Protein AF-0000000084930918 (afdb_homodimer)

Nearest PDB structures (foldseek):
  7x8k-assembly1_A  TM=8.304E-01  e=2.455E-27  Arabidopsis thaliana
  7d72-assembly1_F  TM=8.404E-01  e=8.498E-27  Homo sapiens
  7d73-assembly1_F  TM=8.184E-01  e=7.076E-24  Homo sapiens
  8x7s-assembly1_C-2  TM=7.529E-01  e=7.452E-24  Thermosynechococcus vestitus BP-1
  4y7t-assembly1_A  TM=9.217E-01  e=9.128E-18  Pseudomonas putida BIRD-1

Solvent-accessible surface area (backbone atoms only — not comparable to full-atom values): 34593 Å² total; per-residue (Å²): 129,47,35,34,37,36,46,52,29,57,60,40,50,62,38,34,49,58,25,72,86,32,35,50,40,59,44,66,40,39,77,36,34,40,43,50,38,55,51,41,46,40,36,75,56,58,36,40,38,36,39,35,30,25,34,40,68,46,79,59,50,50,82,70,50,53,53,19,59,93,70,65,30,40,43,44,81,40,73,44,92,59,87,22,48,62,30,13,39,56,31,69,46,47,85,79,53,83,69,51,59,80,34,65,31,36,38,34,48,52,50,56,50,54,44,69,60,60,55,57,52,53,48,52,28,64,74,68,65,35,46,31,23,37,36,24,30,74,46,94,75,45,58,86,33,32,32,43,46,52,52,98,87,24,38,49,76,49,64,44,62,45,46,86,49,76,83,59,60,81,48,41,33,24,63,57,52,37,37,37,31,23,36,47,58,50,70,67,44,66,72,96,39,68,29,40,36,65,79,41,49,52,45,51,38,52,74,69,65,50,44,37,32,47,44,78,46,88,53,50,72,44,67,43,65,36,57,67,39,37,29,47,50,19,11,30,41,22,50,56,69,36,70,53,86,52,53,82,66,69,65,32,49,38,40,72,35,87,65,30,45,68,35,89,68,33,45,62,29,60,12,15,28,37,14,48,52,13,37,37,25,50,53,17,38,36,32,23,20,38,34,30,44,41,13,33,37,30,40,44,16,37,40,32,46,22,40,38,20,39,47,13,36,41,22,37,50,16,37,35,36,39,22,39,37,4,37,44,13,35,39,28,32,50,22,39,40,47,87,50,32,30,34,26,56,60,27,57,40,48,63,44,20,38,28,69,65,46,78,130,128,45,35,32,38,37,45,52,29,57,58,38,51,61,37,34,48,57,23,73,85,32,35,49,41,59,43,64,40,39,79,36,33,40,45,50,38,55,52,41,47,41,35,74,58,57,37,40,39,38,38,36,30,25,34,40,69,46,78,59,50,49,82,72,49,53,54,20,59,94,70,66,31,39,44,45,81,41,72,44,93,58,88,22,48,65,31,13,39,54,31,68,46,49,84,77,55,82,68,50,59,80,34,65,30,36,38,34,50,52,50,57,50,54,45,68,60,60,55,56,53,52,48,50,28,62,75,67,65,34,45,30,25,37,36,24,29,74,47,94,76,44,59,86,33,31,30,44,45,53,52,100,87,23,39,47,74,49,62,43,60,45,46,88,47,76,83,60,61,80,50,41,33,23,63,55,52,35,36,37,32,22,36,46,58,49,70,68,43,64,74,96,41,68,29,41,36,64,77,43,50,52,43,50,39,51,74,70,64,50,46,37,31,47,43,78,47,88,54,49,72,44,67,44,65,36,56,66,39,38,28,48,50,18,13,30,40,22,50,54,67,37,70,54,87,51,53,82,66,69,62,32,48,38,41,72,35,86,63,31,44,67,34,89,66,34,44,64,28,62,11,15,28,37,14,47,53,13,36,38,26,50,54,16,35,35,30,23,20,37,33,29,43,41,14,33,35,31,39,44,17,36,38,31,45,22,41,37,20,39,46,14,35,40,22,37,52,15,37,35,36,40,22,39,36,5,37,45,14,36,39,28,32,50,23,39,39,48,88,50,33,28,35,26,57,60,27,58,38,48,64,44,21,40,27,68,67,45,75,130

InterPro domains:
  IPR005835 Nucleotidyl transferase domain [PF00483] (4-236)
  IPR029044 Nucleotide-diphospho-sugar transferases [G3DSA:3.90.550.10] (1-236)
  IPR029044 Nucleotide-diphospho-sugar transferases [SSF53448] (3-328)
  IPR050486 Mannose-1-phosphate guanyltransferase [PTHR22572] (3-346)
  IPR056729 Mannose-1-phosphate guanyltransferase, C-terminal domain [PF25087] (252-333)

Structure (mmCIF, N/CA/C/O backbone):
data_AF-0000000084930918-model_v1
#
loop_
_entity.id
_entity.type
_entity.pdbx_description
1 polymer 'N-acetylglucosamine-1-phosphate uridyltransferase or Glucosamine-1-phosphate N-acetyltransferase'
#
loop_
_atom_site.group_PDB
_atom_site.id
_atom_site.type_symbol
_atom_site.label_atom_id
_atom_site.label_alt_id
_atom_site.label_comp_id
_atom_site.label_asym_id
_atom_site.label_entity_id
_atom_site.label_seq_id
_atom_site.pdbx_PDB_ins_code
_atom_site.Cartn_x
_atom_site.Cartn_y
_atom_site.Cartn_z
_atom_site.occupancy
_atom_site.B_iso_or_equiv
_atom_site.auth_seq_id
_atom_site.auth_comp_id
_atom_site.auth_asym_id
_atom_site.auth_atom_id
_atom_site.pdbx_PDB_model_num
ATOM 1 N N . MET A 1 1 ? 0.017 44.156 26.422 1 68.06 1 MET A N 1
ATOM 2 C CA . MET A 1 1 ? -0.769 43.375 25.469 1 68.06 1 MET A CA 1
ATOM 3 C C . MET A 1 1 ? 0.042 42.188 24.922 1 68.06 1 MET A C 1
ATOM 5 O O . MET A 1 1 ? 1.202 42.375 24.547 1 68.06 1 MET A O 1
ATOM 9 N N . THR A 1 2 ? -0.525 40.906 25.125 1 86.88 2 THR A N 1
ATOM 10 C CA . THR A 1 2 ? 0.214 39.781 24.609 1 86.88 2 THR A CA 1
ATOM 11 C C . THR A 1 2 ? -0.094 39.562 23.125 1 86.88 2 THR A C 1
ATOM 13 O O . THR A 1 2 ? -1.261 39.5 22.734 1 86.88 2 THR A O 1
ATOM 16 N N . GLU A 1 3 ? 0.904 39.656 22.266 1 97 3 GLU A N 1
ATOM 17 C CA . GLU A 1 3 ? 0.75 39.531 20.812 1 97 3 GLU A CA 1
ATOM 18 C C . GLU A 1 3 ? 1.387 38.25 20.297 1 97 3 GLU A C 1
ATOM 20 O O . GLU A 1 3 ? 2.277 37.688 20.953 1 97 3 GLU A O 1
ATOM 25 N N . ALA A 1 4 ? 0.833 37.844 19.203 1 98.56 4 ALA A N 1
ATOM 26 C CA . ALA A 1 4 ? 1.351 36.594 18.656 1 98.56 4 ALA A CA 1
ATOM 27 C C . ALA A 1 4 ? 1.435 36.656 17.125 1 98.56 4 ALA A C 1
ATOM 29 O O . ALA A 1 4 ? 0.748 37.469 16.5 1 98.56 4 ALA A O 1
ATOM 30 N N . ILE A 1 5 ? 2.352 35.938 16.547 1 98.69 5 ILE A N 1
ATOM 31 C CA . ILE A 1 5 ? 2.459 35.656 15.125 1 98.69 5 ILE A CA 1
ATOM 32 C C . ILE A 1 5 ? 2.119 34.188 14.859 1 98.69 5 ILE A C 1
ATOM 34 O O . ILE A 1 5 ? 2.609 33.312 15.547 1 98.69 5 ILE A O 1
ATOM 38 N N . LEU A 1 6 ? 1.254 33.969 13.961 1 98.44 6 LEU A N 1
ATOM 39 C CA . LEU A 1 6 ? 0.939 32.594 13.523 1 98.44 6 LEU A CA 1
ATOM 40 C C . LEU A 1 6 ? 1.393 32.375 12.086 1 98.44 6 LEU A C 1
ATOM 42 O O . LEU A 1 6 ? 0.985 33.094 11.18 1 98.44 6 LEU A O 1
ATOM 46 N N . LEU A 1 7 ? 2.26 31.391 11.891 1 98 7 LEU A N 1
ATOM 47 C CA . LEU A 1 7 ? 2.811 31.078 10.578 1 98 7 LEU A CA 1
ATOM 48 C C . LEU A 1 7 ? 1.885 30.141 9.805 1 98 7 LEU A C 1
ATOM 50 O O . LEU A 1 7 ? 1.897 28.922 10.031 1 98 7 LEU A O 1
ATOM 54 N N . VAL A 1 8 ? 1.124 30.625 8.789 1 96.94 8 VAL A N 1
ATOM 55 C CA . VAL A 1 8 ? 0.092 29.828 8.141 1 96.94 8 VAL A CA 1
ATOM 56 C C . VAL A 1 8 ? 0.271 29.891 6.621 1 96.94 8 VAL A C 1
ATOM 58 O O . VAL A 1 8 ? -0.686 29.703 5.867 1 96.94 8 VAL A O 1
ATOM 61 N N . GLY A 1 9 ? 1.521 30.203 6.156 1 94.56 9 GLY A N 1
ATOM 62 C CA . GLY A 1 9 ? 1.732 30.453 4.742 1 94.56 9 GLY A CA 1
ATOM 63 C C . GLY A 1 9 ? 2.17 29.234 3.967 1 94.56 9 GLY A C 1
ATOM 64 O O . GLY A 1 9 ? 2.275 29.266 2.74 1 94.56 9 GLY A O 1
ATOM 65 N N . GLY A 1 10 ? 2.369 28.125 4.625 1 92.19 10 GLY A N 1
ATOM 66 C CA . GLY A 1 10 ? 2.885 26.938 3.951 1 92.19 10 GLY A CA 1
ATOM 67 C C . GLY A 1 10 ? 1.908 26.344 2.953 1 92.19 10 GLY A C 1
ATOM 68 O O . GLY A 1 10 ? 0.695 26.375 3.168 1 92.19 10 GLY A O 1
ATOM 69 N N . LYS A 1 11 ? 2.43 25.703 1.873 1 92.25 11 LYS A N 1
ATOM 70 C CA . LYS A 1 11 ? 1.612 25.141 0.801 1 92.25 11 LYS A CA 1
ATOM 71 C C . LYS A 1 11 ? 0.9 23.875 1.259 1 92.25 11 LYS A C 1
ATOM 73 O O . LYS A 1 11 ? -0.079 23.438 0.643 1 92.25 11 LYS A O 1
ATOM 78 N N . GLY A 1 12 ? 1.428 23.219 2.26 1 94.06 12 GLY A N 1
ATOM 79 C CA . GLY A 1 12 ? 0.821 22 2.752 1 94.06 12 GLY A CA 1
ATOM 80 C C . GLY A 1 12 ? 0.833 20.875 1.732 1 94.06 12 GLY A C 1
ATOM 81 O O . GLY A 1 12 ? -0.155 20.141 1.587 1 94.06 12 GLY A O 1
ATOM 82 N N . THR A 1 13 ? 1.946 20.672 0.969 1 94.62 13 THR A N 1
ATOM 83 C CA . THR A 1 13 ? 2.014 19.75 -0.166 1 94.62 13 THR A CA 1
ATOM 84 C C . THR A 1 13 ? 1.855 18.312 0.294 1 94.62 13 THR A C 1
ATOM 86 O O . THR A 1 13 ? 1.27 17.484 -0.413 1 94.62 13 THR A O 1
ATOM 89 N N . ARG A 1 14 ? 2.307 17.984 1.451 1 94.38 14 ARG A N 1
ATOM 90 C CA . ARG A 1 14 ? 2.238 16.609 1.939 1 94.38 14 ARG A CA 1
ATOM 91 C C . ARG A 1 14 ? 0.792 16.172 2.162 1 94.38 14 ARG A C 1
ATOM 93 O O . ARG A 1 14 ? 0.496 14.984 2.211 1 94.38 14 ARG A O 1
ATOM 100 N N . LEU A 1 15 ? -0.135 17.125 2.273 1 95.75 15 LEU A N 1
ATOM 101 C CA . LEU A 1 15 ? -1.534 16.828 2.566 1 95.75 15 LEU A CA 1
ATOM 102 C C . LEU A 1 15 ? -2.357 16.781 1.285 1 95.75 15 LEU A C 1
ATOM 104 O O . LEU A 1 15 ? -3.555 16.484 1.323 1 95.75 15 LEU A O 1
ATOM 108 N N . ARG A 1 16 ? -1.671 17.078 0.251 1 95.69 16 ARG A N 1
ATOM 109 C CA . ARG A 1 16 ? -2.416 16.953 -0.997 1 95.69 16 ARG A CA 1
ATOM 110 C C . ARG A 1 16 ? -2.984 15.539 -1.147 1 95.69 16 ARG A C 1
ATOM 112 O O . ARG A 1 16 ? -2.375 14.57 -0.701 1 95.69 16 ARG A O 1
ATOM 119 N N . PRO A 1 17 ? -4.227 15.383 -1.732 1 96.12 17 PRO A N 1
ATOM 120 C CA . PRO A 1 17 ? -4.871 16.391 -2.576 1 96.12 17 PRO A CA 1
ATOM 121 C C . PRO A 1 17 ? -5.766 17.344 -1.781 1 96.12 17 PRO A C 1
ATOM 123 O O . PRO A 1 17 ? -6.375 18.25 -2.355 1 96.12 17 PRO A O 1
ATOM 126 N N . LEU A 1 18 ? -5.824 17.266 -0.519 1 94.69 18 LEU A N 1
ATOM 127 C CA . LEU A 1 18 ? -6.766 18.047 0.275 1 94.69 18 LEU A CA 1
ATOM 128 C C . LEU A 1 18 ? -6.383 19.531 0.276 1 94.69 18 LEU A C 1
ATOM 130 O O . LEU A 1 18 ? -7.23 20.391 0.515 1 94.69 18 LEU A O 1
ATOM 134 N N . THR A 1 19 ? -5.133 19.812 0.067 1 96.19 19 THR A N 1
ATOM 135 C CA . THR A 1 19 ? -4.664 21.188 0.141 1 96.19 19 THR A CA 1
ATOM 136 C C . THR A 1 19 ? -4.492 21.781 -1.257 1 96.19 19 THR A C 1
ATOM 138 O O . THR A 1 19 ? -3.869 22.828 -1.421 1 96.19 19 THR A O 1
ATOM 141 N N . VAL A 1 20 ? -5.027 21.047 -2.23 1 93.94 20 VAL A N 1
ATOM 142 C CA . VAL A 1 20 ? -4.98 21.578 -3.586 1 93.94 20 VAL A CA 1
ATOM 143 C C . VAL A 1 20 ? -5.785 22.875 -3.652 1 93.94 20 VAL A C 1
ATOM 145 O O . VAL A 1 20 ? -5.332 23.859 -4.242 1 93.94 20 VAL A O 1
ATOM 148 N N . ASN A 1 21 ? -6.895 22.875 -2.963 1 92.31 21 ASN A N 1
ATOM 149 C CA . ASN A 1 21 ? -7.773 24.047 -3.064 1 92.31 21 ASN A CA 1
ATOM 150 C C . ASN A 1 21 ? -7.996 24.703 -1.705 1 92.31 21 ASN A C 1
ATOM 152 O O . ASN A 1 21 ? -8.805 25.625 -1.581 1 92.31 21 ASN A O 1
ATOM 156 N N . THR A 1 22 ? -7.391 24.234 -0.737 1 95.38 22 THR A N 1
ATOM 157 C CA . THR A 1 22 ? -7.562 24.688 0.637 1 95.38 22 THR A CA 1
ATOM 158 C C . THR A 1 22 ? -6.223 24.719 1.368 1 95.38 22 THR A C 1
ATOM 160 O O . THR A 1 22 ? -5.504 23.719 1.404 1 95.38 22 THR A O 1
ATOM 163 N N . PRO A 1 23 ? -5.863 25.922 1.877 1 96.44 23 PRO A N 1
ATOM 164 C CA . PRO A 1 23 ? -4.625 25.891 2.66 1 96.44 23 PRO A CA 1
ATOM 165 C C . PRO A 1 23 ? -4.742 25.031 3.912 1 96.44 23 PRO A C 1
ATOM 167 O O . PRO A 1 23 ? -5.82 24.938 4.504 1 96.44 23 PRO A O 1
ATOM 170 N N . LYS A 1 24 ? -3.682 24.438 4.348 1 96.12 24 LYS A N 1
ATOM 171 C CA . LYS A 1 24 ? -3.633 23.438 5.418 1 96.12 24 LYS A CA 1
ATOM 172 C C . LYS A 1 24 ? -4.332 23.969 6.676 1 96.12 24 LYS A C 1
ATOM 174 O O . LYS A 1 24 ? -5.18 23.281 7.25 1 96.12 24 LYS A O 1
ATOM 179 N N . PRO A 1 25 ? -4.035 25.219 7.102 1 97.44 25 PRO A N 1
ATOM 180 C CA . PRO A 1 25 ? -4.672 25.703 8.328 1 97.44 25 PRO A CA 1
ATOM 181 C C . PRO A 1 25 ? -6.191 25.781 8.211 1 97.44 25 PRO A C 1
ATOM 183 O O . PRO A 1 25 ? -6.887 25.891 9.227 1 97.44 25 PRO A O 1
ATOM 186 N N . MET A 1 26 ? -6.66 25.75 6.988 1 97.56 26 MET A N 1
ATOM 187 C CA . MET A 1 26 ? -8.094 25.922 6.773 1 97.56 26 MET A CA 1
ATOM 188 C C . MET A 1 26 ? -8.773 24.562 6.57 1 97.56 26 MET A C 1
ATOM 190 O O . MET A 1 26 ? -10 24.484 6.477 1 97.56 26 MET A O 1
ATOM 194 N N . VAL A 1 27 ? -8.062 23.469 6.465 1 97.38 27 VAL A N 1
ATOM 195 C CA . VAL A 1 27 ? -8.664 22.141 6.402 1 97.38 27 VAL A CA 1
ATOM 196 C C . VAL A 1 27 ? -9.359 21.828 7.727 1 97.38 27 VAL A C 1
ATOM 198 O O . VAL A 1 27 ? -8.758 21.969 8.797 1 97.38 27 VAL A O 1
ATOM 201 N N . PRO A 1 28 ? -10.586 21.438 7.719 1 97.81 28 PRO A N 1
ATOM 202 C CA . PRO A 1 28 ? -11.32 21.203 8.961 1 97.81 28 PRO A CA 1
ATOM 203 C C . PRO A 1 28 ? -10.766 20.016 9.758 1 97.81 28 PRO A C 1
ATOM 205 O O . PRO A 1 28 ? -10.555 18.938 9.211 1 97.81 28 PRO A O 1
ATOM 208 N N . ALA A 1 29 ? -10.43 20.234 10.938 1 97.94 29 ALA A N 1
ATOM 209 C CA . ALA A 1 29 ? -10.117 19.25 11.977 1 97.94 29 ALA A CA 1
ATOM 210 C C . ALA A 1 29 ? -11.141 19.312 13.102 1 97.94 29 ALA A C 1
ATOM 212 O O . ALA A 1 29 ? -11.367 20.359 13.695 1 97.94 29 ALA A O 1
ATOM 213 N N . ALA A 1 30 ? -11.797 18.172 13.352 1 98.19 30 ALA A N 1
ATOM 214 C CA . ALA A 1 30 ? -12.883 18.109 14.32 1 98.19 30 ALA A CA 1
ATOM 215 C C . ALA A 1 30 ? -13.961 19.141 14.008 1 98.19 30 ALA A C 1
ATOM 217 O O . ALA A 1 30 ? -14.422 19.859 14.898 1 98.19 30 ALA A O 1
ATOM 218 N N . GLY A 1 31 ? -14.266 19.359 12.781 1 97.44 31 GLY A N 1
ATOM 219 C CA . GLY A 1 31 ? -15.477 20.062 12.375 1 97.44 31 GLY A CA 1
ATOM 220 C C . GLY A 1 31 ? -15.234 21.516 12.055 1 97.44 31 GLY A C 1
ATOM 221 O O . GLY A 1 31 ? -16.094 22.172 11.461 1 97.44 31 GLY A O 1
ATOM 222 N N . VAL A 1 32 ? -14.109 22.094 12.445 1 97.56 32 VAL A N 1
ATOM 223 C CA . VAL A 1 32 ? -13.781 23.484 12.148 1 97.56 32 VAL A CA 1
ATOM 224 C C . VAL A 1 32 ? -12.352 23.562 11.609 1 97.56 32 VAL A C 1
ATOM 226 O O . VAL A 1 32 ? -11.562 22.641 11.781 1 97.56 32 VAL A O 1
ATOM 229 N N . PRO A 1 33 ? -12.055 24.672 10.859 1 97.88 33 PRO A N 1
ATOM 230 C CA . PRO A 1 33 ? -10.672 24.797 10.383 1 97.88 33 PRO A CA 1
ATOM 231 C C . PRO A 1 33 ? -9.641 24.594 11.484 1 97.88 33 PRO A C 1
ATOM 233 O O . PRO A 1 33 ? -9.844 25.031 12.617 1 97.88 33 PRO A O 1
ATOM 236 N N . PHE A 1 34 ? -8.602 23.938 11.125 1 97.69 34 PHE A N 1
ATOM 237 C CA . PHE A 1 34 ? -7.539 23.672 12.094 1 97.69 34 PHE A CA 1
ATOM 238 C C . PHE A 1 34 ? -7.102 24.969 12.773 1 97.69 34 PHE A C 1
ATOM 240 O O . PHE A 1 34 ? -6.875 24.984 13.984 1 97.69 34 PHE A O 1
ATOM 247 N N . LEU A 1 35 ? -6.996 25.984 12.07 1 98.12 35 LEU A N 1
ATOM 248 C CA . LEU A 1 35 ? -6.57 27.297 12.562 1 98.12 35 LEU A CA 1
ATOM 249 C C . LEU A 1 35 ? -7.488 27.781 13.68 1 98.12 35 LEU A C 1
ATOM 251 O O . LEU A 1 35 ? -7.039 28.453 14.602 1 98.12 35 LEU A O 1
ATOM 255 N N . THR A 1 36 ? -8.719 27.438 13.625 1 98.12 36 THR A N 1
ATOM 256 C CA . THR A 1 36 ? -9.664 27.844 14.664 1 98.12 36 THR A CA 1
ATOM 257 C C . THR A 1 36 ? -9.219 27.312 16.031 1 98.12 36 THR A C 1
ATOM 259 O O . THR A 1 36 ? -9.32 28.031 17.031 1 98.12 36 THR A O 1
ATOM 262 N N . HIS A 1 37 ? -8.742 26.109 16.016 1 97.94 37 HIS A N 1
ATOM 263 C CA . HIS A 1 37 ? -8.266 25.516 17.266 1 97.94 37 HIS A CA 1
ATOM 264 C C . HIS A 1 37 ? -7.07 26.281 17.812 1 97.94 37 HIS A C 1
ATOM 266 O O . HIS A 1 37 ? -6.988 26.531 19.031 1 97.94 37 HIS A O 1
ATOM 272 N N . GLN A 1 38 ? -6.18 26.672 16.984 1 97.44 38 GLN A N 1
ATOM 273 C CA . GLN A 1 38 ? -4.988 27.406 17.391 1 97.44 38 GLN A CA 1
ATOM 274 C C . GLN A 1 38 ? -5.352 28.781 17.922 1 97.44 38 GLN A C 1
ATOM 276 O O . GLN A 1 38 ? -4.855 29.203 18.969 1 97.44 38 GLN A O 1
ATOM 281 N N . LEU A 1 39 ? -6.242 29.453 17.219 1 98.12 39 LEU A N 1
ATOM 282 C CA . LEU A 1 39 ? -6.668 30.781 17.609 1 98.12 39 LEU A CA 1
ATOM 283 C C . LEU A 1 39 ? -7.418 30.734 18.938 1 98.12 39 LEU A C 1
ATOM 285 O O . LEU A 1 39 ? -7.191 31.578 19.812 1 98.12 39 LEU A O 1
ATOM 289 N N . ALA A 1 40 ? -8.242 29.75 19.062 1 97.31 40 ALA A N 1
ATOM 290 C CA . ALA A 1 40 ? -9.016 29.609 20.297 1 97.31 40 ALA A CA 1
ATOM 291 C C . ALA A 1 40 ? -8.109 29.359 21.5 1 97.31 40 ALA A C 1
ATOM 293 O O . ALA A 1 40 ? -8.328 29.922 22.578 1 97.31 40 ALA A O 1
ATOM 294 N N . ARG A 1 41 ? -7.148 28.578 21.312 1 95.88 41 ARG A N 1
ATOM 295 C CA . ARG A 1 41 ? -6.223 28.281 22.406 1 95.88 41 ARG A CA 1
ATOM 296 C C . ARG A 1 41 ? -5.398 29.516 22.766 1 95.88 41 ARG A C 1
ATOM 298 O O . ARG A 1 41 ? -5.133 29.766 23.938 1 95.88 41 ARG A O 1
ATOM 305 N N . ALA A 1 42 ? -4.961 30.234 21.75 1 96.81 42 ALA A N 1
ATOM 306 C CA . ALA A 1 42 ? -4.227 31.469 21.984 1 96.81 42 ALA A CA 1
ATOM 307 C C . ALA A 1 42 ? -5.074 32.469 22.781 1 96.81 42 ALA A C 1
ATOM 309 O O . ALA A 1 42 ? -4.598 33.062 23.75 1 96.81 42 ALA A O 1
ATOM 310 N N . ARG A 1 43 ? -6.332 32.594 22.375 1 97.31 43 ARG A N 1
ATOM 311 C CA . ARG A 1 43 ? -7.242 33.469 23.078 1 97.31 43 ARG A CA 1
ATOM 312 C C . ARG A 1 43 ? -7.406 33.062 24.547 1 97.31 43 ARG A C 1
ATOM 314 O O . ARG A 1 43 ? -7.352 33.906 25.438 1 97.31 43 ARG A O 1
ATOM 321 N N . ALA A 1 44 ? -7.574 31.812 24.719 1 95.25 44 ALA A N 1
ATOM 322 C CA . ALA A 1 44 ? -7.762 31.281 26.062 1 95.25 44 ALA A CA 1
ATOM 323 C C . ALA A 1 44 ? -6.539 31.562 26.938 1 95.25 44 ALA A C 1
ATOM 325 O O . ALA A 1 44 ? -6.656 31.688 28.156 1 95.25 44 ALA A O 1
ATOM 326 N N . ALA A 1 45 ? -5.43 31.719 26.312 1 94.56 45 ALA A N 1
ATOM 327 C CA . ALA A 1 45 ? -4.184 31.953 27.047 1 94.56 45 ALA A CA 1
ATOM 328 C C . ALA A 1 45 ? -3.949 33.438 27.266 1 94.56 45 ALA A C 1
ATOM 330 O O . ALA A 1 45 ? -2.936 33.844 27.844 1 94.56 45 ALA A O 1
ATOM 331 N N . GLY A 1 46 ? -4.84 34.25 26.719 1 95.06 46 GLY A N 1
ATOM 332 C CA . GLY A 1 46 ? -4.766 35.656 27 1 95.06 46 GLY A CA 1
ATOM 333 C C . GLY A 1 46 ? -4.191 36.5 25.859 1 95.06 46 GLY A C 1
ATOM 334 O O . GLY A 1 46 ? -3.951 37.688 26 1 95.06 46 GLY A O 1
ATOM 335 N N . VAL A 1 47 ? -3.963 35.844 24.781 1 97.06 47 VAL A N 1
ATOM 336 C CA . VAL A 1 47 ? -3.512 36.594 23.609 1 97.06 47 VAL A CA 1
ATOM 337 C C . VAL A 1 47 ? -4.641 37.5 23.094 1 97.06 47 VAL A C 1
ATOM 339 O O . VAL A 1 47 ? -5.801 37.062 23.047 1 97.06 47 VAL A O 1
ATOM 342 N N . GLU A 1 48 ? -4.27 38.656 22.656 1 97 48 GLU A N 1
ATOM 343 C CA . GLU A 1 48 ? -5.293 39.594 22.203 1 97 48 GLU A CA 1
ATOM 344 C C . GLU A 1 48 ? -5.129 39.938 20.734 1 97 48 GLU A C 1
ATOM 346 O O . GLU A 1 48 ? -6.117 40.094 20.016 1 97 48 GLU A O 1
ATOM 351 N N . HIS A 1 49 ? -3.941 40.094 20.344 1 98.19 49 HIS A N 1
ATOM 352 C CA . HIS A 1 49 ? -3.623 40.5 18.984 1 98.19 49 HIS A CA 1
ATOM 353 C C . HIS A 1 49 ? -2.762 39.438 18.281 1 98.19 49 HIS A C 1
ATOM 355 O O . HIS A 1 49 ? -1.736 39.031 18.828 1 98.19 49 HIS A O 1
ATOM 361 N N . ILE A 1 50 ? -3.23 38.969 17.141 1 98.62 50 ILE A N 1
ATOM 362 C CA . ILE A 1 50 ? -2.486 37.938 16.406 1 98.62 50 ILE A CA 1
ATOM 363 C C . ILE A 1 50 ? -2.297 38.406 14.953 1 98.62 50 ILE A C 1
ATOM 365 O O . ILE A 1 50 ? -3.25 38.844 14.305 1 98.62 50 ILE A O 1
ATOM 369 N N . VAL A 1 51 ? -1.086 38.375 14.461 1 98.69 51 VAL A N 1
ATOM 370 C CA . VAL A 1 51 ? -0.789 38.625 13.055 1 98.69 51 VAL A CA 1
ATOM 371 C C . VAL A 1 51 ? -0.583 37.281 12.344 1 98.69 51 VAL A C 1
ATOM 373 O O . VAL A 1 51 ? 0.297 36.5 12.719 1 98.69 51 VAL A O 1
ATOM 376 N N . LEU A 1 52 ? -1.416 37 11.336 1 98.5 52 LEU A N 1
ATOM 377 C CA . LEU A 1 52 ? -1.273 35.781 10.516 1 98.5 52 LEU A CA 1
ATOM 378 C C . LEU A 1 52 ? -0.313 36.031 9.359 1 98.5 52 LEU A C 1
ATOM 380 O O . LEU A 1 52 ? -0.544 36.906 8.531 1 98.5 52 LEU A O 1
ATOM 384 N N . ALA A 1 53 ? 0.771 35.281 9.375 1 98.25 53 ALA A N 1
ATOM 385 C CA . ALA A 1 53 ? 1.688 35.312 8.234 1 98.25 53 ALA A CA 1
ATOM 386 C C . ALA A 1 53 ? 1.237 34.375 7.141 1 98.25 53 ALA A C 1
ATOM 388 O O . ALA A 1 53 ? 1.481 33.156 7.227 1 98.25 53 ALA A O 1
ATOM 389 N N . THR A 1 54 ? 0.622 34.875 6.066 1 97.31 54 THR A N 1
ATOM 390 C CA . THR A 1 54 ? -0.01 34.062 5.035 1 97.31 54 THR A CA 1
ATOM 391 C C . THR A 1 54 ? 0.798 34.094 3.742 1 97.31 54 THR A C 1
ATOM 393 O O . THR A 1 54 ? 1.671 34.938 3.576 1 97.31 54 THR A O 1
ATOM 396 N N . SER A 1 55 ? 0.595 33.125 2.924 1 96 55 SER A N 1
ATOM 397 C CA . SER A 1 55 ? 1.202 33.062 1.598 1 96 55 SER A CA 1
ATOM 398 C C . SER A 1 55 ? 0.342 32.25 0.629 1 96 55 SER A C 1
ATOM 400 O O . SER A 1 55 ? -0.438 32.844 -0.137 1 96 55 SER A O 1
ATOM 402 N N . TYR A 1 56 ? 0.281 30.969 0.724 1 93.38 56 TYR A N 1
ATOM 403 C CA . TYR A 1 56 ? -0.482 30.078 -0.135 1 93.38 56 TYR A CA 1
ATOM 404 C C . TYR A 1 56 ? -1.979 30.234 0.108 1 93.38 56 TYR A C 1
ATOM 406 O O . TYR A 1 56 ? -2.455 30.031 1.229 1 93.38 56 TYR A O 1
ATOM 414 N N . LEU A 1 57 ? -2.734 30.609 -0.904 1 94.81 57 LEU A N 1
ATOM 415 C CA . LEU A 1 57 ? -4.184 30.797 -0.869 1 94.81 57 LEU A CA 1
ATOM 416 C C . LEU A 1 57 ? -4.594 31.703 0.282 1 94.81 57 LEU A C 1
ATOM 418 O O . LEU A 1 57 ? -5.492 31.375 1.056 1 94.81 57 LEU A O 1
ATOM 422 N N . ALA A 1 58 ? -3.947 32.781 0.391 1 95.88 58 ALA A N 1
ATOM 423 C CA . ALA A 1 58 ? -4.094 33.75 1.497 1 95.88 58 ALA A CA 1
ATOM 424 C C . ALA A 1 58 ? -5.496 34.344 1.522 1 95.88 58 ALA A C 1
ATOM 426 O O . ALA A 1 58 ? -5.98 34.75 2.576 1 95.88 58 ALA A O 1
ATOM 427 N N . GLU A 1 59 ? -6.133 34.312 0.409 1 96.31 59 GLU A N 1
ATOM 428 C CA . GLU A 1 59 ? -7.395 35 0.24 1 96.31 59 GLU A CA 1
ATOM 429 C C . GLU A 1 59 ? -8.516 34.344 1.029 1 96.31 59 GLU A C 1
ATOM 431 O O . GLU A 1 59 ? -9.586 34.938 1.205 1 96.31 59 GLU A O 1
ATOM 436 N N . VAL A 1 60 ? -8.289 33.156 1.547 1 96.38 60 VAL A N 1
ATOM 437 C CA . VAL A 1 60 ? -9.383 32.438 2.186 1 96.38 60 VAL A CA 1
ATOM 438 C C . VAL A 1 60 ? -9.43 32.781 3.672 1 96.38 60 VAL A C 1
ATOM 440 O O . VAL A 1 60 ? -10.438 32.531 4.34 1 96.38 60 VAL A O 1
ATOM 443 N N . PHE A 1 61 ? -8.438 33.344 4.266 1 97.38 61 PHE A N 1
ATOM 444 C CA . PHE A 1 61 ? -8.336 33.5 5.711 1 97.38 61 PHE A CA 1
ATOM 445 C C . PHE A 1 61 ? -9.25 34.625 6.191 1 97.38 61 PHE A C 1
ATOM 447 O O . PHE A 1 61 ? -10.094 34.406 7.062 1 97.38 61 PHE A O 1
ATOM 454 N N . GLU A 1 62 ? -9.086 35.781 5.617 1 97.44 62 GLU A N 1
ATOM 455 C CA . GLU A 1 62 ? -9.773 36.969 6.125 1 97.44 62 GLU A CA 1
ATOM 456 C C . GLU A 1 62 ? -11.281 36.844 5.973 1 97.44 62 GLU A C 1
ATOM 458 O O . GLU A 1 62 ? -12.039 37.188 6.883 1 97.44 62 GLU A O 1
ATOM 463 N N . PRO A 1 63 ? -11.773 36.344 4.797 1 97.19 63 PRO A N 1
ATOM 464 C CA . PRO A 1 63 ? -13.219 36.156 4.699 1 97.19 63 PRO A CA 1
ATOM 465 C C . PRO A 1 63 ? -13.766 35.219 5.777 1 97.19 63 PRO A C 1
ATOM 467 O O . PRO A 1 63 ? -14.922 35.375 6.195 1 97.19 63 PRO A O 1
ATOM 470 N N . HIS A 1 64 ? -12.992 34.344 6.277 1 96.31 64 HIS A N 1
ATOM 471 C CA . HIS A 1 64 ? -13.469 33.375 7.25 1 96.31 64 HIS A CA 1
ATOM 472 C C . HIS A 1 64 ? -13.375 33.906 8.672 1 96.31 64 HIS A C 1
ATOM 474 O O . HIS A 1 64 ? -14.305 33.75 9.469 1 96.31 64 HIS A O 1
ATOM 480 N N . PHE A 1 65 ? -12.242 34.562 8.969 1 98.06 65 PHE A N 1
ATOM 481 C CA . PHE A 1 65 ? -11.992 34.938 10.359 1 98.06 65 PHE A CA 1
ATOM 482 C C . PHE A 1 65 ? -12.219 36.406 10.586 1 98.06 65 PHE A C 1
ATOM 484 O O . PHE A 1 65 ? -12.258 36.875 11.727 1 98.06 65 PHE A O 1
ATOM 491 N N . GLY A 1 66 ? -12.391 37.188 9.555 1 97.81 66 GLY A N 1
ATOM 492 C CA . GLY A 1 66 ? -12.586 38.625 9.695 1 97.81 66 GLY A CA 1
ATOM 493 C C . GLY A 1 66 ? -11.492 39.281 10.492 1 97.81 66 GLY A C 1
ATOM 494 O O . GLY A 1 66 ? -10.312 38.969 10.336 1 97.81 66 GLY A O 1
ATOM 495 N N . ASP A 1 67 ? -11.938 40.219 11.352 1 97.94 67 ASP A N 1
ATOM 496 C CA . ASP A 1 67 ? -10.961 40.938 12.148 1 97.94 67 ASP A CA 1
ATOM 497 C C . ASP A 1 67 ? -10.68 40.219 13.469 1 97.94 67 ASP A C 1
ATOM 499 O O . ASP A 1 67 ? -9.961 40.75 14.32 1 97.94 67 ASP A O 1
ATOM 503 N N . GLY A 1 68 ? -11.234 39.094 13.57 1 97.75 68 GLY A N 1
ATOM 504 C CA . GLY A 1 68 ? -10.984 38.25 14.734 1 97.75 68 GLY A CA 1
ATOM 505 C C . GLY A 1 68 ? -11.938 38.531 15.883 1 97.75 68 GLY A C 1
ATOM 506 O O . GLY A 1 68 ? -11.906 37.844 16.906 1 97.75 68 GLY A O 1
ATOM 507 N N . SER A 1 69 ? -12.828 39.469 15.75 1 97.25 69 SER A N 1
ATOM 508 C CA . SER A 1 69 ? -13.711 39.875 16.828 1 97.25 69 SER A CA 1
ATOM 509 C C . SER A 1 69 ? -14.617 38.719 17.266 1 97.25 69 SER A C 1
ATOM 511 O O . SER A 1 69 ? -14.914 38.594 18.453 1 97.25 69 SER A O 1
ATOM 513 N N . SER A 1 70 ? -15.047 37.938 16.359 1 95.25 70 SER A N 1
ATOM 514 C CA . SER A 1 70 ? -15.93 36.812 16.656 1 95.25 70 SER A CA 1
ATOM 515 C C . SER A 1 70 ? -15.242 35.781 17.562 1 95.25 70 SER A C 1
ATOM 517 O O . SER A 1 70 ? -15.906 35 18.219 1 95.25 70 SER A O 1
ATOM 519 N N . LEU A 1 71 ? -13.938 35.844 17.641 1 95.75 71 LEU A N 1
ATOM 520 C CA . LEU A 1 71 ? -13.164 34.938 18.469 1 95.75 71 LEU A CA 1
ATOM 521 C C . LEU A 1 71 ? -12.586 35.656 19.672 1 95.75 71 LEU A C 1
ATOM 523 O O . LEU A 1 71 ? -11.781 35.094 20.422 1 95.75 71 LEU A O 1
ATOM 527 N N . GLY A 1 72 ? -12.969 36.938 19.797 1 96.06 72 GLY A N 1
ATOM 528 C CA . GLY A 1 72 ? -12.414 37.719 20.891 1 96.06 72 GLY A CA 1
ATOM 529 C C . GLY A 1 72 ? -10.969 38.125 20.656 1 96.06 72 GLY A C 1
ATOM 530 O O . GLY A 1 72 ? -10.219 38.312 21.609 1 96.06 72 GLY A O 1
ATOM 531 N N . LEU A 1 73 ? -10.578 38.125 19.438 1 97.75 73 LEU A N 1
ATOM 532 C CA . LEU A 1 73 ? -9.211 38.469 19.062 1 97.75 73 LEU A CA 1
ATOM 533 C C . LEU A 1 73 ? -9.188 39.688 18.125 1 97.75 73 LEU A C 1
ATOM 535 O O . LEU A 1 73 ? -10.242 40.125 17.672 1 97.75 73 LEU A O 1
ATOM 539 N N . SER A 1 74 ? -8.07 40.25 18 1 98.12 74 SER A N 1
ATOM 540 C CA . SER A 1 74 ? -7.734 41.156 16.891 1 98.12 74 SER A CA 1
ATOM 541 C C . SER A 1 74 ? -6.781 40.469 15.914 1 98.12 74 SER A C 1
ATOM 543 O O . SER A 1 74 ? -5.648 40.156 16.266 1 98.12 74 SER A O 1
ATOM 545 N N . LEU A 1 75 ? -7.277 40.25 14.695 1 98.38 75 LEU A N 1
ATOM 546 C CA . LEU A 1 75 ? -6.477 39.562 13.703 1 98.38 75 LEU A CA 1
ATOM 547 C C . LEU A 1 75 ? -6.012 40.5 12.602 1 98.38 75 LEU A C 1
ATOM 549 O O . LEU A 1 75 ? -6.77 41.344 12.156 1 98.38 75 LEU A O 1
ATOM 553 N N . GLU A 1 76 ? -4.848 40.375 12.234 1 98.38 76 GLU A N 1
ATOM 554 C CA . GLU A 1 76 ? -4.297 41 11.023 1 98.38 76 GLU A CA 1
ATOM 555 C C . GLU A 1 76 ? -3.688 39.938 10.102 1 98.38 76 GLU A C 1
ATOM 557 O O . GLU A 1 76 ? -3.246 38.906 10.555 1 98.38 76 GLU A O 1
ATOM 562 N N . TYR A 1 77 ? -3.719 40.281 8.828 1 98.06 77 TYR A N 1
ATOM 563 C CA . TYR A 1 77 ? -3.23 39.344 7.801 1 98.06 77 TYR A CA 1
ATOM 564 C C . TYR A 1 77 ? -2.113 40 6.984 1 98.06 77 TYR A C 1
ATOM 566 O O . TYR A 1 77 ? -2.285 41.094 6.43 1 98.06 77 TYR A O 1
ATOM 574 N N . VAL A 1 78 ? -1.014 39.406 6.977 1 97.81 78 VAL A N 1
ATOM 575 C CA . VAL A 1 78 ? 0.097 39.844 6.137 1 97.81 78 VAL A CA 1
ATOM 576 C C . VAL A 1 78 ? 0.488 38.75 5.168 1 97.81 78 VAL A C 1
ATOM 578 O O . VAL A 1 78 ? 0.83 37.625 5.59 1 97.81 78 VAL A O 1
ATOM 581 N N . THR A 1 79 ? 0.461 39.062 3.85 1 96.69 79 THR A N 1
ATOM 582 C CA . THR A 1 79 ? 0.713 38.062 2.826 1 96.69 79 THR A CA 1
ATOM 583 C C . THR A 1 79 ? 2.082 38.25 2.184 1 96.69 79 THR A C 1
ATOM 585 O O . THR A 1 79 ? 2.426 39.375 1.795 1 96.69 79 THR A O 1
ATOM 588 N N . GLU A 1 80 ? 2.834 37.219 2.238 1 94.38 80 GLU A N 1
ATOM 589 C CA . GLU A 1 80 ? 4.066 37.281 1.456 1 94.38 80 GLU A CA 1
ATOM 590 C C . GLU A 1 80 ? 3.846 36.75 0.04 1 94.38 80 GLU A C 1
ATOM 592 O O . GLU A 1 80 ? 3.25 35.688 -0.147 1 94.38 80 GLU A O 1
ATOM 597 N N . GLU A 1 81 ? 4.348 37.438 -0.917 1 89.69 81 GLU A N 1
ATOM 598 C CA . GLU A 1 81 ? 4.176 37.062 -2.318 1 89.69 81 GLU A CA 1
ATOM 599 C C . GLU A 1 81 ? 5.133 35.938 -2.709 1 89.69 81 GLU A C 1
ATOM 601 O O . GLU A 1 81 ? 4.773 35.062 -3.484 1 89.69 81 GLU A O 1
ATOM 606 N N . GLU A 1 82 ? 6.289 36.094 -2.217 1 91.75 82 GLU A N 1
ATOM 607 C CA . GLU A 1 82 ? 7.273 35 -2.357 1 91.75 82 GLU A CA 1
ATOM 608 C C . GLU A 1 82 ? 7.598 34.375 -1.007 1 91.75 82 GLU A C 1
ATOM 610 O O . GLU A 1 82 ? 7.652 35.062 0.012 1 91.75 82 GLU A O 1
ATOM 615 N N . PRO A 1 83 ? 7.777 33.062 -1.132 1 89.38 83 PRO A N 1
ATOM 616 C CA . PRO A 1 83 ? 8.07 32.406 0.146 1 89.38 83 PRO A CA 1
ATOM 617 C C . PRO A 1 83 ? 9.32 32.969 0.821 1 89.38 83 PRO A C 1
ATOM 619 O O . PRO A 1 83 ? 10.398 32.969 0.222 1 89.38 83 PRO A O 1
ATOM 622 N N . LEU A 1 84 ? 9.219 33.375 2.014 1 95.25 84 LEU A N 1
ATOM 623 C CA . LEU A 1 84 ? 10.312 34.031 2.723 1 95.25 84 LEU A CA 1
ATOM 624 C C . LEU A 1 84 ? 10.914 33.094 3.77 1 95.25 84 LEU A C 1
ATOM 626 O O . LEU A 1 84 ? 11.891 33.438 4.43 1 95.25 84 LEU A O 1
ATOM 630 N N . GLY A 1 85 ? 10.336 31.859 3.898 1 94.81 85 GLY A N 1
ATOM 631 C CA . GLY A 1 85 ? 10.75 30.984 4.973 1 94.81 85 GLY A CA 1
ATOM 632 C C . GLY A 1 85 ? 10.156 31.344 6.316 1 94.81 85 GLY A C 1
ATOM 633 O O . GLY A 1 85 ? 9.453 32.344 6.434 1 94.81 85 GLY A O 1
ATOM 634 N N . THR A 1 86 ? 10.422 30.578 7.32 1 95.75 86 THR A N 1
ATOM 635 C CA . THR A 1 86 ? 9.836 30.766 8.641 1 95.75 86 THR A CA 1
ATOM 636 C C . THR A 1 86 ? 10.328 32.062 9.273 1 95.75 86 THR A C 1
ATOM 638 O O . THR A 1 86 ? 9.523 32.875 9.727 1 95.75 86 THR A O 1
ATOM 641 N N . GLY A 1 87 ? 11.641 32.25 9.242 1 97.44 87 GLY A N 1
ATOM 642 C CA . GLY A 1 87 ? 12.188 33.469 9.789 1 97.44 87 GLY A CA 1
ATOM 643 C C . GLY A 1 87 ? 11.797 34.688 9 1 97.44 87 GLY A C 1
ATOM 644 O O . GLY A 1 87 ? 11.445 35.719 9.578 1 97.44 87 GLY A O 1
ATOM 645 N N . GLY A 1 88 ? 11.891 34.531 7.699 1 97.62 88 GLY A N 1
ATOM 646 C CA . GLY A 1 88 ? 11.484 35.656 6.852 1 97.62 88 GLY A CA 1
ATOM 647 C C . GLY A 1 88 ? 10.039 36.062 7.051 1 97.62 88 GLY A C 1
ATOM 648 O O . GLY A 1 88 ? 9.711 37.25 7.02 1 97.62 88 GLY A O 1
ATOM 649 N N . ALA A 1 89 ? 9.156 35.094 7.238 1 97.62 89 ALA A N 1
ATOM 650 C CA . ALA A 1 89 ? 7.742 35.375 7.48 1 97.62 89 ALA A CA 1
ATOM 651 C C . ALA A 1 89 ? 7.543 36.156 8.781 1 97.62 89 ALA A C 1
ATOM 653 O O . ALA A 1 89 ? 6.746 37.094 8.844 1 97.62 89 ALA A O 1
ATOM 654 N N . ILE A 1 90 ? 8.266 35.75 9.805 1 98.19 90 ILE A N 1
ATOM 655 C CA . ILE A 1 90 ? 8.195 36.406 11.094 1 98.19 90 ILE A CA 1
ATOM 656 C C . ILE A 1 90 ? 8.617 37.875 10.938 1 98.19 90 ILE A C 1
ATOM 658 O O . ILE A 1 90 ? 7.918 38.781 11.391 1 98.19 90 ILE A O 1
ATOM 662 N N . ARG A 1 91 ? 9.719 38.094 10.289 1 98.19 91 ARG A N 1
ATOM 663 C CA . ARG A 1 91 ? 10.219 39.438 10.07 1 98.19 91 ARG A CA 1
ATOM 664 C C . ARG A 1 91 ? 9.234 40.281 9.25 1 98.19 91 ARG A C 1
ATOM 666 O O . ARG A 1 91 ? 9.039 41.469 9.516 1 98.19 91 ARG A O 1
ATOM 673 N N . ASN A 1 92 ? 8.695 39.625 8.32 1 97.5 92 ASN A N 1
ATOM 674 C CA . ASN A 1 92 ? 7.82 40.312 7.371 1 97.5 92 ASN A CA 1
ATOM 675 C C . ASN A 1 92 ? 6.602 40.906 8.07 1 97.5 92 ASN A C 1
ATOM 677 O O . ASN A 1 92 ? 6.066 41.906 7.621 1 97.5 92 ASN A O 1
ATOM 681 N N . VAL A 1 93 ? 6.145 40.312 9.148 1 97.44 93 VAL A N 1
ATOM 682 C CA . VAL A 1 93 ? 4.91 40.781 9.773 1 97.44 93 VAL A CA 1
ATOM 683 C C . VAL A 1 93 ? 5.242 41.688 10.953 1 97.44 93 VAL A C 1
ATOM 685 O O . VAL A 1 93 ? 4.34 42.219 11.609 1 97.44 93 VAL A O 1
ATOM 688 N N . ALA A 1 94 ? 6.449 41.969 11.258 1 96.5 94 ALA A N 1
ATOM 689 C CA . ALA A 1 94 ? 6.91 42.688 12.453 1 96.5 94 ALA A CA 1
ATOM 690 C C . ALA A 1 94 ? 6.285 44.062 12.562 1 96.5 94 ALA A C 1
ATOM 692 O O . ALA A 1 94 ? 5.996 44.531 13.664 1 96.5 94 ALA A O 1
ATOM 693 N N . SER A 1 95 ? 6.086 44.719 11.445 1 96 95 SER A N 1
ATOM 694 C CA . SER A 1 95 ? 5.582 46.062 11.438 1 96 95 SER A CA 1
ATOM 695 C C . SER A 1 95 ? 4.148 46.125 11.953 1 96 95 SER A C 1
ATOM 697 O O . SER A 1 95 ? 3.643 47.219 12.273 1 96 95 SER A O 1
ATOM 699 N N . ARG A 1 96 ? 3.477 44.969 11.984 1 97.56 96 ARG A N 1
ATOM 700 C CA . ARG A 1 96 ? 2.084 44.938 12.414 1 97.56 96 ARG A CA 1
ATOM 701 C C . ARG A 1 96 ? 1.98 44.656 13.914 1 97.56 96 ARG A C 1
ATOM 703 O O . ARG A 1 96 ? 0.881 44.625 14.469 1 97.56 96 ARG A O 1
ATOM 710 N N . LEU A 1 97 ? 3.133 44.469 14.5 1 97.12 97 LEU A N 1
ATOM 711 C CA . LEU A 1 97 ? 3.156 44.281 15.945 1 97.12 97 LEU A CA 1
ATOM 712 C C . LEU A 1 97 ? 3.172 45.625 16.672 1 97.12 97 LEU A C 1
ATOM 714 O O . LEU A 1 97 ? 3.736 46.594 16.172 1 97.12 97 LEU A O 1
ATOM 718 N N . HIS A 1 98 ? 2.615 45.625 17.844 1 96.19 98 HIS A N 1
ATOM 719 C CA . HIS A 1 98 ? 2.535 46.844 18.641 1 96.19 98 HIS A CA 1
ATOM 720 C C . HIS A 1 98 ? 3.449 46.75 19.859 1 96.19 98 HIS A C 1
ATOM 722 O O . HIS A 1 98 ? 3.604 47.75 20.594 1 96.19 98 HIS A O 1
ATOM 728 N N . SER A 1 99 ? 3.99 45.656 20.016 1 95.06 99 SER A N 1
ATOM 729 C CA . SER A 1 99 ? 4.844 45.406 21.172 1 95.06 99 SER A CA 1
ATOM 730 C C . SER A 1 99 ? 6.098 46.281 21.125 1 95.06 99 SER A C 1
ATOM 732 O O . SER A 1 99 ? 6.602 46.594 20.047 1 95.06 99 SER A O 1
ATOM 734 N N . GLY A 1 100 ? 6.562 46.656 22.344 1 95.19 100 GLY A N 1
ATOM 735 C CA . GLY A 1 100 ? 7.84 47.344 22.453 1 95.19 100 GLY A CA 1
ATOM 736 C C . GLY A 1 100 ? 9.031 46.406 22.312 1 95.19 100 GLY A C 1
ATOM 737 O O . GLY A 1 100 ? 8.867 45.188 22.297 1 95.19 100 GLY A O 1
ATOM 738 N N . PRO A 1 101 ? 10.203 46.969 22.234 1 95.69 101 PRO A N 1
ATOM 739 C CA . PRO A 1 101 ? 11.406 46.188 21.953 1 95.69 101 PRO A CA 1
ATOM 740 C C . PRO A 1 101 ? 11.664 45.094 22.969 1 95.69 101 PRO A C 1
ATOM 742 O O . PRO A 1 101 ? 12.227 44.062 22.641 1 95.69 101 PRO A O 1
ATOM 745 N N . ASP A 1 102 ? 11.211 45.344 24.234 1 96 102 ASP A N 1
ATOM 746 C CA . ASP A 1 102 ? 11.539 44.375 25.281 1 96 102 ASP A CA 1
ATOM 747 C C . ASP A 1 102 ? 10.359 43.438 25.562 1 96 102 ASP A C 1
ATOM 749 O O . ASP A 1 102 ? 10.469 42.531 26.375 1 96 102 ASP A O 1
ATOM 753 N N . ASP A 1 103 ? 9.273 43.688 24.922 1 96.81 103 ASP A N 1
ATOM 754 C CA . ASP A 1 103 ? 8.062 42.906 25.172 1 96.81 103 ASP A CA 1
ATOM 755 C C . ASP A 1 103 ? 8.156 41.531 24.547 1 96.81 103 ASP A C 1
ATOM 757 O O . ASP A 1 103 ? 8.82 41.344 23.516 1 96.81 103 ASP A O 1
ATOM 761 N N . PRO A 1 104 ? 7.562 40.531 25.203 1 97.38 104 PRO A N 1
ATOM 762 C CA . PRO A 1 104 ? 7.504 39.219 24.594 1 97.38 104 PRO A CA 1
ATOM 763 C C . PRO A 1 104 ? 6.508 39.125 23.438 1 97.38 104 PRO A C 1
ATOM 765 O O . PRO A 1 104 ? 5.445 39.75 23.5 1 97.38 104 PRO A O 1
ATOM 768 N N . VAL A 1 105 ? 6.844 38.438 22.391 1 98.38 105 VAL A N 1
ATOM 769 C CA . VAL A 1 105 ? 5.973 38.125 21.266 1 98.38 105 VAL A CA 1
ATOM 770 C C . VAL A 1 105 ? 5.898 36.625 21.078 1 98.38 105 VAL A C 1
ATOM 772 O O . VAL A 1 105 ? 6.926 35.938 20.953 1 98.38 105 VAL A O 1
ATOM 775 N N . LEU A 1 106 ? 4.695 36.094 21.062 1 98.56 106 LEU A N 1
ATOM 776 C CA . LEU A 1 106 ? 4.48 34.688 20.828 1 98.56 106 LEU A CA 1
ATOM 777 C C . LEU A 1 106 ? 4.52 34.375 19.344 1 98.56 106 LEU A C 1
ATOM 779 O O . LEU A 1 106 ? 4 35.125 18.531 1 98.56 106 LEU A O 1
ATOM 783 N N . ILE A 1 107 ? 5.145 33.25 18.953 1 98.62 107 ILE A N 1
ATOM 784 C CA . ILE A 1 107 ? 5.16 32.75 17.578 1 98.62 107 ILE A CA 1
ATOM 785 C C . ILE A 1 107 ? 4.734 31.281 17.547 1 98.62 107 ILE A C 1
ATOM 787 O O . ILE A 1 107 ? 5.258 30.453 18.312 1 98.62 107 ILE A O 1
ATOM 791 N N . PHE A 1 108 ? 3.799 30.984 16.703 1 98.19 108 PHE A N 1
ATOM 792 C CA . PHE A 1 108 ? 3.291 29.625 16.594 1 98.19 108 PHE A CA 1
ATOM 793 C C . PHE A 1 108 ? 3.434 29.109 15.164 1 98.19 108 PHE A C 1
ATOM 795 O O . PHE A 1 108 ? 3.072 29.797 14.211 1 98.19 108 PHE A O 1
ATOM 802 N N . ASN A 1 109 ? 4.059 27.859 15.086 1 97.12 109 ASN A N 1
ATOM 803 C CA . ASN A 1 109 ? 3.916 27.141 13.82 1 97.12 109 ASN A CA 1
ATOM 804 C C . ASN A 1 109 ? 2.461 26.781 13.539 1 97.12 109 ASN A C 1
ATOM 806 O O . ASN A 1 109 ? 1.729 26.391 14.453 1 97.12 109 ASN A O 1
ATOM 810 N N . GLY A 1 110 ? 2.053 26.875 12.328 1 95.94 110 GLY A N 1
ATOM 811 C CA . GLY A 1 110 ? 0.654 26.719 11.961 1 95.94 110 GLY A CA 1
ATOM 812 C C . GLY A 1 110 ? 0.23 25.266 11.82 1 95.94 110 GLY A C 1
ATOM 813 O O . GLY A 1 110 ? -0.941 24.984 11.57 1 95.94 110 GLY A O 1
ATOM 814 N N . ASP A 1 111 ? 1.116 24.312 11.992 1 95.62 111 ASP A N 1
ATOM 815 C CA . ASP A 1 111 ? 0.776 22.922 11.734 1 95.62 111 ASP A CA 1
ATOM 816 C C . ASP A 1 111 ? 0.971 22.078 12.992 1 95.62 111 ASP A C 1
ATOM 818 O O . ASP A 1 111 ? 1.137 20.859 12.906 1 95.62 111 ASP A O 1
ATOM 822 N N . ILE A 1 112 ? 0.936 22.688 14.203 1 96.88 112 ILE A N 1
ATOM 823 C CA . ILE A 1 112 ? 1.155 21.969 15.453 1 96.88 112 ILE A CA 1
ATOM 824 C C . ILE A 1 112 ? -0.123 21.984 16.297 1 96.88 112 ILE A C 1
ATOM 826 O O . ILE A 1 112 ? -0.726 23.047 16.5 1 96.88 112 ILE A O 1
ATOM 830 N N . LEU A 1 113 ? -0.563 20.812 16.656 1 97.38 113 LEU A N 1
ATOM 831 C CA . LEU A 1 113 ? -1.6 20.641 17.656 1 97.38 113 LEU A CA 1
ATOM 832 C C . LEU A 1 113 ? -0.986 20.297 19.016 1 97.38 113 LEU A C 1
ATOM 834 O O . LEU A 1 113 ? -0.277 19.297 19.141 1 97.38 113 LEU A O 1
ATOM 838 N N . THR A 1 114 ? -1.188 21.156 20 1 96.5 114 THR A N 1
ATOM 839 C CA . THR A 1 114 ? -0.466 20.953 21.25 1 96.5 114 THR A CA 1
ATOM 840 C C . THR A 1 114 ? -1.317 21.375 22.438 1 96.5 114 THR A C 1
ATOM 842 O O . THR A 1 114 ? -2.23 22.203 22.297 1 96.5 114 THR A O 1
ATOM 845 N N . GLY A 1 115 ? -1.072 20.719 23.578 1 95.56 115 GLY A N 1
ATOM 846 C CA . GLY A 1 115 ? -1.634 21.125 24.859 1 95.56 115 GLY A CA 1
ATOM 847 C C . GLY A 1 115 ? -0.724 22.062 25.641 1 95.56 115 GLY A C 1
ATOM 848 O O . GLY A 1 115 ? -0.868 22.219 26.844 1 95.56 115 GLY A O 1
ATOM 849 N N . LEU A 1 116 ? 0.157 22.672 24.984 1 96 116 LEU A N 1
ATOM 850 C CA . LEU A 1 116 ? 1.148 23.547 25.578 1 96 116 LEU A CA 1
ATOM 851 C C . LEU A 1 116 ? 0.481 24.578 26.5 1 96 116 LEU A C 1
ATOM 853 O O . LEU A 1 116 ? -0.55 25.141 26.156 1 96 116 LEU A O 1
ATOM 857 N N . ASP A 1 117 ? 1.034 24.688 27.688 1 95.94 117 ASP A N 1
ATOM 858 C CA . ASP A 1 117 ? 0.675 25.812 28.547 1 95.94 117 ASP A CA 1
ATOM 859 C C . ASP A 1 117 ? 1.354 27.094 28.078 1 95.94 117 ASP A C 1
ATOM 861 O O . ASP A 1 117 ? 2.479 27.391 28.484 1 95.94 117 ASP A O 1
ATOM 865 N N . ILE A 1 118 ? 0.623 27.859 27.328 1 96.56 118 ILE A N 1
ATOM 866 C CA . ILE A 1 118 ? 1.163 29.062 26.688 1 96.56 118 ILE A CA 1
ATOM 867 C C . ILE A 1 118 ? 1.582 30.078 27.75 1 96.56 118 ILE A C 1
ATOM 869 O O . ILE A 1 118 ? 2.625 30.719 27.609 1 96.56 118 ILE A O 1
ATOM 873 N N . GLN A 1 119 ? 0.845 30.234 28.781 1 96.19 119 GLN A N 1
ATOM 874 C CA . GLN A 1 119 ? 1.187 31.172 29.844 1 96.19 119 GLN A CA 1
ATOM 875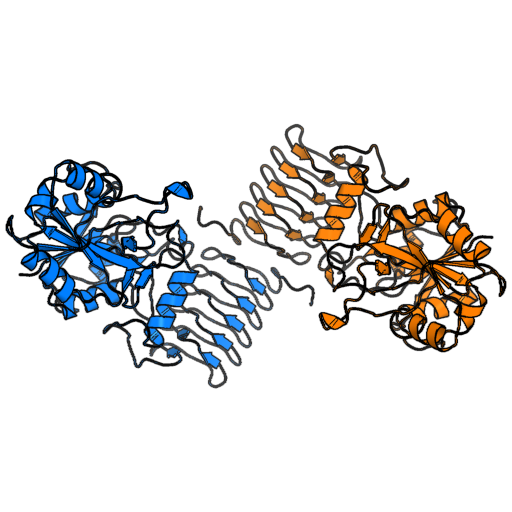 C C . GLN A 1 119 ? 2.49 30.766 30.531 1 96.19 119 GLN A C 1
ATOM 877 O O . GLN A 1 119 ? 3.307 31.625 30.875 1 96.19 119 GLN A O 1
ATOM 882 N N . ALA A 1 120 ? 2.605 29.484 30.734 1 96.81 120 ALA A N 1
ATOM 883 C CA . ALA A 1 120 ? 3.842 29 31.344 1 96.81 120 ALA A CA 1
ATOM 884 C C . ALA A 1 120 ? 5.043 29.297 30.453 1 96.81 120 ALA A C 1
ATOM 886 O O . ALA A 1 120 ? 6.129 29.609 30.953 1 96.81 120 ALA A O 1
ATOM 887 N N . LEU A 1 121 ? 4.863 29.172 29.203 1 97.5 121 LEU A N 1
ATOM 888 C CA . LEU A 1 121 ? 5.945 29.469 28.281 1 97.5 121 LEU A CA 1
ATOM 889 C C . LEU A 1 121 ? 6.336 30.953 28.359 1 97.5 121 LEU A C 1
ATOM 891 O O . LEU A 1 121 ? 7.523 31.281 28.406 1 97.5 121 LEU A O 1
ATOM 895 N N . VAL A 1 122 ? 5.336 31.844 28.406 1 97.25 122 VAL A N 1
ATOM 896 C CA . VAL A 1 122 ? 5.59 33.281 28.516 1 97.25 122 VAL A CA 1
ATOM 897 C C . VAL A 1 122 ? 6.273 33.562 29.844 1 97.25 122 VAL A C 1
ATOM 899 O O . VAL A 1 122 ? 7.219 34.375 29.906 1 97.25 122 VAL A O 1
ATOM 902 N N . ALA A 1 123 ? 5.812 32.906 30.906 1 96.94 123 ALA A N 1
ATOM 903 C CA . ALA A 1 123 ? 6.41 33.094 32.219 1 96.94 123 ALA A CA 1
ATOM 904 C C . ALA A 1 123 ? 7.871 32.656 32.219 1 96.94 123 ALA A C 1
ATOM 906 O O . ALA A 1 123 ? 8.727 33.344 32.812 1 96.94 123 ALA A O 1
ATOM 907 N N . THR A 1 124 ? 8.078 31.531 31.625 1 97.19 124 THR A N 1
ATOM 908 C CA . THR A 1 124 ? 9.445 31.031 31.516 1 97.19 124 THR A CA 1
ATOM 909 C C . THR A 1 124 ? 10.336 32.031 30.797 1 97.19 124 THR A C 1
ATOM 911 O O . THR A 1 124 ? 11.453 32.312 31.25 1 97.19 124 THR A O 1
ATOM 914 N N . HIS A 1 125 ? 9.859 32.562 29.781 1 97.88 125 HIS A N 1
ATOM 915 C CA . HIS A 1 125 ? 10.594 33.562 29.016 1 97.88 125 HIS A CA 1
ATOM 916 C C . HIS A 1 125 ? 10.914 34.781 29.875 1 97.88 125 HIS A C 1
ATOM 918 O O . HIS A 1 125 ? 12.07 35.219 29.938 1 97.88 125 HIS A O 1
ATOM 924 N N . SER A 1 126 ? 9.938 35.281 30.547 1 96.5 126 SER A N 1
ATOM 925 C CA . SER A 1 126 ? 10.086 36.5 31.359 1 96.5 126 SER A CA 1
ATOM 926 C C . SER A 1 126 ? 11.023 36.25 32.531 1 96.5 126 SER A C 1
ATOM 928 O O . SER A 1 126 ? 11.906 37.062 32.812 1 96.5 126 SER A O 1
ATOM 930 N N . SER A 1 127 ? 10.883 35.125 33.188 1 97.31 127 SER A N 1
ATOM 931 C CA . SER A 1 127 ? 11.648 34.844 34.406 1 97.31 127 SER A CA 1
ATOM 932 C C . SER A 1 127 ? 13.109 34.562 34.094 1 97.31 127 SER A C 1
ATOM 934 O O . SER A 1 127 ? 14 34.875 34.875 1 97.31 127 SER A O 1
ATOM 936 N N . SER A 1 128 ? 13.352 34 32.969 1 97.44 128 SER A N 1
ATOM 937 C CA . SER A 1 128 ? 14.719 33.656 32.594 1 97.44 128 SER A CA 1
ATOM 938 C C . SER A 1 128 ? 15.453 34.844 31.984 1 97.44 128 SER A C 1
ATOM 940 O O . SER A 1 128 ? 16.688 34.812 31.891 1 97.44 128 SER A O 1
ATOM 942 N N . GLY A 1 129 ? 14.68 35.812 31.469 1 97.12 129 GLY A N 1
ATOM 943 C CA . GLY A 1 129 ? 15.297 36.906 30.766 1 97.12 129 GLY A CA 1
ATOM 944 C C . GLY A 1 129 ? 15.836 36.531 29.391 1 97.12 129 GLY A C 1
ATOM 945 O O . GLY A 1 129 ? 16.766 37.156 28.891 1 97.12 129 GLY A O 1
ATOM 946 N N . ALA A 1 130 ? 15.289 35.469 28.891 1 98.44 130 ALA A N 1
ATOM 947 C CA . ALA A 1 130 ? 15.781 34.938 27.625 1 98.44 130 ALA A CA 1
ATOM 948 C C . ALA A 1 130 ? 15.484 35.906 26.469 1 98.44 130 ALA A C 1
ATOM 950 O O . ALA A 1 130 ? 14.539 36.688 26.531 1 98.44 130 ALA A O 1
ATOM 951 N N . ASP A 1 131 ? 16.328 35.75 25.438 1 98.56 131 ASP A N 1
ATOM 952 C CA . ASP A 1 131 ? 16.031 36.438 24.172 1 98.56 131 ASP A CA 1
ATOM 953 C C . ASP A 1 131 ? 14.953 35.688 23.391 1 98.56 131 ASP A C 1
ATOM 955 O O . ASP A 1 131 ? 14.109 36.312 22.75 1 98.56 131 ASP A O 1
ATOM 959 N N . VAL A 1 132 ? 15.023 34.438 23.422 1 98.75 132 VAL A N 1
ATOM 960 C CA . VAL A 1 132 ? 14.031 33.562 22.812 1 98.75 132 VAL A CA 1
ATOM 961 C C . VAL A 1 132 ? 13.789 32.344 23.719 1 98.75 132 VAL A C 1
ATOM 963 O O . VAL A 1 132 ? 14.727 31.812 24.312 1 98.75 132 VAL A O 1
ATOM 966 N N . SER A 1 133 ? 12.594 32 23.906 1 98.62 133 SER A N 1
ATOM 967 C CA . SER A 1 133 ? 12.227 30.75 24.562 1 98.62 133 SER A CA 1
ATOM 968 C C . SER A 1 133 ? 11.539 29.797 23.594 1 98.62 133 SER A C 1
ATOM 970 O O . SER A 1 133 ? 10.734 30.219 22.75 1 98.62 133 SER A O 1
ATOM 972 N N . LEU A 1 134 ? 11.906 28.531 23.688 1 98.56 134 LEU A N 1
ATOM 973 C CA . LEU A 1 134 ? 11.375 27.5 22.797 1 98.56 134 LEU A CA 1
ATOM 974 C C . LEU A 1 134 ? 10.562 26.484 23.594 1 98.56 134 LEU A C 1
ATOM 976 O O . LEU A 1 134 ? 11 26.016 24.656 1 98.56 134 LEU A O 1
ATOM 980 N N . HIS A 1 135 ? 9.344 26.188 23.062 1 98.44 135 HIS A N 1
ATOM 981 C CA . HIS A 1 135 ? 8.633 25 23.516 1 98.44 135 HIS A CA 1
ATOM 982 C C . HIS A 1 135 ? 9.289 23.719 23 1 98.44 135 HIS A C 1
ATOM 984 O O . HIS A 1 135 ? 9.453 23.562 21.797 1 98.44 135 HIS A O 1
ATOM 990 N N . LEU A 1 136 ? 9.695 22.859 23.922 1 98.38 136 LEU A N 1
ATOM 991 C CA . LEU A 1 136 ? 10.344 21.594 23.578 1 98.38 136 LEU A CA 1
ATOM 992 C C . LEU A 1 136 ? 9.508 20.406 24.047 1 98.38 136 LEU A C 1
ATOM 994 O O . LEU A 1 136 ? 8.758 20.531 25.016 1 98.38 136 LEU A O 1
ATOM 998 N N . THR A 1 137 ? 9.625 19.375 23.328 1 97.56 137 THR A N 1
ATOM 999 C CA . THR A 1 137 ? 8.992 18.125 23.734 1 97.56 137 THR A CA 1
ATOM 1000 C C . THR A 1 137 ? 9.883 16.938 23.422 1 97.56 137 THR A C 1
ATOM 1002 O O . THR A 1 137 ? 10.781 17.031 22.578 1 97.56 137 THR A O 1
ATOM 1005 N N . ARG A 1 138 ? 9.727 15.867 24.156 1 96.44 138 ARG A N 1
ATOM 1006 C CA . ARG A 1 138 ? 10.492 14.648 23.906 1 96.44 138 ARG A CA 1
ATOM 1007 C C . ARG A 1 138 ? 9.703 13.68 23.031 1 96.44 138 ARG A C 1
ATOM 1009 O O . ARG A 1 138 ? 8.484 13.539 23.188 1 96.44 138 ARG A O 1
ATOM 1016 N N . VAL A 1 139 ? 10.43 13.141 22.094 1 95.19 139 VAL A N 1
ATOM 1017 C CA . VAL A 1 139 ? 9.797 12.172 21.219 1 95.19 139 VAL A CA 1
ATOM 1018 C C . VAL A 1 139 ? 10.633 10.898 21.156 1 95.19 139 VAL A C 1
ATOM 1020 O O . VAL A 1 139 ? 11.82 10.914 21.5 1 95.19 139 VAL A O 1
ATOM 1023 N N . GLU A 1 140 ? 9.992 9.766 20.781 1 93.19 140 GLU A N 1
ATOM 1024 C CA . GLU A 1 140 ? 10.688 8.484 20.672 1 93.19 140 GLU A CA 1
ATOM 1025 C C . GLU A 1 140 ? 11.688 8.492 19.531 1 93.19 140 GLU A C 1
ATOM 1027 O O . GLU A 1 140 ? 12.836 8.078 19.703 1 93.19 140 GLU A O 1
ATOM 1032 N N . ASP A 1 141 ? 11.258 8.969 18.359 1 93.38 141 ASP A N 1
ATOM 1033 C CA . ASP A 1 141 ? 12.109 9.102 17.188 1 93.38 141 ASP A CA 1
ATOM 1034 C C . ASP A 1 141 ? 12.281 10.57 16.797 1 93.38 141 ASP A C 1
ATOM 1036 O O . ASP A 1 141 ? 11.391 11.164 16.203 1 93.38 141 ASP A O 1
ATOM 1040 N N . PRO A 1 142 ? 13.461 11.109 17.047 1 94.25 142 PRO A N 1
ATOM 1041 C CA . PRO A 1 142 ? 13.617 12.555 16.875 1 94.25 142 PRO A CA 1
ATOM 1042 C C . PRO A 1 142 ? 14.172 12.922 15.492 1 94.25 142 PRO A C 1
ATOM 1044 O O . PRO A 1 142 ? 14.352 14.102 15.195 1 94.25 142 PRO A O 1
ATOM 1047 N N . ARG A 1 143 ? 14.375 12 14.469 1 92 143 ARG A N 1
ATOM 1048 C CA . ARG A 1 143 ? 15.125 12.18 13.227 1 92 143 ARG A CA 1
ATOM 1049 C C . ARG A 1 143 ? 14.445 13.211 12.328 1 92 143 ARG A C 1
ATOM 1051 O O . ARG A 1 143 ? 15.109 13.875 11.531 1 92 143 ARG A O 1
ATOM 1058 N N . ALA A 1 144 ? 13.117 13.406 12.492 1 91.88 144 ALA A N 1
ATOM 1059 C CA . ALA A 1 144 ? 12.359 14.25 11.578 1 91.88 144 ALA A CA 1
ATOM 1060 C C . ALA A 1 144 ? 12.258 15.68 12.102 1 91.88 144 ALA A C 1
ATOM 1062 O O . ALA A 1 144 ? 11.625 16.531 11.484 1 91.88 144 ALA A O 1
ATOM 1063 N N . PHE A 1 145 ? 12.93 15.953 13.195 1 95.56 145 PHE A N 1
ATOM 1064 C CA . PHE A 1 145 ? 12.664 17.219 13.867 1 95.56 145 PHE A CA 1
ATOM 1065 C C . PHE A 1 145 ? 13.969 17.938 14.203 1 95.56 145 PHE A C 1
ATOM 1067 O O . PHE A 1 145 ? 15.055 17.406 13.953 1 95.56 145 PHE A O 1
ATOM 1074 N N . GLY A 1 146 ? 13.844 19.156 14.648 1 96.12 146 GLY A N 1
ATOM 1075 C CA . GLY A 1 146 ? 14.977 19.891 15.18 1 96.12 146 GLY A CA 1
ATOM 1076 C C . GLY A 1 146 ? 15.328 19.5 16.609 1 96.12 146 GLY A C 1
ATOM 1077 O O . GLY A 1 146 ? 14.484 19.578 17.5 1 96.12 146 GLY A O 1
ATOM 1078 N N . LEU A 1 147 ? 16.531 19.109 16.766 1 97.38 147 LEU A N 1
ATOM 1079 C CA . LEU A 1 147 ? 17 18.688 18.094 1 97.38 147 LEU A CA 1
ATOM 1080 C C . LEU A 1 147 ? 17.531 19.875 18.891 1 97.38 147 LEU A C 1
ATOM 1082 O O . LEU A 1 147 ? 18.297 20.688 18.375 1 97.38 147 LEU A O 1
ATOM 1086 N N . VAL A 1 148 ? 17.078 19.969 20.141 1 98.06 148 VAL A N 1
ATOM 1087 C CA . VAL A 1 148 ? 17.406 21.125 20.953 1 98.06 148 VAL A CA 1
ATOM 1088 C C . VAL A 1 148 ? 17.938 20.672 22.312 1 98.06 148 VAL A C 1
ATOM 1090 O O . VAL A 1 148 ? 17.172 20.609 23.281 1 98.06 148 VAL A O 1
ATOM 1093 N N . PRO A 1 149 ? 19.219 20.438 22.422 1 97.5 149 PRO A N 1
ATOM 1094 C CA . PRO A 1 149 ? 19.781 20.125 23.734 1 97.5 149 PRO A CA 1
ATOM 1095 C C . PRO A 1 149 ? 19.812 21.344 24.656 1 97.5 149 PRO A C 1
ATOM 1097 O O . PRO A 1 149 ? 20.047 22.469 24.203 1 97.5 149 PRO A O 1
ATOM 1100 N N . THR A 1 150 ? 19.578 21.156 25.906 1 97.94 150 THR A N 1
ATOM 1101 C CA . THR A 1 150 ? 19.609 22.203 26.922 1 97.94 150 THR A CA 1
ATOM 1102 C C . THR A 1 150 ? 20.516 21.781 28.094 1 97.94 150 THR A C 1
ATOM 1104 O O . THR A 1 150 ? 20.766 20.594 28.297 1 97.94 150 THR A O 1
ATOM 1107 N N . ASP A 1 151 ? 21.109 22.703 28.766 1 97.25 151 ASP A N 1
ATOM 1108 C CA . ASP A 1 151 ? 21.844 22.391 30 1 97.25 151 ASP A CA 1
ATOM 1109 C C . ASP A 1 151 ? 20.891 22.25 31.188 1 97.25 151 ASP A C 1
ATOM 1111 O O . ASP A 1 151 ? 19.672 22.234 31.016 1 97.25 151 ASP A O 1
ATOM 1115 N N . ALA A 1 152 ? 21.422 22.125 32.375 1 95.94 152 ALA A N 1
ATOM 1116 C CA . ALA A 1 152 ? 20.641 21.812 33.594 1 95.94 152 ALA A CA 1
ATOM 1117 C C . ALA A 1 152 ? 19.688 22.953 33.938 1 95.94 152 ALA A C 1
ATOM 1119 O O . ALA A 1 152 ? 18.688 22.75 34.625 1 95.94 152 ALA A O 1
ATOM 1120 N N . THR A 1 153 ? 19.938 24.188 33.438 1 96.12 153 THR A N 1
ATOM 1121 C CA . THR A 1 153 ? 19.109 25.344 33.75 1 96.12 153 THR A CA 1
ATOM 1122 C C . THR A 1 153 ? 18.078 25.578 32.625 1 96.12 153 THR A C 1
ATOM 1124 O O . THR A 1 153 ? 17.25 26.5 32.719 1 96.12 153 THR A O 1
ATOM 1127 N N . GLY A 1 154 ? 18.109 24.797 31.578 1 97.5 154 GLY A N 1
ATOM 1128 C CA . GLY A 1 154 ? 17.172 24.922 30.469 1 97.5 154 GLY A CA 1
ATOM 1129 C C . GLY A 1 154 ? 17.688 25.797 29.344 1 97.5 154 GLY A C 1
ATOM 1130 O O . GLY A 1 154 ? 16.984 26.031 28.359 1 97.5 154 GLY A O 1
ATOM 1131 N N . ARG A 1 155 ? 18.875 26.234 29.531 1 98.12 155 ARG A N 1
ATOM 1132 C CA . ARG A 1 155 ? 19.484 27.047 28.469 1 98.12 155 ARG A CA 1
ATOM 1133 C C . ARG A 1 155 ? 19.828 26.172 27.266 1 98.12 155 ARG A C 1
ATOM 1135 O O . ARG A 1 155 ? 20.422 25.109 27.406 1 98.12 155 ARG A O 1
ATOM 1142 N N . VAL A 1 156 ? 19.391 26.594 26.109 1 98.38 156 VAL A N 1
ATOM 1143 C CA . VAL A 1 156 ? 19.641 25.859 24.875 1 98.38 156 VAL A CA 1
ATOM 1144 C C . VAL A 1 156 ? 21.125 25.922 24.531 1 98.38 156 VAL A C 1
ATOM 1146 O O . VAL A 1 156 ? 21.734 27 24.547 1 98.38 156 VAL A O 1
ATOM 1149 N N . THR A 1 157 ? 21.703 24.797 24.203 1 97.62 157 THR A N 1
ATOM 1150 C CA . THR A 1 157 ? 23.141 24.766 23.953 1 97.62 157 THR A CA 1
ATOM 1151 C C . THR A 1 157 ? 23.438 24.594 22.469 1 97.62 157 THR A C 1
ATOM 1153 O O . THR A 1 157 ? 24.547 24.891 22 1 97.62 157 THR A O 1
ATOM 1156 N N . ALA A 1 158 ? 22.469 24.094 21.828 1 96.12 158 ALA A N 1
ATOM 1157 C CA . ALA A 1 158 ? 22.609 23.891 20.391 1 96.12 158 ALA A CA 1
ATOM 1158 C C . ALA A 1 158 ? 21.234 23.734 19.734 1 96.12 158 ALA A C 1
ATOM 1160 O O . ALA A 1 158 ? 20.234 23.516 20.406 1 96.12 158 ALA A O 1
ATOM 1161 N N . PHE A 1 159 ? 21.172 23.922 18.469 1 95.38 159 PHE A N 1
ATOM 1162 C CA . PHE A 1 159 ? 20 23.656 17.641 1 95.38 159 PHE A CA 1
ATOM 1163 C C . PHE A 1 159 ? 20.406 22.922 16.359 1 95.38 159 PHE A C 1
ATOM 1165 O O . PHE A 1 159 ? 21.109 23.469 15.516 1 95.38 159 PHE A O 1
ATOM 1172 N N . LEU A 1 160 ? 19.953 21.688 16.266 1 93.56 160 LEU A N 1
ATOM 1173 C CA . LEU A 1 160 ? 20.297 20.875 15.102 1 93.56 160 LEU A CA 1
ATOM 1174 C C . LEU A 1 160 ? 19.047 20.484 14.336 1 93.56 160 LEU A C 1
ATOM 1176 O O . LEU A 1 160 ? 18.328 19.578 14.75 1 93.56 160 LEU A O 1
ATOM 1180 N N . GLU A 1 161 ? 18.906 21.094 13.195 1 93.38 161 GLU A N 1
ATOM 1181 C CA . GLU A 1 161 ? 17.719 20.844 12.398 1 93.38 161 GLU A CA 1
ATOM 1182 C C . GLU A 1 161 ? 17.859 19.562 11.586 1 93.38 161 GLU A C 1
ATOM 1184 O O . GLU A 1 161 ? 18.734 19.469 10.711 1 93.38 161 GLU A O 1
ATOM 1189 N N . LYS A 1 162 ? 16.938 18.547 11.734 1 87.19 162 LYS A N 1
ATOM 1190 C CA . LYS A 1 162 ? 16.844 17.281 11.008 1 87.19 162 LYS A CA 1
ATOM 1191 C C . LYS A 1 162 ? 18.219 16.641 10.82 1 87.19 162 LYS A C 1
ATOM 1193 O O . LYS A 1 162 ? 18.797 16.734 9.734 1 87.19 162 LYS A O 1
ATOM 1198 N N . PRO A 1 163 ? 18.594 15.992 11.891 1 89.56 163 PRO A N 1
ATOM 1199 C CA . PRO A 1 163 ? 19.906 15.344 11.82 1 89.56 163 PRO A CA 1
ATOM 1200 C C . PRO A 1 163 ? 20 14.344 10.664 1 89.56 163 PRO A C 1
ATOM 1202 O O . PRO A 1 163 ? 19.016 13.68 10.336 1 89.56 163 PRO A O 1
ATOM 1205 N N . GLN A 1 164 ? 21.094 14.289 10.109 1 89.19 164 GLN A N 1
ATOM 1206 C CA . GLN A 1 164 ? 21.281 13.445 8.93 1 89.19 164 GLN A CA 1
ATOM 1207 C C . GLN A 1 164 ? 21.984 12.141 9.289 1 89.19 164 GLN A C 1
ATOM 1209 O O . GLN A 1 164 ? 21.938 11.18 8.516 1 89.19 164 GLN A O 1
ATOM 1214 N N . THR A 1 165 ? 22.719 12.062 10.375 1 91.5 165 THR A N 1
ATOM 1215 C CA . THR A 1 165 ? 23.438 10.875 10.82 1 91.5 165 THR A CA 1
ATOM 1216 C C . THR A 1 165 ? 23.047 10.516 12.25 1 91.5 165 THR A C 1
ATOM 1218 O O . THR A 1 165 ? 22.609 11.367 13.016 1 91.5 165 THR A O 1
ATOM 1221 N N . PRO A 1 166 ? 23.203 9.258 12.555 1 89.81 166 PRO A N 1
ATOM 1222 C CA . PRO A 1 166 ? 22.906 8.828 13.922 1 89.81 166 PRO A CA 1
ATOM 1223 C C . PRO A 1 166 ? 23.719 9.578 14.977 1 89.81 166 PRO A C 1
ATOM 1225 O O . PRO A 1 166 ? 23.219 9.82 16.078 1 89.81 166 PRO A O 1
ATOM 1228 N N . GLU A 1 167 ? 24.875 9.969 14.656 1 90.81 167 GLU A N 1
ATOM 1229 C CA . GLU A 1 167 ? 25.75 10.656 15.602 1 90.81 167 GLU A CA 1
ATOM 1230 C C . GLU A 1 167 ? 25.219 12.047 15.945 1 90.81 167 GLU A C 1
ATOM 1232 O O . GLU A 1 167 ? 25.531 12.586 17 1 90.81 167 GLU A O 1
ATOM 1237 N N . GLU A 1 168 ? 24.422 12.508 15.008 1 92.06 168 GLU A N 1
ATOM 1238 C CA . GLU A 1 168 ? 23.859 13.836 15.211 1 92.06 168 GLU A CA 1
ATOM 1239 C C . GLU A 1 168 ? 22.672 13.805 16.172 1 92.06 168 GLU A C 1
ATOM 1241 O O . GLU A 1 168 ? 22.234 14.844 16.656 1 92.06 168 GLU A O 1
ATOM 1246 N N . ILE A 1 169 ? 22.203 12.617 16.359 1 93.62 169 ILE A N 1
ATOM 1247 C CA . ILE A 1 169 ? 21.078 12.477 17.281 1 93.6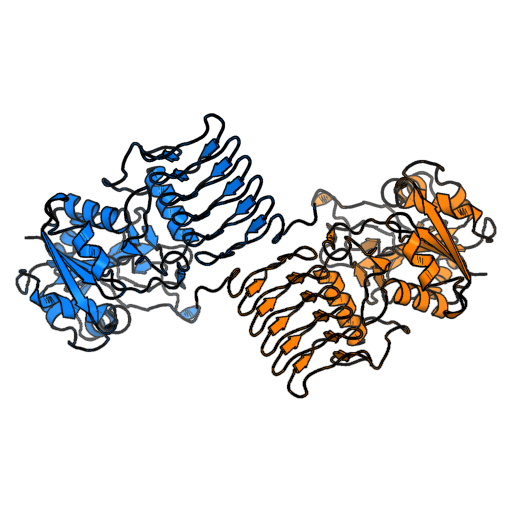2 169 ILE A CA 1
ATOM 1248 C C . ILE A 1 169 ? 21.578 12.523 18.719 1 93.62 169 ILE A C 1
ATOM 1250 O O . ILE A 1 169 ? 21.844 11.484 19.328 1 93.62 169 ILE A O 1
ATOM 1254 N N . VAL A 1 170 ? 21.594 13.727 19.328 1 91.88 170 VAL A N 1
ATOM 1255 C CA . VAL A 1 170 ? 22.25 13.922 20.609 1 91.88 170 VAL A CA 1
ATOM 1256 C C . VAL A 1 170 ? 21.188 14.055 21.719 1 91.88 170 VAL A C 1
ATOM 1258 O O . VAL A 1 170 ? 21.531 14.07 22.906 1 91.88 170 VAL A O 1
ATOM 1261 N N . THR A 1 171 ? 19.984 14.219 21.328 1 94.81 171 THR A N 1
ATOM 1262 C CA . THR A 1 171 ? 18.891 14.359 22.281 1 94.81 171 THR A CA 1
ATOM 1263 C C . THR A 1 171 ? 17.562 13.945 21.656 1 94.81 171 THR A C 1
ATOM 1265 O O . THR A 1 171 ? 17.453 13.859 20.438 1 94.81 171 THR A O 1
ATOM 1268 N N . ASP A 1 172 ? 16.594 13.594 22.5 1 95.88 172 ASP A N 1
ATOM 1269 C CA . ASP A 1 172 ? 15.242 13.32 22.031 1 95.88 172 ASP A CA 1
ATOM 1270 C C . ASP A 1 172 ? 14.328 14.523 22.266 1 95.88 172 ASP A C 1
ATOM 1272 O O . ASP A 1 172 ? 13.117 14.445 22.031 1 95.88 172 ASP A O 1
ATOM 1276 N N . GLN A 1 173 ? 14.977 15.602 22.781 1 96.69 173 GLN A N 1
ATOM 1277 C CA . GLN A 1 173 ? 14.281 16.859 22.953 1 96.69 173 GLN A CA 1
ATOM 1278 C C . GLN A 1 173 ? 14.203 17.641 21.625 1 96.69 173 GLN A C 1
ATOM 1280 O O . GLN A 1 173 ? 15.234 18 21.062 1 96.69 173 GLN A O 1
ATOM 1285 N N . ILE A 1 174 ? 12.969 17.797 21.141 1 97.88 174 ILE A N 1
ATOM 1286 C CA . ILE A 1 174 ? 12.836 18.391 19.828 1 97.88 174 ILE A CA 1
ATOM 1287 C C . ILE A 1 174 ? 12.117 19.734 19.938 1 97.88 174 ILE A C 1
ATOM 1289 O O . ILE A 1 174 ? 11.469 20.016 20.953 1 97.88 174 ILE A O 1
ATOM 1293 N N . ASN A 1 175 ? 12.32 20.594 18.922 1 97.56 175 ASN A N 1
ATOM 1294 C CA . ASN A 1 175 ? 11.578 21.828 18.734 1 97.56 175 ASN A CA 1
ATOM 1295 C C . ASN A 1 175 ? 10.094 21.562 18.516 1 97.56 175 ASN A C 1
ATOM 1297 O O . ASN A 1 175 ? 9.703 20.922 17.547 1 97.56 175 ASN A O 1
ATOM 1301 N N . ALA A 1 176 ? 9.273 22.109 19.406 1 97.88 176 ALA A N 1
ATOM 1302 C CA . ALA A 1 176 ? 7.855 21.75 19.391 1 97.88 176 ALA A CA 1
ATOM 1303 C C . ALA A 1 176 ? 7.023 22.828 18.688 1 97.88 176 ALA A C 1
ATOM 1305 O O . ALA A 1 176 ? 5.793 22.766 18.703 1 97.88 176 ALA A O 1
ATOM 1306 N N . GLY A 1 177 ? 7.598 23.875 18.141 1 97.19 177 GLY A N 1
ATOM 1307 C CA . GLY A 1 177 ? 6.961 24.734 17.156 1 97.19 177 GLY A CA 1
ATOM 1308 C C . GLY A 1 177 ? 6.242 25.922 17.766 1 97.19 177 GLY A C 1
ATOM 1309 O O . GLY A 1 177 ? 5.41 26.547 17.109 1 97.19 177 GLY A O 1
ATOM 1310 N N . ALA A 1 178 ? 6.48 26.203 19.062 1 98 178 ALA A N 1
ATOM 1311 C CA . ALA A 1 178 ? 6.012 27.422 19.719 1 98 178 ALA A CA 1
ATOM 1312 C C . ALA A 1 178 ? 7.168 28.172 20.375 1 98 178 ALA A C 1
ATOM 1314 O O . ALA A 1 178 ? 8.055 27.562 20.969 1 98 178 ALA A O 1
ATOM 1315 N N . TYR A 1 179 ? 7.129 29.516 20.234 1 98.5 179 TYR A N 1
ATOM 1316 C CA . TYR A 1 179 ? 8.25 30.328 20.719 1 98.5 179 TYR A CA 1
ATOM 1317 C C . TYR A 1 179 ? 7.75 31.594 21.391 1 98.5 179 TYR A C 1
ATOM 1319 O O . TYR A 1 179 ? 6.625 32.031 21.156 1 98.5 179 TYR A O 1
ATOM 1327 N N . VAL A 1 180 ? 8.586 32.125 22.266 1 98.5 180 VAL A N 1
ATOM 1328 C CA . VAL A 1 180 ? 8.484 33.5 22.703 1 98.5 180 VAL A CA 1
ATOM 1329 C C . VAL A 1 180 ? 9.758 34.281 22.344 1 98.5 180 VAL A C 1
ATOM 1331 O O . VAL A 1 180 ? 10.852 33.875 22.766 1 98.5 180 VAL A O 1
ATOM 1334 N N . PHE A 1 181 ? 9.594 35.281 21.562 1 98.69 181 PHE A N 1
ATOM 1335 C CA . PHE A 1 181 ? 10.695 36.156 21.188 1 98.69 181 PHE A CA 1
ATOM 1336 C C . PHE A 1 181 ? 10.609 37.469 21.938 1 98.69 181 PHE A C 1
ATOM 1338 O O . PHE A 1 181 ? 9.523 38.031 22.094 1 98.69 181 PHE A O 1
ATOM 1345 N N . ARG A 1 182 ? 11.758 37.875 22.422 1 98.06 182 ARG A N 1
ATOM 1346 C CA . ARG A 1 182 ? 11.828 39.344 22.656 1 98.06 182 ARG A CA 1
ATOM 1347 C C . ARG A 1 182 ? 11.648 40.094 21.359 1 98.06 182 ARG A C 1
ATOM 1349 O O . ARG A 1 182 ? 12.266 39.781 20.344 1 98.06 182 ARG A O 1
ATOM 1356 N N . ARG A 1 183 ? 10.828 41.094 21.406 1 97.69 183 ARG A N 1
ATOM 1357 C CA . ARG A 1 183 ? 10.445 41.812 20.203 1 97.69 183 ARG A CA 1
ATOM 1358 C C . ARG A 1 183 ? 11.672 42.312 19.453 1 97.69 183 ARG A C 1
ATOM 1360 O O . ARG A 1 183 ? 11.734 42.219 18.219 1 97.69 183 ARG A O 1
ATOM 1367 N N . SER A 1 184 ? 12.625 42.781 20.094 1 97.62 184 SER A N 1
ATOM 1368 C CA . SER A 1 184 ? 13.82 43.312 19.484 1 97.62 184 SER A CA 1
ATOM 1369 C C . SER A 1 184 ? 14.578 42.25 18.688 1 97.62 184 SER A C 1
ATOM 1371 O O . SER A 1 184 ? 15.258 42.562 17.703 1 97.62 184 SER A O 1
ATOM 1373 N N . VAL A 1 185 ? 14.5 41.031 19.172 1 98.12 185 VAL A N 1
ATOM 1374 C CA . VAL A 1 185 ? 15.164 39.938 18.469 1 98.12 185 VAL A CA 1
ATOM 1375 C C . VAL A 1 185 ? 14.531 39.75 17.094 1 98.12 185 VAL A C 1
ATOM 1377 O O . VAL A 1 185 ? 15.234 39.469 16.109 1 98.12 185 VAL A O 1
ATOM 1380 N N . ILE A 1 186 ? 13.18 39.875 16.984 1 98.31 186 ILE A N 1
ATOM 1381 C CA . ILE A 1 186 ? 12.469 39.75 15.711 1 98.31 186 ILE A CA 1
ATOM 1382 C C . ILE A 1 186 ? 13.023 40.781 14.719 1 98.31 186 ILE A C 1
ATOM 1384 O O . ILE A 1 186 ? 13.211 40.469 13.539 1 98.31 186 ILE A O 1
ATOM 1388 N N . ASP A 1 187 ? 13.375 41.906 15.234 1 96.94 187 ASP A N 1
ATOM 1389 C CA . ASP A 1 187 ? 13.82 43 14.398 1 96.94 187 ASP A CA 1
ATOM 1390 C C . ASP A 1 187 ? 15.234 42.781 13.883 1 96.94 187 ASP A C 1
ATOM 1392 O O . ASP A 1 187 ? 15.688 43.469 12.961 1 96.94 187 ASP A O 1
ATOM 1396 N N . THR A 1 188 ? 15.922 41.844 14.453 1 97.12 188 THR A N 1
ATOM 1397 C CA . THR A 1 188 ? 17.281 41.531 14 1 97.12 188 THR A CA 1
ATOM 1398 C C . THR A 1 188 ? 17.25 40.562 12.836 1 97.12 188 THR A C 1
ATOM 1400 O O . THR A 1 188 ? 18.266 40.375 12.148 1 97.12 188 THR A O 1
ATOM 1403 N N . ILE A 1 189 ? 16.125 39.844 12.578 1 98.06 189 ILE A N 1
ATOM 1404 C CA . ILE A 1 189 ? 16.031 38.906 11.453 1 98.06 189 ILE A CA 1
ATOM 1405 C C . ILE A 1 189 ? 16.094 39.688 10.141 1 98.06 189 ILE A C 1
ATOM 1407 O O . ILE A 1 189 ? 15.422 40.719 9.969 1 98.06 189 ILE A O 1
ATOM 1411 N N . PRO A 1 190 ? 16.953 39.25 9.211 1 97.44 190 PRO A N 1
ATOM 1412 C CA . PRO A 1 190 ? 17.047 39.938 7.926 1 97.44 190 PRO A CA 1
ATOM 1413 C C . PRO A 1 190 ? 15.688 40.031 7.223 1 97.44 190 PRO A C 1
ATOM 1415 O O . PRO A 1 190 ? 14.914 39.094 7.227 1 97.44 190 PRO A O 1
ATOM 1418 N N . ALA A 1 191 ? 15.445 41.25 6.648 1 95.19 191 ALA A N 1
ATOM 1419 C CA . ALA A 1 191 ? 14.172 41.469 5.965 1 95.19 191 ALA A CA 1
ATOM 1420 C C . ALA A 1 191 ? 14.305 41.25 4.465 1 95.19 191 ALA A C 1
ATOM 1422 O O . ALA A 1 191 ? 15.391 41.438 3.895 1 95.19 191 ALA A O 1
ATOM 1423 N N . GLY A 1 192 ? 13.203 40.812 3.838 1 93.56 192 GLY A N 1
ATOM 1424 C CA . GLY A 1 192 ? 13.086 40.812 2.389 1 93.56 192 GLY A CA 1
ATOM 1425 C C . GLY A 1 192 ? 13.773 39.656 1.724 1 93.56 192 GLY A C 1
ATOM 1426 O O . GLY A 1 192 ? 14.086 39.688 0.531 1 93.56 192 GLY A O 1
ATOM 1427 N N . ARG A 1 193 ? 14.125 38.688 2.465 1 95.44 193 ARG A N 1
ATOM 1428 C CA . ARG A 1 193 ? 14.703 37.469 1.896 1 95.44 193 ARG A CA 1
ATOM 1429 C C . ARG A 1 193 ? 14.281 36.219 2.688 1 95.44 193 ARG A C 1
ATOM 1431 O O . ARG A 1 193 ? 13.836 36.344 3.832 1 95.44 193 ARG A O 1
ATOM 1438 N N . PRO A 1 194 ? 14.445 35.094 2.008 1 97.06 194 PRO A N 1
ATOM 1439 C CA . PRO A 1 194 ? 14.133 33.875 2.758 1 97.06 194 PRO A CA 1
ATOM 1440 C C . PRO A 1 194 ? 15.078 33.656 3.93 1 97.06 194 PRO A C 1
ATOM 1442 O O . PRO A 1 194 ? 16.297 33.781 3.777 1 97.06 194 PRO A O 1
ATOM 1445 N N . VAL A 1 195 ? 14.531 33.438 5.098 1 97.81 195 VAL A N 1
ATOM 1446 C CA . VAL A 1 195 ? 15.273 33.094 6.309 1 97.81 195 VAL A CA 1
ATOM 1447 C C . VAL A 1 195 ? 14.57 31.953 7.035 1 97.81 195 VAL A C 1
ATOM 1449 O O . VAL A 1 195 ? 13.344 31.953 7.156 1 97.81 195 VAL A O 1
ATOM 1452 N N . SER A 1 196 ? 15.383 30.969 7.352 1 96.81 196 SER A N 1
ATOM 1453 C CA . SER A 1 196 ? 14.859 29.891 8.188 1 96.81 196 SER A CA 1
ATOM 1454 C C . SER A 1 196 ? 15.148 30.141 9.664 1 96.81 196 SER A C 1
ATOM 1456 O O . SER A 1 196 ? 16.312 30.312 10.047 1 96.81 196 SER A O 1
ATOM 1458 N N . VAL A 1 197 ? 14.133 30.125 10.477 1 96.19 197 VAL A N 1
ATOM 1459 C CA . VAL A 1 197 ? 14.352 30.328 11.898 1 96.19 197 VAL A CA 1
ATOM 1460 C C . VAL A 1 197 ? 15.164 29.172 12.477 1 96.19 197 VAL A C 1
ATOM 1462 O O . VAL A 1 197 ? 16.031 29.375 13.32 1 96.19 197 VAL A O 1
ATOM 1465 N N . GLU A 1 198 ? 14.914 27.969 12.031 1 95.88 198 GLU A N 1
ATOM 1466 C CA . GLU A 1 198 ? 15.531 26.75 12.555 1 95.88 198 GLU A CA 1
ATOM 1467 C C . GLU A 1 198 ? 16.969 26.609 12.055 1 95.88 198 GLU A C 1
ATOM 1469 O O . GLU A 1 198 ? 17.844 26.141 12.797 1 95.88 198 GLU A O 1
ATOM 1474 N N . ARG A 1 199 ? 17.234 27.031 10.812 1 95.81 199 ARG A N 1
ATOM 1475 C CA . ARG A 1 199 ? 18.516 26.766 10.188 1 95.81 199 ARG A CA 1
ATOM 1476 C C . ARG A 1 199 ? 19.438 27.984 10.266 1 95.81 199 ARG A C 1
ATOM 1478 O O . ARG A 1 199 ? 20.656 27.859 10.164 1 95.81 199 ARG A O 1
ATOM 1485 N N . GLU A 1 200 ? 18.812 29.109 10.477 1 97.19 200 GLU A N 1
ATOM 1486 C CA . GLU A 1 200 ? 19.609 30.328 10.43 1 97.19 200 GLU A CA 1
ATOM 1487 C C . GLU A 1 200 ? 19.438 31.141 11.703 1 97.19 200 GLU A C 1
ATOM 1489 O O . GLU A 1 200 ? 20.391 31.328 12.461 1 97.19 200 GLU A O 1
ATOM 1494 N N . THR A 1 201 ? 18.266 31.469 12.094 1 97.81 201 THR A N 1
ATOM 1495 C CA . THR A 1 201 ? 18.016 32.406 13.18 1 97.81 201 THR A CA 1
ATOM 1496 C C . THR A 1 201 ? 18.484 31.844 14.516 1 97.81 201 THR A C 1
ATOM 1498 O O . THR A 1 201 ? 19.281 32.469 15.219 1 97.81 201 THR A O 1
ATOM 1501 N N . PHE A 1 202 ? 18.062 30.609 14.844 1 98 202 PHE A N 1
ATOM 1502 C CA . PHE A 1 202 ? 18.406 30.031 16.141 1 98 202 PHE A CA 1
ATOM 1503 C C . PHE A 1 202 ? 19.891 29.75 16.25 1 98 202 PHE A C 1
ATOM 1505 O O . PHE A 1 202 ? 20.547 30.172 17.203 1 98 202 PHE A O 1
ATOM 1512 N N . PRO A 1 203 ? 20.453 29.141 15.227 1 96.75 203 PRO A N 1
ATOM 1513 C CA . PRO A 1 203 ? 21.906 28.906 15.305 1 96.75 203 PRO A CA 1
ATOM 1514 C C . PRO A 1 203 ? 22.703 30.219 15.391 1 96.75 203 PRO A C 1
ATOM 1516 O O . PRO A 1 203 ? 23.672 30.297 16.156 1 96.75 203 PRO A O 1
ATOM 1519 N N . ASP A 1 204 ? 22.312 31.219 14.672 1 97.38 204 ASP A N 1
ATOM 1520 C CA . ASP A 1 204 ? 23.016 32.5 14.688 1 97.38 204 ASP A CA 1
ATOM 1521 C C . ASP A 1 204 ? 22.906 33.156 16.047 1 97.38 204 ASP A C 1
ATOM 1523 O O . ASP A 1 204 ? 23.859 33.781 16.531 1 97.38 204 ASP A O 1
ATOM 1527 N N . LEU A 1 205 ? 21.734 33.125 16.656 1 98.06 205 LEU A N 1
ATOM 1528 C CA . LEU A 1 205 ? 21.547 33.688 17.984 1 98.06 205 LEU A CA 1
ATOM 1529 C C . LEU A 1 205 ? 22.438 33 19.016 1 98.06 205 LEU A C 1
ATOM 1531 O O . LEU A 1 205 ? 23.094 33.656 19.812 1 98.06 205 LEU A O 1
ATOM 1535 N N . LEU A 1 206 ? 22.469 31.703 18.953 1 97.31 206 LEU A N 1
ATOM 1536 C CA . LEU A 1 206 ? 23.312 30.953 19.875 1 97.31 206 LEU A CA 1
ATOM 1537 C C . LEU A 1 206 ? 24.781 31.344 19.703 1 97.31 206 LEU A C 1
ATOM 1539 O O . LEU A 1 206 ? 25.484 31.562 20.688 1 97.31 206 LEU A O 1
ATOM 1543 N N . ALA A 1 207 ? 25.188 31.438 18.469 1 97 207 ALA A N 1
ATOM 1544 C CA . ALA A 1 207 ? 26.578 31.781 18.156 1 97 207 ALA A CA 1
ATOM 1545 C C . ALA A 1 207 ? 26.938 33.156 18.656 1 97 207 ALA A C 1
ATOM 1547 O O . ALA A 1 207 ? 28.078 33.438 19.031 1 97 207 ALA A O 1
ATOM 1548 N N . SER A 1 208 ? 25.953 34 18.703 1 97.12 208 SER A N 1
ATOM 1549 C CA . SER A 1 208 ? 26.188 35.375 19.125 1 97.12 208 SER A CA 1
ATOM 1550 C C . SER A 1 208 ? 26.109 35.5 20.641 1 97.12 208 SER A C 1
ATOM 1552 O O . SER A 1 208 ? 26.266 36.594 21.172 1 97.12 208 SER A O 1
ATOM 1554 N N . GLY A 1 209 ? 25.75 34.469 21.328 1 96.69 209 GLY A N 1
ATOM 1555 C CA . GLY A 1 209 ? 25.719 34.469 22.781 1 96.69 209 GLY A CA 1
ATOM 1556 C C . GLY A 1 209 ? 24.359 34.812 23.344 1 96.69 209 GLY A C 1
ATOM 1557 O O . GLY A 1 209 ? 24.219 35.062 24.547 1 96.69 209 GLY A O 1
ATOM 1558 N N . ALA A 1 210 ? 23.406 34.875 22.5 1 98 210 ALA A N 1
ATOM 1559 C CA . ALA A 1 210 ? 22.047 35.156 22.969 1 98 210 ALA A CA 1
ATOM 1560 C C . ALA A 1 210 ? 21.547 34.062 23.891 1 98 210 ALA A C 1
ATOM 1562 O O . ALA A 1 210 ? 22.016 32.906 23.797 1 98 210 ALA A O 1
ATOM 1563 N N . HIS A 1 211 ? 20.688 34.438 24.766 1 98.5 211 HIS A N 1
ATOM 1564 C CA . HIS A 1 211 ? 20.094 33.469 25.688 1 98.5 211 HIS A CA 1
ATOM 1565 C C . HIS A 1 211 ? 18.828 32.875 25.109 1 98.5 211 HIS A C 1
ATOM 1567 O O . HIS A 1 211 ? 17.797 33.531 25.031 1 98.5 211 HIS A O 1
ATOM 1573 N N . LEU A 1 212 ? 18.953 31.609 24.703 1 98.81 212 LEU A N 1
ATOM 1574 C CA . LEU A 1 212 ? 17.797 30.797 24.328 1 98.81 212 LEU A CA 1
ATOM 1575 C C . LEU A 1 212 ? 17.422 29.828 25.438 1 98.81 212 LEU A C 1
ATOM 1577 O O . LEU A 1 212 ? 18.281 29.094 25.953 1 98.81 212 LEU A O 1
ATOM 1581 N N . GLN A 1 213 ? 16.172 29.906 25.828 1 98.75 213 GLN A N 1
ATOM 1582 C CA . GLN A 1 213 ? 15.68 29.094 26.922 1 98.75 213 GLN A CA 1
ATOM 1583 C C . GLN A 1 213 ? 14.695 28.031 26.422 1 98.75 213 GLN A C 1
ATOM 1585 O O . GLN A 1 213 ? 13.797 28.344 25.625 1 98.75 213 GLN A O 1
ATOM 1590 N N . GLY A 1 214 ? 14.953 26.781 26.797 1 98.44 214 GLY A N 1
ATOM 1591 C CA . GLY A 1 214 ? 14.008 25.719 26.484 1 98.44 214 GLY A CA 1
ATOM 1592 C C . GLY A 1 214 ? 13.039 25.422 27.625 1 98.44 214 GLY A C 1
ATOM 1593 O O . GLY A 1 214 ? 13.438 25.422 28.797 1 98.44 214 GLY A O 1
ATOM 1594 N N . MET A 1 215 ? 11.828 25.297 27.266 1 97.81 215 MET A N 1
ATOM 1595 C CA . MET A 1 215 ? 10.844 24.766 28.203 1 97.81 215 MET A CA 1
ATOM 1596 C C . MET A 1 215 ? 10.32 23.406 27.719 1 97.81 215 MET A C 1
ATOM 1598 O O . MET A 1 215 ? 9.633 23.344 26.703 1 97.81 215 MET A O 1
ATOM 1602 N N . VAL A 1 216 ? 10.586 22.406 28.453 1 96.12 216 VAL A N 1
ATOM 1603 C CA . VAL A 1 216 ? 10.148 21.062 28.094 1 96.12 216 VAL A CA 1
ATOM 1604 C C . VAL A 1 216 ? 8.742 20.812 28.641 1 96.12 216 VAL A C 1
ATOM 1606 O O . VAL A 1 216 ? 8.477 21.062 29.812 1 96.12 216 VAL A O 1
ATOM 1609 N N . ASP A 1 217 ? 7.918 20.453 27.781 1 91.56 217 ASP A N 1
ATOM 1610 C CA . ASP A 1 217 ? 6.527 20.172 28.109 1 91.56 217 ASP A CA 1
ATOM 1611 C C . ASP A 1 217 ? 6.113 18.781 27.641 1 91.56 217 ASP A C 1
ATOM 1613 O O . ASP A 1 217 ? 6.539 18.328 26.562 1 91.56 217 ASP A O 1
ATOM 1617 N N . SER A 1 218 ? 5.391 18 28.5 1 90.19 218 SER A N 1
ATOM 1618 C CA . SER A 1 218 ? 4.984 16.641 28.156 1 90.19 218 SER A CA 1
ATOM 1619 C C . SER A 1 218 ? 3.5 16.562 27.828 1 90.19 218 SER A C 1
ATOM 1621 O O . SER A 1 218 ? 2.908 15.484 27.828 1 90.19 218 SER A O 1
ATOM 1623 N N . THR A 1 219 ? 2.965 17.656 27.516 1 92.75 219 THR A N 1
ATOM 1624 C CA . THR A 1 219 ? 1.554 17.688 27.156 1 92.75 219 THR A CA 1
ATOM 1625 C C . THR A 1 219 ? 1.352 17.125 25.75 1 92.75 219 THR A C 1
ATOM 1627 O O . THR A 1 219 ? 2.311 16.719 25.094 1 92.75 219 THR A O 1
ATOM 1630 N N . TYR A 1 220 ? 0.098 17.016 25.391 1 97.12 220 TYR A N 1
ATOM 1631 C CA . TYR A 1 220 ? -0.237 16.547 24.047 1 97.12 220 TYR A CA 1
ATOM 1632 C C . TYR A 1 220 ? 0.509 17.359 22.984 1 97.12 220 TYR A C 1
ATOM 1634 O O . TYR A 1 220 ? 0.583 18.578 23.062 1 97.12 220 TYR A O 1
ATOM 1642 N N . TRP A 1 221 ? 1.115 16.688 22.062 1 97.5 221 TRP A N 1
ATOM 1643 C CA . TRP A 1 221 ? 1.823 17.328 20.969 1 97.5 221 TRP A CA 1
ATOM 1644 C C . TRP A 1 221 ? 1.77 16.469 19.703 1 97.5 221 TRP A C 1
ATOM 1646 O O . TRP A 1 221 ? 2.035 15.273 19.75 1 97.5 221 TRP A O 1
ATOM 1656 N N . LEU A 1 222 ? 1.345 17.109 18.625 1 97.12 222 LEU A N 1
ATOM 1657 C CA . LEU A 1 222 ? 1.259 16.406 17.344 1 97.12 222 LEU A CA 1
ATOM 1658 C C . LEU A 1 222 ? 1.555 17.344 16.188 1 97.12 222 LEU A C 1
ATOM 1660 O O . LEU A 1 222 ? 0.953 18.406 16.078 1 97.12 222 LEU A O 1
ATOM 1664 N N . ASP A 1 223 ? 2.52 16.984 15.352 1 95.69 223 ASP A N 1
ATOM 1665 C CA . ASP A 1 223 ? 2.781 17.672 14.094 1 95.69 223 ASP A CA 1
ATOM 1666 C C . ASP A 1 223 ? 1.848 17.172 12.992 1 95.69 223 ASP A C 1
ATOM 1668 O O . ASP A 1 223 ? 1.954 16.031 12.547 1 95.69 223 ASP A O 1
ATOM 1672 N N . LEU A 1 224 ? 0.98 18.047 12.5 1 96 224 LEU A N 1
ATOM 1673 C CA . LEU A 1 224 ? -0.046 17.656 11.539 1 96 224 LEU A CA 1
ATOM 1674 C C . LEU A 1 224 ? 0.461 17.797 10.109 1 96 224 LEU A C 1
ATOM 1676 O O . LEU A 1 224 ? -0.259 18.297 9.242 1 96 224 LEU A O 1
ATOM 1680 N N . GLY A 1 225 ? 1.589 17.359 9.844 1 92.06 225 GLY A N 1
ATOM 1681 C CA . GLY A 1 225 ? 2.213 17.547 8.547 1 92.06 225 GLY A CA 1
ATOM 1682 C C . GLY A 1 225 ? 1.814 16.484 7.535 1 92.06 225 GLY A C 1
ATOM 1683 O O . GLY A 1 225 ? 2.02 16.656 6.332 1 92.06 225 GLY A O 1
ATOM 1684 N N . THR A 1 226 ? 1.258 15.383 7.984 1 94.44 226 THR A N 1
ATOM 1685 C CA . THR A 1 226 ? 0.855 14.289 7.109 1 94.44 226 THR A CA 1
ATOM 1686 C C . THR A 1 226 ? -0.637 14 7.25 1 94.44 226 THR A C 1
ATOM 1688 O O . THR A 1 226 ? -1.253 14.367 8.25 1 94.44 226 THR A O 1
ATOM 1691 N N . PRO A 1 227 ? -1.204 13.336 6.234 1 95.81 227 PRO A N 1
ATOM 1692 C CA . PRO A 1 227 ? -2.625 13 6.344 1 95.81 227 PRO A CA 1
ATOM 1693 C C . PRO A 1 227 ? -2.932 12.125 7.559 1 95.81 227 PRO A C 1
ATOM 1695 O O . PRO A 1 227 ? -3.934 12.352 8.242 1 95.81 227 PRO A O 1
ATOM 1698 N N . GLN A 1 228 ? -2.047 11.172 7.848 1 96.38 228 GLN A N 1
ATOM 1699 C CA . GLN A 1 228 ? -2.25 10.281 8.984 1 96.38 228 GLN A CA 1
ATOM 1700 C C . GLN A 1 228 ? -2.252 11.07 10.297 1 96.38 228 GLN A C 1
ATOM 1702 O O . GLN A 1 228 ? -3.109 10.844 11.156 1 96.38 228 GLN A O 1
ATOM 1707 N N . ALA A 1 229 ? -1.303 11.953 10.383 1 97.06 229 ALA A N 1
ATOM 1708 C CA . ALA A 1 229 ? -1.239 12.781 11.586 1 97.06 229 ALA A CA 1
ATOM 1709 C C . ALA A 1 229 ? -2.457 13.695 11.688 1 97.06 229 ALA A C 1
ATOM 1711 O O . ALA A 1 229 ? -2.984 13.922 12.773 1 97.06 229 ALA A O 1
ATOM 1712 N N . PHE A 1 230 ? -2.893 14.195 10.539 1 98.06 230 PHE A N 1
ATOM 1713 C CA . PHE A 1 230 ? -4.039 15.102 10.531 1 98.06 230 PHE A CA 1
ATOM 1714 C C . PHE A 1 230 ? -5.297 14.375 11.008 1 98.06 230 PHE A C 1
ATOM 1716 O O . PHE A 1 230 ? -6.023 14.883 11.859 1 98.06 230 PHE A O 1
ATOM 1723 N N . VAL A 1 231 ? -5.5 13.219 10.516 1 98.19 231 VAL A N 1
ATOM 1724 C CA . VAL A 1 231 ? -6.668 12.43 10.891 1 98.19 231 VAL A CA 1
ATOM 1725 C C . VAL A 1 231 ? -6.594 12.062 12.367 1 98.19 231 VAL A C 1
ATOM 1727 O O . VAL A 1 231 ? -7.594 12.141 13.086 1 98.19 231 VAL A O 1
ATOM 1730 N N . ARG A 1 232 ? -5.449 11.695 12.797 1 98.25 232 ARG A N 1
ATOM 1731 C CA . ARG A 1 232 ? -5.25 11.391 14.211 1 98.25 232 ARG A CA 1
ATOM 1732 C C . ARG A 1 232 ? -5.551 12.602 15.078 1 98.25 232 ARG A C 1
ATOM 1734 O O . ARG A 1 232 ? -6.238 12.492 16.094 1 98.25 232 ARG A O 1
ATOM 1741 N N . GLY A 1 233 ? -4.984 13.695 14.648 1 98.5 233 GLY A N 1
ATOM 1742 C CA . GLY A 1 233 ? -5.238 14.914 15.398 1 98.5 233 GLY A CA 1
ATOM 1743 C C . GLY A 1 233 ? -6.711 15.266 15.484 1 98.5 233 GLY A C 1
ATOM 1744 O O . GLY A 1 233 ? -7.203 15.633 16.547 1 98.5 233 GLY A O 1
ATOM 1745 N N . SER A 1 234 ? -7.383 15.156 14.398 1 98.62 234 SER A N 1
ATOM 1746 C CA . SER A 1 234 ? -8.82 15.406 14.391 1 98.62 234 SER A CA 1
ATOM 1747 C C . SER A 1 234 ? -9.555 14.453 15.328 1 98.62 234 SER A C 1
ATOM 1749 O O . SER A 1 234 ? -10.398 14.883 16.125 1 98.62 234 SER A O 1
ATOM 1751 N N . ALA A 1 235 ? -9.18 13.234 15.273 1 98.81 235 ALA A N 1
ATOM 1752 C CA . ALA A 1 235 ? -9.797 12.242 16.141 1 98.81 235 ALA A CA 1
ATOM 1753 C C . ALA A 1 235 ? -9.5 12.539 17.609 1 98.81 235 ALA A C 1
ATOM 1755 O O . ALA A 1 235 ? -10.383 12.453 18.469 1 98.81 235 ALA A O 1
ATOM 1756 N N . ASP A 1 236 ? -8.289 12.883 17.875 1 98.69 236 ASP A N 1
ATOM 1757 C CA . ASP A 1 236 ? -7.883 13.172 19.25 1 98.69 236 ASP A CA 1
ATOM 1758 C C . ASP A 1 236 ? -8.664 14.359 19.797 1 98.69 236 ASP A C 1
ATOM 1760 O O . ASP A 1 236 ? -8.992 14.391 21 1 98.69 236 ASP A O 1
ATOM 1764 N N . LEU A 1 237 ? -8.914 15.336 18.953 1 98.56 237 LEU A N 1
ATOM 1765 C CA . LEU A 1 237 ? -9.742 16.469 19.375 1 98.56 237 LEU A CA 1
ATOM 1766 C C . LEU A 1 237 ? -11.141 16 19.75 1 98.56 237 LEU A C 1
ATOM 1768 O O . LEU A 1 237 ? -11.656 16.359 20.812 1 98.56 237 LEU A O 1
ATOM 1772 N N . VAL A 1 238 ? -11.703 15.172 18.938 1 98.62 238 VAL A N 1
ATOM 1773 C CA . VAL A 1 238 ? -13.062 14.695 19.141 1 98.62 238 VAL A CA 1
ATOM 1774 C C . VAL A 1 238 ? -13.117 13.812 20.391 1 98.62 238 VAL A C 1
ATOM 1776 O O . VAL A 1 238 ? -14.078 13.883 21.156 1 98.62 238 VAL A O 1
ATOM 1779 N N . LEU A 1 239 ? -12.109 13.07 20.562 1 98.56 239 LEU A N 1
ATOM 1780 C CA . LEU A 1 239 ? -12.055 12.133 21.688 1 98.56 239 LEU A CA 1
ATOM 1781 C C . LEU A 1 239 ? -11.734 12.867 22.984 1 98.56 239 LEU A C 1
ATOM 1783 O O . LEU A 1 239 ? -11.891 12.305 24.078 1 98.56 239 LEU A O 1
ATOM 1787 N N . GLY A 1 240 ? -11.25 14.047 22.938 1 97.56 240 GLY A N 1
ATOM 1788 C CA . GLY A 1 240 ? -10.898 14.836 24.109 1 97.56 240 GLY A CA 1
ATOM 1789 C C . GLY A 1 240 ? -9.469 14.625 24.562 1 97.56 240 GLY A C 1
ATOM 1790 O O . GLY A 1 240 ? -9.102 15.016 25.672 1 97.56 240 GLY A O 1
ATOM 1791 N N . ARG A 1 241 ? -8.75 13.977 23.75 1 97.44 241 ARG A N 1
ATOM 1792 C CA . ARG A 1 241 ? -7.34 13.758 24.062 1 97.44 241 ARG A CA 1
ATOM 1793 C C . ARG A 1 241 ? -6.527 15.031 23.828 1 97.44 241 ARG A C 1
ATOM 1795 O O . ARG A 1 241 ? -5.574 15.305 24.562 1 97.44 241 ARG A O 1
ATOM 1802 N N . ALA A 1 242 ? -6.801 15.727 22.766 1 96.19 242 ALA A N 1
ATOM 1803 C CA . ALA A 1 242 ? -6.207 17.031 22.5 1 96.19 242 ALA A CA 1
ATOM 1804 C C . ALA A 1 242 ? -7.109 18.156 23 1 96.19 242 ALA A C 1
ATOM 1806 O O . ALA A 1 242 ? -8.32 18.156 22.766 1 96.19 242 ALA A O 1
ATOM 1807 N N . PRO A 1 243 ? -6.5 19.047 23.688 1 93.25 243 PRO A N 1
ATOM 1808 C CA . PRO A 1 243 ? -7.324 20.109 24.234 1 93.25 243 PRO A CA 1
ATOM 1809 C C . PRO A 1 243 ? -7.617 21.219 23.234 1 93.25 243 PRO A C 1
ATOM 1811 O O . PRO A 1 243 ? -6.695 21.766 22.625 1 93.25 243 PRO A O 1
ATOM 1814 N N . SER A 1 244 ? -8.898 21.562 23.125 1 95.19 244 SER A N 1
ATOM 1815 C CA . SER A 1 244 ? -9.336 22.703 22.328 1 95.19 244 SER A CA 1
ATOM 1816 C C . SER A 1 244 ? -10.727 23.172 22.734 1 95.19 244 SER A C 1
ATOM 1818 O O . SER A 1 244 ? -11.648 22.359 22.828 1 95.19 244 SER A O 1
ATOM 1820 N N . PRO A 1 245 ? -10.812 24.453 22.938 1 94.75 245 PRO A N 1
ATOM 1821 C CA . PRO A 1 245 ? -12.156 24.953 23.234 1 94.75 245 PRO A CA 1
ATOM 1822 C C . PRO A 1 245 ? -13 25.141 21.969 1 94.75 245 PRO A C 1
ATOM 1824 O O . PRO A 1 245 ? -14.164 25.531 22.062 1 94.75 245 PRO A O 1
ATOM 1827 N N . ALA A 1 246 ? -12.492 24.812 20.828 1 96.38 246 ALA A N 1
ATOM 1828 C CA . ALA A 1 246 ? -13.141 25.172 19.562 1 96.38 246 ALA A CA 1
ATOM 1829 C C . ALA A 1 246 ? -13.914 24 18.984 1 96.38 246 ALA A C 1
ATOM 1831 O O . ALA A 1 246 ? -14.594 24.125 17.969 1 96.38 246 ALA A O 1
ATOM 1832 N N . VAL A 1 247 ? -13.812 22.75 19.562 1 96.94 247 VAL A N 1
ATOM 1833 C CA . VAL A 1 247 ? -14.562 21.609 19.062 1 96.94 247 VAL A CA 1
ATOM 1834 C C . VAL A 1 247 ? -16.062 21.906 19.125 1 96.94 247 VAL A C 1
ATOM 1836 O O . VAL A 1 247 ? -16.594 22.219 20.203 1 96.94 247 VAL A O 1
ATOM 1839 N N . PRO A 1 248 ? -16.703 21.844 17.922 1 95.06 248 PRO A N 1
ATOM 1840 C CA . PRO A 1 248 ? -18.125 22.188 17.922 1 95.06 248 PRO A CA 1
ATOM 1841 C C . PRO A 1 248 ? -19 21.047 18.422 1 95.06 248 PRO A C 1
ATOM 1843 O O . PRO A 1 248 ? -19.609 20.328 17.625 1 95.06 248 PRO A O 1
ATOM 1846 N N . GLY A 1 249 ? -19.125 20.781 19.672 1 91.12 249 GLY A N 1
ATOM 1847 C CA . GLY A 1 249 ? -19.953 19.734 20.266 1 91.12 249 GLY A CA 1
ATOM 1848 C C . GLY A 1 249 ? -19.281 19.031 21.422 1 91.12 249 GLY A C 1
ATOM 1849 O O . GLY A 1 249 ? -18.188 19.406 21.828 1 91.12 249 GLY A O 1
ATOM 1850 N N . ARG A 1 250 ? -19.891 18.062 21.875 1 92.31 250 ARG A N 1
ATOM 1851 C CA . ARG A 1 250 ? -19.344 17.281 22.984 1 92.31 250 ARG A CA 1
ATOM 1852 C C . ARG A 1 250 ? -18.328 16.266 22.484 1 92.31 250 ARG A C 1
ATOM 1854 O O . ARG A 1 250 ? -18.531 15.617 21.453 1 92.31 250 ARG A O 1
ATOM 1861 N N . CYS A 1 251 ? -17.266 16.234 23.219 1 93.69 251 CYS A N 1
ATOM 1862 C CA . CYS A 1 251 ? -16.297 15.188 22.906 1 93.69 251 CYS A CA 1
ATOM 1863 C C . CYS A 1 251 ? -16.891 13.797 23.141 1 93.69 251 CYS A C 1
ATOM 1865 O O . CYS A 1 251 ? -17.703 13.617 24.047 1 93.69 251 CYS A O 1
ATOM 1867 N N . GLY A 1 252 ? -16.484 12.898 22.375 1 95.81 252 GLY A N 1
ATOM 1868 C CA . GLY A 1 252 ? -16.969 11.531 22.422 1 95.81 252 GLY A CA 1
ATOM 1869 C C . GLY A 1 252 ? -16.406 10.664 21.297 1 95.81 252 GLY A C 1
ATOM 1870 O O . GLY A 1 252 ? -15.336 10.953 20.766 1 95.81 252 GLY A O 1
ATOM 1871 N N . ASP A 1 253 ? -17.141 9.586 21.109 1 97.06 253 ASP A N 1
ATOM 1872 C CA . ASP A 1 253 ? -16.656 8.609 20.141 1 97.06 253 ASP A CA 1
ATOM 1873 C C . ASP A 1 253 ? -16.734 9.156 18.719 1 97.06 253 ASP A C 1
ATOM 1875 O O . ASP A 1 253 ? -16.062 8.648 17.812 1 97.06 253 ASP A O 1
ATOM 1879 N N . ARG A 1 254 ? -17.594 10.141 18.578 1 98.25 254 ARG A N 1
ATOM 1880 C CA . ARG A 1 254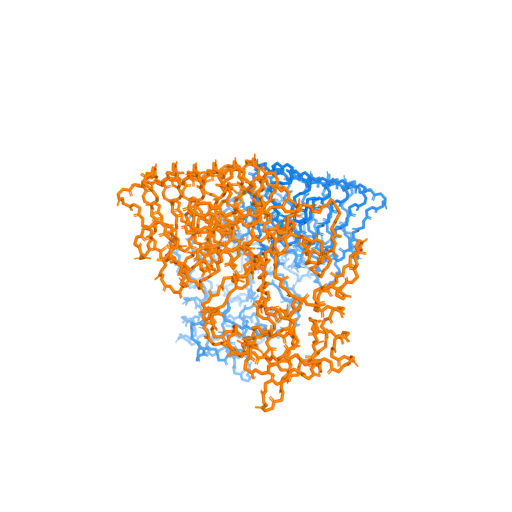 ? -17.797 10.742 17.25 1 98.25 254 ARG A CA 1
ATOM 1881 C C . ARG A 1 254 ? -18.312 12.172 17.375 1 98.25 254 ARG A C 1
ATOM 1883 O O . ARG A 1 254 ? -18.75 12.586 18.453 1 98.25 254 ARG A O 1
ATOM 1890 N N . LEU A 1 255 ? -18.125 12.945 16.344 1 98.62 255 LEU A N 1
ATOM 1891 C CA . LEU A 1 255 ? -18.688 14.281 16.172 1 98.62 255 LEU A CA 1
ATOM 1892 C C . LEU A 1 255 ? -19.453 14.391 14.859 1 98.62 255 LEU A C 1
ATOM 1894 O O . LEU A 1 255 ? -18.875 14.219 13.789 1 98.62 255 LEU A O 1
ATOM 1898 N N . VAL A 1 256 ? -20.719 14.547 14.945 1 98.62 256 VAL A N 1
ATOM 1899 C CA . VAL A 1 256 ? -21.578 14.742 13.781 1 98.62 256 VAL A CA 1
ATOM 1900 C C . VAL A 1 256 ? -22.094 16.172 13.75 1 98.62 256 VAL A C 1
ATOM 1902 O O . VAL A 1 256 ? -22.812 16.609 14.664 1 98.62 256 VAL A O 1
ATOM 1905 N N . LEU A 1 257 ? -21.703 16.938 12.727 1 98.06 257 LEU A N 1
ATOM 1906 C CA . LEU A 1 257 ? -22.141 18.328 12.641 1 98.06 257 LEU A CA 1
ATOM 1907 C C . LEU A 1 257 ? -23.625 18.406 12.305 1 98.06 257 LEU A C 1
ATOM 1909 O O . LEU A 1 257 ? -24.188 17.484 11.727 1 98.06 257 LEU A O 1
ATOM 1913 N N . PRO A 1 258 ? -24.328 19.438 12.68 1 95.5 258 PRO A N 1
ATOM 1914 C CA . PRO A 1 258 ? -25.797 19.5 12.688 1 95.5 258 PRO A CA 1
ATOM 1915 C C . PRO A 1 258 ? -26.406 19.25 11.305 1 95.5 258 PRO A C 1
ATOM 1917 O O . PRO A 1 258 ? -27.453 18.594 11.203 1 95.5 258 PRO A O 1
ATOM 1920 N N . SER A 1 259 ? -25.828 19.641 10.188 1 97.69 259 SER A N 1
ATOM 1921 C CA . SER A 1 259 ? -26.469 19.5 8.875 1 97.69 259 SER A CA 1
ATOM 1922 C C . SER A 1 259 ? -26.109 18.156 8.234 1 97.69 259 SER A C 1
ATOM 1924 O O . SER A 1 259 ? -26.594 17.828 7.152 1 97.69 259 SER A O 1
ATOM 1926 N N . ALA A 1 260 ? -25.328 17.406 8.961 1 98.5 260 ALA A N 1
ATOM 1927 C CA . ALA A 1 260 ? -24.969 16.078 8.461 1 98.5 260 ALA A CA 1
ATOM 1928 C C . ALA A 1 260 ? -26.109 15.094 8.641 1 98.5 260 ALA A C 1
ATOM 1930 O O . ALA A 1 260 ? -26.969 15.289 9.508 1 98.5 260 ALA A O 1
ATOM 1931 N N . ARG A 1 261 ? -26.203 14.133 7.797 1 98.81 261 ARG A N 1
ATOM 1932 C CA . ARG A 1 261 ? -27.188 13.062 7.887 1 98.81 261 ARG A CA 1
ATOM 1933 C C . ARG A 1 261 ? -26.5 11.703 8.008 1 98.81 261 ARG A C 1
ATOM 1935 O O . ARG A 1 261 ? -25.734 11.312 7.129 1 98.81 261 ARG A O 1
ATOM 1942 N N . VAL A 1 262 ? -26.828 10.977 9.07 1 98.81 262 VAL A N 1
ATOM 1943 C CA . VAL A 1 262 ? -26.219 9.68 9.328 1 98.81 262 VAL A CA 1
ATOM 1944 C C . VAL A 1 262 ? -27.297 8.617 9.508 1 98.81 262 VAL A C 1
ATOM 1946 O O . VAL A 1 262 ? -28.234 8.805 10.289 1 98.81 262 VAL A O 1
ATOM 1949 N N . ALA A 1 263 ? -27.125 7.566 8.727 1 98.81 263 ALA A N 1
ATOM 1950 C CA . ALA A 1 263 ? -28.078 6.469 8.883 1 98.81 263 ALA A CA 1
ATOM 1951 C C . ALA A 1 263 ? -28.062 5.922 10.305 1 98.81 263 ALA A C 1
ATOM 1953 O O . ALA A 1 263 ? -27 5.828 10.93 1 98.81 263 ALA A O 1
ATOM 1954 N N . PRO A 1 264 ? -29.234 5.496 10.859 1 98.25 264 PRO A N 1
ATOM 1955 C CA . PRO A 1 264 ? -29.328 5.051 12.258 1 98.25 264 PRO A CA 1
ATOM 1956 C C . PRO A 1 264 ? -28.453 3.836 12.547 1 98.25 264 PRO A C 1
ATOM 1958 O O . PRO A 1 264 ? -28.016 3.652 13.688 1 98.25 264 PRO A O 1
ATOM 1961 N N . ASP A 1 265 ? -28.266 3.023 11.539 1 98.44 265 ASP A N 1
ATOM 1962 C CA . ASP A 1 265 ? -27.531 1.789 11.797 1 98.44 265 ASP A CA 1
ATOM 1963 C C . ASP A 1 265 ? -26.062 1.933 11.414 1 98.44 265 ASP A C 1
ATOM 1965 O O . ASP A 1 265 ? -25.312 0.951 11.414 1 98.44 265 ASP A O 1
ATOM 1969 N N . ALA A 1 266 ? -25.641 3.113 10.984 1 98.62 266 ALA A N 1
ATOM 1970 C CA . ALA A 1 266 ? -24.219 3.363 10.758 1 98.62 266 ALA A CA 1
ATOM 1971 C C . ALA A 1 266 ? -23.453 3.385 12.07 1 98.62 266 ALA A C 1
ATOM 1973 O O . ALA A 1 266 ? -24 3.777 13.109 1 98.62 266 ALA A O 1
ATOM 1974 N N . LYS A 1 267 ? -22.25 2.895 12.047 1 98.75 267 LYS A N 1
ATOM 1975 C CA . LYS A 1 267 ? -21.406 2.889 13.242 1 98.75 267 LYS A CA 1
ATOM 1976 C C . LYS A 1 267 ? -20.25 3.875 13.094 1 98.75 267 LYS A C 1
ATOM 1978 O O . LYS A 1 267 ? -19.438 3.75 12.188 1 98.75 267 LYS A O 1
ATOM 1983 N N . LEU A 1 268 ? -20.219 4.852 13.898 1 98.75 268 LEU A N 1
ATOM 1984 C CA . LEU A 1 268 ? -19.172 5.867 13.938 1 98.75 268 LEU A CA 1
ATOM 1985 C C . LEU A 1 268 ? -18.391 5.789 15.234 1 98.75 268 LEU A C 1
ATOM 1987 O O . LEU A 1 268 ? -18.953 5.922 16.328 1 98.75 268 LEU A O 1
ATOM 1991 N N . THR A 1 269 ? -17.109 5.52 15.148 1 98.69 269 THR A N 1
ATOM 1992 C CA . THR A 1 269 ? -16.297 5.355 16.359 1 98.69 269 THR A CA 1
ATOM 1993 C C . THR A 1 269 ? -14.922 5.969 16.172 1 98.69 269 THR A C 1
ATOM 1995 O O . THR A 1 269 ? -14.609 6.512 15.109 1 98.69 269 THR A O 1
ATOM 1998 N N . GLY A 1 270 ? -14.164 5.961 17.219 1 98.62 270 GLY A N 1
ATOM 1999 C CA . GLY A 1 270 ? -12.75 6.312 17.156 1 98.62 270 GLY A CA 1
ATOM 2000 C C . GLY A 1 270 ? -12.516 7.793 16.922 1 98.62 270 GLY A C 1
ATOM 2001 O O . GLY A 1 270 ? -11.508 8.172 16.328 1 98.62 270 GLY A O 1
ATOM 2002 N N . GLY A 1 271 ? -13.391 8.664 17.234 1 98.75 271 GLY A N 1
ATOM 2003 C CA . GLY A 1 271 ? -13.227 10.094 17.031 1 98.75 271 GLY A CA 1
ATOM 2004 C C . GLY A 1 271 ? -13.609 10.547 15.641 1 98.75 271 GLY A C 1
ATOM 2005 O O . GLY A 1 271 ? -13.148 11.594 15.172 1 98.75 271 GLY A O 1
ATOM 2006 N N . THR A 1 272 ? -14.461 9.797 14.992 1 98.81 272 THR A N 1
ATOM 2007 C CA . THR A 1 272 ? -14.906 10.086 13.633 1 98.81 272 THR A CA 1
ATOM 2008 C C . THR A 1 272 ? -15.641 11.422 13.586 1 98.81 272 THR A C 1
ATOM 2010 O O . THR A 1 272 ? -16.422 11.742 14.484 1 98.81 272 THR A O 1
ATOM 2013 N N . VAL A 1 273 ? -15.336 12.141 12.516 1 98.81 273 VAL A N 1
ATOM 2014 C CA . VAL A 1 273 ? -16.016 13.414 12.289 1 98.81 273 VAL A CA 1
ATOM 2015 C C . VAL A 1 273 ? -16.844 13.336 11.016 1 98.81 273 VAL A C 1
ATOM 2017 O O . VAL A 1 273 ? -16.359 12.898 9.969 1 98.81 273 VAL A O 1
ATOM 2020 N N . VAL A 1 274 ? -18.094 13.727 11.125 1 98.88 274 VAL A N 1
ATOM 2021 C CA . VAL A 1 274 ? -18.969 13.883 9.961 1 98.88 274 VAL A CA 1
ATOM 2022 C C . VAL A 1 274 ? -19.281 15.359 9.75 1 98.88 274 VAL A C 1
ATOM 2024 O O . VAL A 1 274 ? -20.031 15.961 10.523 1 98.88 274 VAL A O 1
ATOM 2027 N N . GLY A 1 275 ? -18.703 15.922 8.688 1 98.5 275 GLY A N 1
ATOM 2028 C CA . GLY A 1 275 ? -18.797 17.344 8.422 1 98.5 275 GLY A CA 1
ATOM 2029 C C . GLY A 1 275 ? -20.172 17.797 7.977 1 98.5 275 GLY A C 1
ATOM 2030 O O . GLY A 1 275 ? -21.078 16.969 7.836 1 98.5 275 GLY A O 1
ATOM 2031 N N . ALA A 1 276 ? -20.281 19.094 7.797 1 98.19 276 ALA A N 1
ATOM 2032 C CA . ALA A 1 276 ? -21.562 19.688 7.426 1 98.19 276 ALA A CA 1
ATOM 2033 C C . ALA A 1 276 ? -22.078 19.109 6.117 1 98.19 276 ALA A C 1
ATOM 2035 O O . ALA A 1 276 ? -21.312 18.906 5.172 1 98.19 276 ALA A O 1
ATOM 2036 N N . ASP A 1 277 ? -23.312 18.703 6.062 1 98.75 277 ASP A N 1
ATOM 2037 C CA . ASP A 1 277 ? -24.047 18.281 4.875 1 98.75 277 ASP A CA 1
ATOM 2038 C C . ASP A 1 277 ? -23.547 16.938 4.367 1 98.75 277 ASP A C 1
ATOM 2040 O O . ASP A 1 277 ? -23.906 16.5 3.275 1 98.75 277 ASP A O 1
ATOM 2044 N N . ALA A 1 278 ? -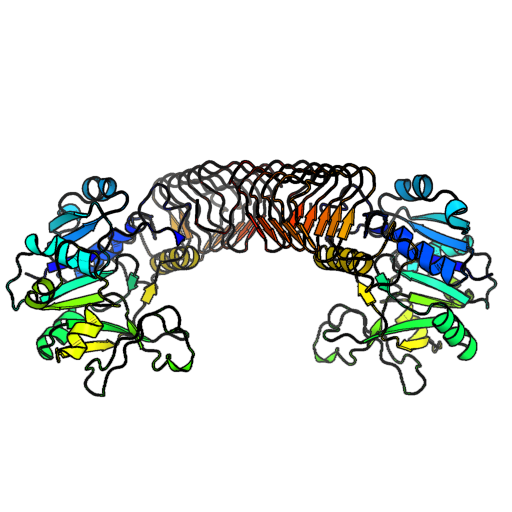22.641 16.375 5.07 1 98.88 278 ALA A N 1
ATOM 2045 C CA . ALA A 1 278 ? -22.188 15.039 4.695 1 98.88 278 ALA A CA 1
ATOM 2046 C C . ALA A 1 278 ? -23.281 14 4.934 1 98.88 278 ALA A C 1
ATOM 2048 O O . ALA A 1 278 ? -24.172 14.219 5.754 1 98.88 278 ALA A O 1
ATOM 2049 N N . VAL A 1 279 ? -23.234 12.945 4.188 1 98.94 279 VAL A N 1
ATOM 2050 C CA . VAL A 1 279 ? -24.234 11.883 4.273 1 98.94 279 VAL A CA 1
ATOM 2051 C C . VAL A 1 279 ? -23.547 10.539 4.469 1 98.94 279 VAL A C 1
ATOM 2053 O O . VAL A 1 279 ? -22.625 10.195 3.732 1 98.94 279 VAL A O 1
ATOM 2056 N N . VAL A 1 280 ? -23.969 9.789 5.527 1 98.94 280 VAL A N 1
ATOM 2057 C CA . VAL A 1 280 ? -23.469 8.453 5.793 1 98.94 280 VAL A CA 1
ATOM 2058 C C . VAL A 1 280 ? -24.594 7.438 5.656 1 98.94 280 VAL A C 1
ATOM 2060 O O . VAL A 1 280 ? -25.609 7.523 6.363 1 98.94 280 VAL A O 1
ATOM 2063 N N . GLY A 1 281 ? -24.359 6.52 4.773 1 98.88 281 GLY A N 1
ATOM 2064 C CA . GLY A 1 281 ? -25.422 5.586 4.426 1 98.88 281 GLY A CA 1
ATOM 2065 C C . GLY A 1 281 ? -25.516 4.414 5.379 1 98.88 281 GLY A C 1
ATOM 2066 O O . GLY A 1 281 ? -24.734 4.305 6.324 1 98.88 281 GLY A O 1
ATOM 2067 N N . ASP A 1 282 ? -26.531 3.521 5.094 1 98.75 282 ASP A N 1
ATOM 2068 C CA . ASP A 1 282 ? -26.891 2.389 5.941 1 98.75 282 ASP A CA 1
ATOM 2069 C C . ASP A 1 282 ? -25.719 1.413 6.074 1 98.75 282 ASP A C 1
ATOM 2071 O O . ASP A 1 282 ? -25.078 1.077 5.086 1 98.75 282 ASP A O 1
ATOM 2075 N N . GLY A 1 283 ? -25.5 1.038 7.316 1 98.75 283 GLY A N 1
ATOM 2076 C CA . GLY A 1 283 ? -24.562 -0.043 7.559 1 98.75 283 GLY A CA 1
ATOM 2077 C C . GLY A 1 283 ? -23.109 0.381 7.406 1 98.75 283 GLY A C 1
ATOM 2078 O O . GLY A 1 283 ? -22.203 -0.444 7.52 1 98.75 283 GLY A O 1
ATOM 2079 N N . ALA A 1 284 ? -22.891 1.619 7.086 1 98.88 284 ALA A N 1
ATOM 2080 C CA . ALA A 1 284 ? -21.516 2.109 6.992 1 98.88 284 ALA A CA 1
ATOM 2081 C C . ALA A 1 284 ? -20.812 2.035 8.344 1 98.88 284 ALA A C 1
ATOM 2083 O O . ALA A 1 284 ? -21.453 2.191 9.391 1 98.88 284 ALA A O 1
ATOM 2084 N N . ARG A 1 285 ? -19.609 1.706 8.383 1 98.94 285 ARG A N 1
ATOM 2085 C CA . ARG A 1 285 ? -18.766 1.687 9.57 1 98.94 285 ARG A CA 1
ATOM 2086 C C . ARG A 1 285 ? -17.562 2.605 9.398 1 98.94 285 ARG A C 1
ATOM 2088 O O . ARG A 1 285 ? -16.719 2.381 8.523 1 98.94 285 ARG A O 1
ATOM 2095 N N . ILE A 1 286 ? -17.438 3.631 10.117 1 98.94 286 ILE A N 1
ATOM 2096 C CA . ILE A 1 286 ? -16.375 4.625 9.992 1 98.94 286 ILE A CA 1
ATOM 2097 C C . ILE A 1 286 ? -15.648 4.773 11.328 1 98.94 286 ILE A C 1
ATOM 2099 O O . ILE A 1 286 ? -16.281 5.008 12.359 1 98.94 286 ILE A O 1
ATOM 2103 N N . THR A 1 287 ? -14.367 4.566 11.359 1 98.88 287 THR A N 1
ATOM 2104 C CA . THR A 1 287 ? -13.562 4.645 12.578 1 98.88 287 THR A CA 1
ATOM 2105 C C . THR A 1 287 ? -12.414 5.629 12.406 1 98.88 287 THR A C 1
ATOM 2107 O O . THR A 1 287 ? -11.633 5.52 11.453 1 98.88 287 THR A O 1
ATOM 2110 N N . GLY A 1 288 ? -12.266 6.562 13.312 1 98.56 288 GLY A N 1
ATOM 2111 C CA . GLY A 1 288 ? -11.117 7.449 13.383 1 98.56 288 GLY A CA 1
ATOM 2112 C C . GLY A 1 288 ? -10.875 8.211 12.094 1 98.56 288 GLY A C 1
ATOM 2113 O O . GLY A 1 288 ? -9.727 8.406 11.688 1 98.56 288 GLY A O 1
ATOM 2114 N N . SER A 1 289 ? -11.938 8.594 11.422 1 98.81 289 SER A N 1
ATOM 2115 C CA . SER A 1 289 ? -11.82 9.227 10.117 1 98.81 289 SER A CA 1
ATOM 2116 C C . SER A 1 289 ? -12.492 10.594 10.102 1 98.81 289 SER A C 1
ATOM 2118 O O . SER A 1 289 ? -13.211 10.945 11.039 1 98.81 289 SER A O 1
ATOM 2120 N N . THR A 1 290 ? -12.141 11.336 9.086 1 98.75 290 THR A N 1
ATOM 2121 C CA . THR A 1 290 ? -12.719 12.664 8.922 1 98.75 290 THR A CA 1
ATOM 2122 C C . THR A 1 290 ? -13.414 12.781 7.574 1 98.75 290 THR A C 1
ATOM 2124 O O . THR A 1 290 ? -12.789 12.609 6.527 1 98.75 290 THR A O 1
ATOM 2127 N N . LEU A 1 291 ? -14.719 12.992 7.574 1 98.88 291 LEU A N 1
ATOM 2128 C CA . LEU A 1 291 ? -15.5 13.336 6.391 1 98.88 291 LEU A CA 1
ATOM 2129 C C . LEU A 1 291 ? -15.703 14.844 6.301 1 98.88 291 LEU A C 1
ATOM 2131 O O . LEU A 1 291 ? -16.297 15.453 7.195 1 98.88 291 LEU A O 1
ATOM 2135 N N . LEU A 1 292 ? -15.227 15.461 5.254 1 98.62 292 LEU A N 1
ATOM 2136 C CA . LEU A 1 292 ? -15.406 16.891 5.094 1 98.62 292 LEU A CA 1
ATOM 2137 C C . LEU A 1 292 ? -16.797 17.219 4.543 1 98.62 292 LEU A C 1
ATOM 2139 O O . LEU A 1 292 ? -17.625 16.328 4.387 1 98.62 292 LEU A O 1
ATOM 2143 N N . ALA A 1 293 ? -17.016 18.484 4.359 1 98.5 293 ALA A N 1
ATOM 2144 C CA . ALA A 1 293 ? -18.359 18.984 4.043 1 98.5 293 ALA A CA 1
ATOM 2145 C C . ALA A 1 293 ? -18.891 18.344 2.762 1 98.5 293 ALA A C 1
ATOM 2147 O O . ALA A 1 293 ? -18.188 18.297 1.747 1 98.5 293 ALA A O 1
ATOM 2148 N N . GLY A 1 294 ? -20.094 17.812 2.863 1 98.81 294 GLY A N 1
ATOM 2149 C CA . GLY A 1 294 ? -20.812 17.344 1.684 1 98.81 294 GLY A CA 1
ATOM 2150 C C . GLY A 1 294 ? -20.359 15.977 1.218 1 98.81 294 GLY A C 1
ATOM 2151 O O . GLY A 1 294 ? -20.859 15.469 0.211 1 98.81 294 GLY A O 1
ATOM 2152 N N . ALA A 1 295 ? -19.453 15.391 1.883 1 98.88 295 ALA A N 1
ATOM 2153 C CA . ALA A 1 295 ? -19 14.047 1.525 1 98.88 295 ALA A CA 1
ATOM 2154 C C . ALA A 1 295 ? -20.141 13.039 1.654 1 98.88 295 ALA A C 1
ATOM 2156 O O . ALA A 1 295 ? -21.016 13.195 2.512 1 98.88 295 ALA A O 1
ATOM 2157 N N . VAL A 1 296 ? -20.141 12.055 0.803 1 99 296 VAL A N 1
ATOM 2158 C CA . VAL A 1 296 ? -21.172 11.031 0.821 1 99 296 VAL A CA 1
ATOM 2159 C C . VAL A 1 296 ? -20.531 9.648 0.962 1 99 296 VAL A C 1
ATOM 2161 O O . VAL A 1 296 ? -19.641 9.289 0.184 1 99 296 VAL A O 1
ATOM 2164 N N . VAL A 1 297 ? -20.906 8.922 1.954 1 98.94 297 VAL A N 1
ATOM 2165 C CA . VAL A 1 297 ? -20.5 7.531 2.145 1 98.94 297 VAL A CA 1
ATOM 2166 C C . VAL A 1 297 ? -21.703 6.613 1.922 1 98.94 297 VAL A C 1
ATOM 2168 O O . VAL A 1 297 ? -22.688 6.68 2.656 1 98.94 297 VAL A O 1
ATOM 2171 N N . GLU A 1 298 ? -21.656 5.812 0.962 1 98.94 298 GLU A N 1
ATOM 2172 C CA . GLU A 1 298 ? -22.766 4.957 0.573 1 98.94 298 GLU A CA 1
ATOM 2173 C C . GLU A 1 298 ? -22.859 3.723 1.465 1 98.94 298 GLU A C 1
ATOM 2175 O O . GLU A 1 298 ? -21.969 3.477 2.283 1 98.94 298 GLU A O 1
ATOM 2180 N N . PRO A 1 299 ? -23.969 2.971 1.374 1 98.88 299 PRO A N 1
ATOM 2181 C CA . PRO A 1 299 ? -24.25 1.883 2.309 1 98.88 299 PRO A CA 1
ATOM 2182 C C . PRO A 1 299 ? -23.156 0.827 2.35 1 98.88 299 PRO A C 1
ATOM 2184 O O . PRO A 1 299 ? -22.625 0.442 1.305 1 98.88 299 PRO A O 1
ATOM 2187 N N . GLY A 1 300 ? -22.844 0.407 3.518 1 98.81 300 GLY A N 1
ATOM 2188 C CA . GLY A 1 300 ? -21.984 -0.743 3.742 1 98.81 300 GLY A CA 1
ATOM 2189 C C . GLY A 1 300 ? -20.5 -0.418 3.605 1 98.81 300 GLY A C 1
ATOM 2190 O O . GLY A 1 300 ? -19.656 -1.297 3.76 1 98.81 300 GLY A O 1
ATOM 2191 N N . ALA A 1 301 ? -20.141 0.804 3.297 1 98.88 301 ALA A N 1
ATOM 2192 C CA . ALA A 1 301 ? -18.734 1.182 3.186 1 98.88 301 ALA A CA 1
ATOM 2193 C C . ALA A 1 301 ? -18.047 1.103 4.539 1 98.88 301 ALA A C 1
ATOM 2195 O O . ALA A 1 301 ? -18.656 1.334 5.578 1 98.88 301 ALA A O 1
ATOM 2196 N N . VAL A 1 302 ? -16.812 0.707 4.57 1 98.94 302 VAL A N 1
ATOM 2197 C CA . VAL A 1 302 ? -15.984 0.634 5.773 1 98.94 302 VAL A CA 1
ATOM 2198 C C . VAL A 1 302 ? -14.781 1.566 5.629 1 98.94 302 VAL A C 1
ATOM 2200 O O . VAL A 1 302 ? -13.938 1.377 4.746 1 98.94 302 VAL A O 1
ATOM 2203 N N . ILE A 1 303 ? -14.656 2.578 6.465 1 98.94 303 ILE A N 1
ATOM 2204 C CA . ILE A 1 303 ? -13.625 3.604 6.359 1 98.94 303 ILE A CA 1
ATOM 2205 C C . ILE A 1 303 ? -12.859 3.705 7.68 1 98.94 303 ILE A C 1
ATOM 2207 O O . ILE A 1 303 ? -13.461 3.93 8.734 1 98.94 303 ILE A O 1
ATOM 2211 N N . THR A 1 304 ? -11.586 3.479 7.629 1 98.94 304 THR A N 1
ATOM 2212 C CA . THR A 1 304 ? -10.742 3.541 8.82 1 98.94 304 THR A CA 1
ATOM 2213 C C . THR A 1 304 ? -9.578 4.496 8.602 1 98.94 304 THR A C 1
ATOM 2215 O O . THR A 1 304 ? -8.922 4.457 7.559 1 98.94 304 THR A O 1
ATOM 2218 N N . ASP A 1 305 ? -9.336 5.434 9.539 1 98.69 305 ASP A N 1
ATOM 2219 C CA . ASP A 1 305 ? -8.164 6.301 9.578 1 98.69 305 ASP A CA 1
ATOM 2220 C C . ASP A 1 305 ? -7.957 7.008 8.234 1 98.69 305 ASP A C 1
ATOM 2222 O O . ASP A 1 305 ? -6.852 7.016 7.695 1 98.69 305 ASP A O 1
ATOM 2226 N N . SER A 1 306 ? -9.016 7.523 7.68 1 98.81 306 SER A N 1
ATOM 2227 C CA . SER A 1 306 ? -8.969 8.109 6.344 1 98.81 306 SER A CA 1
ATOM 2228 C C . SER A 1 306 ? -9.523 9.523 6.34 1 98.81 306 SER A C 1
ATOM 2230 O O . SER A 1 306 ? -10.195 9.938 7.285 1 98.81 306 SER A O 1
ATOM 2232 N N . LEU A 1 307 ? -9.102 10.258 5.379 1 98.62 307 LEU A N 1
ATOM 2233 C CA . LEU A 1 307 ? -9.555 11.625 5.156 1 98.62 307 LEU A CA 1
ATOM 2234 C C . LEU A 1 307 ? -10.336 11.734 3.852 1 98.62 307 LEU A C 1
ATOM 2236 O O . LEU A 1 307 ? -9.781 11.508 2.771 1 98.62 307 LEU A O 1
ATOM 2240 N N . ILE A 1 308 ? -11.641 12.039 3.969 1 98.88 308 ILE A N 1
ATOM 2241 C CA . ILE A 1 308 ? -12.523 12.125 2.816 1 98.88 308 ILE A CA 1
ATOM 2242 C C . ILE A 1 308 ? -12.812 13.586 2.486 1 98.88 308 ILE A C 1
ATOM 2244 O O . ILE A 1 308 ? -13.422 14.305 3.287 1 98.88 308 ILE A O 1
ATOM 2248 N N . GLY A 1 309 ? -12.445 14 1.338 1 98.62 309 GLY A N 1
ATOM 2249 C CA . GLY A 1 309 ? -12.523 15.398 0.938 1 98.62 309 GLY A CA 1
ATOM 2250 C C . GLY A 1 309 ? -13.945 15.883 0.759 1 98.62 309 GLY A C 1
ATOM 2251 O O . GLY A 1 309 ? -14.891 15.086 0.767 1 98.62 309 GLY A O 1
ATOM 2252 N N . ALA A 1 310 ? -14.062 17.188 0.614 1 98.62 310 ALA A N 1
ATOM 2253 C CA . ALA A 1 310 ? -15.367 17.812 0.459 1 98.62 310 ALA A CA 1
ATOM 2254 C C . ALA A 1 310 ? -16.047 17.359 -0.826 1 98.62 310 ALA A C 1
ATOM 2256 O O . ALA A 1 310 ? -15.438 17.344 -1.895 1 98.62 310 ALA A O 1
ATOM 2257 N N . GLY A 1 311 ? -17.312 16.953 -0.646 1 98.75 311 GLY A N 1
ATOM 2258 C CA . GLY A 1 311 ? -18.109 16.578 -1.801 1 98.75 311 GLY A CA 1
ATOM 2259 C C . GLY A 1 311 ? -17.719 15.258 -2.412 1 98.75 311 GLY A C 1
ATOM 2260 O O . GLY A 1 311 ? -18.25 14.852 -3.449 1 98.75 311 GLY A O 1
ATOM 2261 N N . ALA A 1 312 ? -16.75 14.617 -1.856 1 98.88 312 ALA A N 1
ATOM 2262 C CA . ALA A 1 312 ? -16.344 13.305 -2.365 1 98.88 312 ALA A CA 1
ATOM 2263 C C . ALA A 1 312 ? -17.406 12.25 -2.078 1 98.88 312 ALA A C 1
ATOM 2265 O O . ALA A 1 312 ? -18.234 12.414 -1.174 1 98.88 312 ALA A O 1
ATOM 2266 N N . ARG A 1 313 ? -17.406 11.219 -2.859 1 98.94 313 ARG A N 1
ATOM 2267 C CA . ARG A 1 313 ? -18.359 10.125 -2.713 1 98.94 313 ARG A CA 1
ATOM 2268 C C . ARG A 1 313 ? -17.656 8.781 -2.633 1 98.94 313 ARG A C 1
ATOM 2270 O O . ARG A 1 313 ? -16.828 8.461 -3.486 1 98.94 313 ARG A O 1
ATOM 2277 N N . ILE A 1 314 ? -17.938 8.008 -1.592 1 98.94 314 ILE A N 1
ATOM 2278 C CA . ILE A 1 314 ? -17.422 6.66 -1.409 1 98.94 314 ILE A CA 1
ATOM 2279 C C . ILE A 1 314 ? -18.516 5.641 -1.688 1 98.94 314 ILE A C 1
ATOM 2281 O O . ILE A 1 314 ? -19.516 5.57 -0.955 1 98.94 314 ILE A O 1
ATOM 2285 N N . GLY A 1 315 ? -18.328 4.859 -2.666 1 98.88 315 GLY A N 1
ATOM 2286 C CA . GLY A 1 315 ? -19.359 3.934 -3.127 1 98.88 315 GLY A CA 1
ATOM 2287 C C . GLY A 1 315 ? -19.641 2.82 -2.139 1 98.88 315 GLY A C 1
ATOM 2288 O O . GLY A 1 315 ? -18.844 2.568 -1.232 1 98.88 315 GLY A O 1
ATOM 2289 N N . ALA A 1 316 ? -20.75 2.113 -2.404 1 98.88 316 ALA A N 1
ATOM 2290 C CA . ALA A 1 316 ? -21.234 1.065 -1.511 1 98.88 316 ALA A CA 1
ATOM 2291 C C . ALA A 1 316 ? -20.203 -0.04 -1.346 1 98.88 316 ALA A C 1
ATOM 2293 O O . ALA A 1 316 ? -19.531 -0.422 -2.311 1 98.88 316 ALA A O 1
ATOM 2294 N N . ARG A 1 317 ? -19.984 -0.534 -0.101 1 98.44 317 ARG A N 1
ATOM 2295 C CA . ARG A 1 317 ? -19.203 -1.702 0.272 1 98.44 317 ARG A CA 1
ATOM 2296 C C . ARG A 1 317 ? -17.719 -1.47 0.004 1 98.44 317 ARG A C 1
ATOM 2298 O O . ARG A 1 317 ? -16.906 -2.402 0.076 1 98.44 317 ARG A O 1
ATOM 2305 N N . SER A 1 318 ? -17.375 -0.232 -0.393 1 98.75 318 SER A N 1
ATOM 2306 C CA . SER A 1 318 ? -15.961 0.069 -0.544 1 98.75 318 SER A CA 1
ATOM 2307 C C . SER A 1 318 ? -15.25 0.089 0.807 1 98.75 318 SER A C 1
ATOM 2309 O O . SER A 1 318 ? -15.859 0.4 1.83 1 98.75 318 SER A O 1
ATOM 2311 N N . VAL A 1 319 ? -14.023 -0.308 0.804 1 98.81 319 VAL A N 1
ATOM 2312 C CA . VAL A 1 319 ? -13.227 -0.387 2.023 1 98.81 319 VAL A CA 1
ATOM 2313 C C . VAL A 1 319 ? -12.016 0.534 1.911 1 98.81 319 VAL A C 1
ATOM 2315 O O . VAL A 1 319 ? -11.18 0.366 1.019 1 98.81 319 VAL A O 1
ATOM 2318 N N . LEU A 1 320 ? -11.906 1.522 2.734 1 98.81 320 LEU A N 1
ATOM 2319 C CA . LEU A 1 320 ? -10.797 2.467 2.77 1 98.81 320 LEU A CA 1
ATOM 2320 C C . LEU A 1 320 ? -10.039 2.365 4.09 1 98.81 320 LEU A C 1
ATOM 2322 O O . LEU A 1 320 ? -10.641 2.385 5.164 1 98.81 320 LEU A O 1
ATOM 2326 N N . THR A 1 321 ? -8.758 2.211 4.07 1 98.69 321 THR A N 1
ATOM 2327 C CA . THR A 1 321 ? -7.898 2.256 5.25 1 98.69 321 THR A CA 1
ATOM 2328 C C . THR A 1 321 ? -6.684 3.145 5.004 1 98.69 321 THR A C 1
ATOM 2330 O O . THR A 1 321 ? -5.844 2.834 4.156 1 98.69 321 THR A O 1
ATOM 2333 N N . GLY A 1 322 ? -6.57 4.273 5.754 1 98.12 322 GLY A N 1
ATOM 2334 C CA . GLY A 1 322 ? -5.453 5.191 5.586 1 98.12 322 GLY A CA 1
ATOM 2335 C C . GLY A 1 322 ? -5.441 5.879 4.234 1 98.12 322 GLY A C 1
ATOM 2336 O O . GLY A 1 322 ? -4.379 6.113 3.66 1 98.12 322 GLY A O 1
ATOM 2337 N N . ALA A 1 323 ? -6.574 6.117 3.666 1 98.31 323 ALA A N 1
ATOM 2338 C CA . ALA A 1 323 ? -6.688 6.707 2.334 1 98.31 323 ALA A CA 1
ATOM 2339 C C . ALA A 1 323 ? -7 8.195 2.42 1 98.31 323 ALA A C 1
ATOM 2341 O O . ALA A 1 323 ? -7.559 8.664 3.416 1 98.31 323 ALA A O 1
ATOM 2342 N N . VAL A 1 324 ? -6.574 8.898 1.411 1 98.5 324 VAL A N 1
ATOM 2343 C CA . VAL A 1 324 ? -6.898 10.312 1.258 1 98.5 324 VAL A CA 1
ATOM 2344 C C . VAL A 1 324 ? -7.691 10.523 -0.03 1 98.5 324 VAL A C 1
ATOM 2346 O O . VAL A 1 324 ? -7.195 10.242 -1.124 1 98.5 324 VAL A O 1
ATOM 2349 N N . ILE A 1 325 ? -8.906 10.984 0.102 1 98.75 325 ILE A N 1
ATOM 2350 C CA . ILE A 1 325 ? -9.789 11.195 -1.04 1 98.75 325 ILE A CA 1
ATOM 2351 C C . ILE A 1 325 ? -9.961 12.688 -1.292 1 98.75 325 ILE A C 1
ATOM 2353 O O . ILE A 1 325 ? -10.453 13.414 -0.427 1 98.75 325 ILE A O 1
ATOM 2357 N N . GLY A 1 326 ? -9.57 13.125 -2.463 1 98.12 326 GLY A N 1
ATOM 2358 C CA . GLY A 1 326 ? -9.633 14.539 -2.795 1 98.12 326 GLY A CA 1
ATOM 2359 C C . GLY A 1 326 ? -11.047 15.062 -2.947 1 98.12 326 GLY A C 1
ATOM 2360 O O . GLY A 1 326 ? -11.992 14.273 -3.064 1 98.12 326 GLY A O 1
ATOM 2361 N N . ASP A 1 327 ? -11.148 16.375 -2.941 1 98.5 327 ASP A N 1
ATOM 2362 C CA . ASP A 1 327 ? -12.445 17.031 -3.092 1 98.5 327 ASP A CA 1
ATOM 2363 C C . ASP A 1 327 ? -13.133 16.594 -4.383 1 98.5 327 ASP A C 1
ATOM 2365 O O . ASP A 1 327 ? -12.5 16.531 -5.441 1 98.5 327 ASP A O 1
ATOM 2369 N N . GLY A 1 328 ? -14.414 16.219 -4.223 1 98.69 328 GLY A N 1
ATOM 2370 C CA . GLY A 1 328 ? -15.242 15.938 -5.383 1 98.69 328 GLY A CA 1
ATOM 2371 C C . GLY A 1 328 ? -14.938 14.602 -6.031 1 98.69 328 GLY A C 1
ATOM 2372 O O . GLY A 1 328 ? -15.562 14.234 -7.031 1 98.69 328 GLY A O 1
ATOM 2373 N N . ALA A 1 329 ? -13.977 13.891 -5.547 1 98.75 329 ALA A N 1
ATOM 2374 C CA . ALA A 1 329 ? -13.625 12.586 -6.113 1 98.75 329 ALA A CA 1
ATOM 2375 C C . ALA A 1 329 ? -14.766 11.586 -5.938 1 98.75 329 ALA A C 1
ATOM 2377 O O . ALA A 1 329 ? -15.516 11.664 -4.961 1 98.75 329 ALA A O 1
ATOM 2378 N N . GLN A 1 330 ? -14.922 10.672 -6.895 1 98.88 330 GLN A N 1
ATOM 2379 C CA . GLN A 1 330 ? -15.922 9.609 -6.863 1 98.88 330 GLN A CA 1
ATOM 2380 C C . GLN A 1 330 ? -15.266 8.234 -6.84 1 98.88 330 GLN A C 1
ATOM 2382 O O . GLN A 1 330 ? -14.641 7.82 -7.82 1 98.88 330 GLN A O 1
ATOM 2387 N N . VAL A 1 331 ? -15.406 7.535 -5.75 1 98.88 331 VAL A N 1
ATOM 2388 C CA . VAL A 1 331 ? -14.945 6.156 -5.633 1 98.88 331 VAL A CA 1
ATOM 2389 C C . VAL A 1 331 ? -16.125 5.199 -5.789 1 98.88 331 VAL A C 1
ATOM 2391 O O . VAL A 1 331 ? -16.969 5.098 -4.898 1 98.88 331 VAL A O 1
ATOM 2394 N N . GLY A 1 332 ? -16.203 4.512 -6.887 1 98.69 332 GLY A N 1
ATOM 2395 C CA . GLY A 1 332 ? -17.297 3.584 -7.133 1 98.69 332 GLY A CA 1
ATOM 2396 C C . GLY A 1 332 ? -17.375 2.479 -6.098 1 98.69 332 GLY A C 1
ATOM 2397 O O . GLY A 1 332 ? -16.5 2.348 -5.246 1 98.69 332 GLY A O 1
ATOM 2398 N N . PRO A 1 333 ? -18.5 1.702 -6.188 1 98.69 333 PRO A N 1
ATOM 2399 C CA . PRO A 1 333 ? -18.688 0.637 -5.195 1 98.69 333 PRO A CA 1
ATOM 2400 C C . PRO A 1 333 ? -17.625 -0.458 -5.309 1 98.69 333 PRO A C 1
ATOM 2402 O O . PRO A 1 333 ? -17.031 -0.649 -6.379 1 98.69 333 PRO A O 1
ATOM 2405 N N . ASP A 1 334 ? -17.344 -1.107 -4.199 1 98.19 334 ASP A N 1
ATOM 2406 C CA . ASP A 1 334 ? -16.562 -2.34 -4.117 1 98.19 334 ASP A CA 1
ATOM 2407 C C . ASP A 1 334 ? -15.086 -2.082 -4.426 1 98.19 334 ASP A C 1
ATOM 2409 O O . ASP A 1 334 ? -14.391 -2.961 -4.934 1 98.19 334 ASP A O 1
ATOM 2413 N N . ASN A 1 335 ? -14.664 -0.855 -4.234 1 98.56 335 ASN A N 1
ATOM 2414 C CA . ASN A 1 335 ? -13.234 -0.572 -4.289 1 98.56 335 ASN A CA 1
ATOM 2415 C C . ASN A 1 335 ? -12.562 -0.804 -2.938 1 98.56 335 ASN A C 1
ATOM 2417 O O . ASN A 1 335 ? -13.219 -0.739 -1.896 1 98.56 335 ASN A O 1
ATOM 2421 N N . GLU A 1 336 ? -11.352 -1.154 -2.93 1 98.44 336 GLU A N 1
ATOM 2422 C CA . GLU A 1 336 ? -10.461 -1.153 -1.769 1 98.44 336 GLU A CA 1
ATOM 2423 C C . GLU A 1 336 ? -9.328 -0.146 -1.939 1 98.44 336 GLU A C 1
ATOM 2425 O O . GLU A 1 336 ? -8.641 -0.146 -2.961 1 98.44 336 GLU A O 1
ATOM 2430 N N . LEU A 1 337 ? -9.18 0.742 -0.976 1 98.5 337 LEU A N 1
ATOM 2431 C CA . LEU A 1 337 ? -8.086 1.708 -0.967 1 98.5 337 LEU A CA 1
ATOM 2432 C C . LEU A 1 337 ? -7.32 1.653 0.353 1 98.5 337 LEU A C 1
ATOM 2434 O O . LEU A 1 337 ? -7.906 1.85 1.421 1 98.5 337 LEU A O 1
ATOM 2438 N N . ARG A 1 338 ? -6.078 1.313 0.274 1 97.19 338 ARG A N 1
ATOM 2439 C CA . ARG A 1 338 ? -5.301 1.21 1.506 1 97.19 338 ARG A CA 1
ATOM 2440 C C . ARG A 1 338 ? -3.854 1.629 1.279 1 97.19 338 ARG A C 1
ATOM 2442 O O . ARG A 1 338 ? -3.51 2.141 0.212 1 97.19 338 ARG A O 1
ATOM 2449 N N . ASP A 1 339 ? -3.115 1.7 2.271 1 93.88 339 ASP A N 1
ATOM 2450 C CA . ASP A 1 339 ? -1.666 1.877 2.229 1 93.88 339 ASP A CA 1
ATOM 2451 C C . ASP A 1 339 ? -1.297 3.273 1.735 1 93.88 339 ASP A C 1
ATOM 2453 O O . ASP A 1 339 ? -0.355 3.434 0.956 1 93.88 339 ASP A O 1
ATOM 2457 N N . GLY A 1 340 ? -2.021 4.297 2.129 1 96.06 340 GLY A N 1
ATOM 2458 C CA . GLY A 1 340 ? -1.652 5.676 1.853 1 96.06 340 GLY A CA 1
ATOM 2459 C C . GLY A 1 340 ? -2.068 6.137 0.469 1 96.06 340 GLY A C 1
ATOM 2460 O O . GLY A 1 340 ? -1.607 7.176 -0.009 1 96.06 340 GLY A O 1
ATOM 2461 N N . VAL A 1 341 ? -2.98 5.434 -0.168 1 97.62 341 VAL A N 1
ATOM 2462 C CA . VAL A 1 341 ? -3.463 5.793 -1.497 1 97.62 341 VAL A CA 1
ATOM 2463 C C . VAL A 1 341 ? -4.133 7.164 -1.449 1 97.62 341 VAL A C 1
ATOM 2465 O O . VAL A 1 341 ? -4.871 7.469 -0.508 1 97.62 341 VAL A O 1
ATOM 2468 N N . ARG A 1 342 ? -3.875 7.898 -2.467 1 98.06 342 ARG A N 1
ATOM 2469 C CA . ARG A 1 342 ? -4.52 9.188 -2.682 1 98.06 342 ARG A CA 1
ATOM 2470 C C . ARG A 1 342 ? -5.348 9.18 -3.963 1 98.06 342 ARG A C 1
ATOM 2472 O O . ARG A 1 342 ? -4.848 8.805 -5.027 1 98.06 342 ARG A O 1
ATOM 2479 N N . VAL A 1 343 ? -6.586 9.492 -3.861 1 98.62 343 VAL A N 1
ATOM 2480 C CA . VAL A 1 343 ? -7.418 9.734 -5.035 1 98.62 343 VAL A CA 1
ATOM 2481 C C . VAL A 1 343 ? -7.57 11.234 -5.258 1 98.62 343 VAL A C 1
ATOM 2483 O O . VAL A 1 343 ? -8.062 11.953 -4.383 1 98.62 343 VAL A O 1
ATOM 2486 N N . TRP A 1 344 ? -7.152 11.695 -6.371 1 97.94 344 TRP A N 1
ATOM 2487 C CA . TRP A 1 344 ? -7.035 13.133 -6.582 1 97.94 344 TRP A CA 1
ATOM 2488 C C . TRP A 1 344 ? -8.406 13.773 -6.773 1 97.94 344 TRP A C 1
ATOM 2490 O O . TRP A 1 344 ? -9.398 13.07 -7.008 1 97.94 344 TRP A O 1
ATOM 2500 N N . CYS A 1 345 ? -8.453 15.086 -6.613 1 97.94 345 CYS A N 1
ATOM 2501 C CA . CYS A 1 345 ? -9.703 15.828 -6.68 1 97.94 345 CYS A CA 1
ATOM 2502 C C . CYS A 1 345 ? -10.438 15.562 -7.988 1 97.94 345 CYS A C 1
ATOM 2504 O O . CYS A 1 345 ? -9.812 15.5 -9.047 1 97.94 345 CYS A O 1
ATOM 2506 N N . ASP A 1 346 ? -11.727 15.281 -7.918 1 98.19 346 ASP A N 1
ATOM 2507 C CA . ASP A 1 346 ? -12.672 15.156 -9.023 1 98.19 346 ASP A CA 1
ATOM 2508 C C . ASP A 1 346 ? -12.406 13.898 -9.844 1 98.19 346 ASP A C 1
ATOM 2510 O O . ASP A 1 346 ? -13.055 13.664 -10.859 1 98.19 346 ASP A O 1
ATOM 2514 N N . ALA A 1 347 ? -11.461 13.094 -9.438 1 98.12 347 ALA A N 1
ATOM 2515 C CA . ALA A 1 347 ? -11.219 11.828 -10.125 1 98.12 347 ALA A CA 1
ATOM 2516 C C . ALA A 1 347 ? -12.367 10.844 -9.875 1 98.12 347 ALA A C 1
ATOM 2518 O O . ALA A 1 347 ? -12.984 10.859 -8.805 1 98.12 347 ALA A O 1
ATOM 2519 N N . THR A 1 348 ? -12.625 9.984 -10.852 1 98.69 348 THR A N 1
ATOM 2520 C CA . THR A 1 348 ? -13.656 8.961 -10.742 1 98.69 348 THR A CA 1
ATOM 2521 C C . THR A 1 348 ? -13.047 7.566 -10.891 1 98.69 348 THR A C 1
ATOM 2523 O O . THR A 1 348 ? -12.445 7.254 -11.922 1 98.69 348 THR A O 1
ATOM 2526 N N . LEU A 1 349 ? -13.133 6.742 -9.875 1 98.62 349 LEU A N 1
ATOM 2527 C CA . LEU A 1 349 ? -12.789 5.324 -9.938 1 98.62 349 LEU A CA 1
ATOM 2528 C C . LEU A 1 349 ? -14.023 4.473 -10.18 1 98.62 349 LEU A C 1
ATOM 2530 O O . LEU A 1 349 ? -14.969 4.496 -9.391 1 98.62 349 LEU A O 1
ATOM 2534 N N . PRO A 1 350 ? -14.039 3.689 -11.211 1 98.25 350 PRO A N 1
ATOM 2535 C CA . PRO A 1 350 ? -15.188 2.816 -11.461 1 98.25 350 PRO A CA 1
ATOM 2536 C C . PRO A 1 350 ? -15.367 1.75 -10.383 1 98.25 350 PRO A C 1
ATOM 2538 O O . PRO A 1 350 ? -14.484 1.567 -9.539 1 98.25 350 PRO A O 1
ATOM 2541 N N . ALA A 1 351 ? -16.547 1.057 -10.461 1 98.06 351 ALA A N 1
ATOM 2542 C CA . ALA A 1 351 ? -16.859 -0.01 -9.516 1 98.06 351 ALA A CA 1
ATOM 2543 C C . ALA A 1 351 ? -15.805 -1.108 -9.555 1 98.06 351 ALA A C 1
ATOM 2545 O O . ALA A 1 351 ? -15.453 -1.599 -10.633 1 98.06 351 ALA A O 1
ATOM 2546 N N . GLY A 1 352 ? -15.305 -1.459 -8.391 1 97.19 352 GLY A N 1
ATOM 2547 C CA . GLY A 1 352 ? -14.391 -2.582 -8.25 1 97.19 352 GLY A CA 1
ATOM 2548 C C . GLY A 1 352 ? -13.125 -2.436 -9.07 1 97.19 352 GLY A C 1
ATOM 2549 O O . GLY A 1 352 ? -12.539 -3.43 -9.5 1 97.19 352 GLY A O 1
ATOM 2550 N N . ALA A 1 353 ? -12.742 -1.227 -9.305 1 97.81 353 ALA A N 1
ATOM 2551 C CA . ALA A 1 353 ? -11.617 -0.976 -10.195 1 97.81 353 ALA A CA 1
ATOM 2552 C C . ALA A 1 353 ? -10.289 -1.192 -9.469 1 97.81 353 ALA A C 1
ATOM 2554 O O . ALA A 1 353 ? -9.367 -1.796 -10.023 1 97.81 353 ALA A O 1
ATOM 2555 N N . VAL A 1 354 ? -10.148 -0.704 -8.273 1 98.12 354 VAL A N 1
ATOM 2556 C CA . VAL A 1 354 ? -8.922 -0.783 -7.492 1 98.12 354 VAL A CA 1
ATOM 2557 C C . VAL A 1 354 ? -9.141 -1.668 -6.27 1 98.12 354 VAL A C 1
ATOM 2559 O O . VAL A 1 354 ? -10.047 -1.419 -5.469 1 98.12 354 VAL A O 1
ATOM 2562 N N . ARG A 1 355 ? -8.336 -2.672 -6.164 1 97.31 355 ARG A N 1
ATOM 2563 C CA . ARG A 1 355 ? -8.461 -3.604 -5.047 1 97.31 355 ARG A CA 1
ATOM 2564 C C . ARG A 1 355 ? -7.09 -4.023 -4.531 1 97.31 355 ARG A C 1
ATOM 2566 O O . ARG A 1 355 ? -6.07 -3.758 -5.172 1 97.31 355 ARG A O 1
ATOM 2573 N N . PHE A 1 356 ? -7.07 -4.664 -3.361 1 95.94 356 PHE A N 1
ATOM 2574 C CA . PHE A 1 356 ? -5.875 -5.27 -2.789 1 95.94 356 PHE A CA 1
ATOM 2575 C C . PHE A 1 356 ? -6.117 -6.734 -2.443 1 95.94 356 PHE A C 1
ATOM 2577 O O . PHE A 1 356 ? -5.172 -7.504 -2.275 1 95.94 356 PHE A O 1
ATOM 2584 N N . SER A 1 357 ? -7.375 -7.055 -2.344 1 92.19 357 SER A N 1
ATOM 2585 C CA . SER A 1 357 ? -7.781 -8.445 -2.186 1 92.19 357 SER A CA 1
ATOM 2586 C C . SER A 1 357 ? -8.039 -9.102 -3.537 1 92.19 357 SER A C 1
ATOM 2588 O O . SER A 1 357 ? -8.352 -8.422 -4.516 1 92.19 357 SER A O 1
ATOM 2590 N N . SER A 1 358 ? -7.875 -10.398 -3.5 1 88.38 358 SER A N 1
ATOM 2591 C CA . SER A 1 358 ? -8.109 -11.125 -4.742 1 88.38 358 SER A CA 1
ATOM 2592 C C . SER A 1 358 ? -9.562 -11.594 -4.844 1 88.38 358 SER A C 1
ATOM 2594 O O . SER A 1 358 ? -9.961 -12.18 -5.852 1 88.38 358 SER A O 1
ATOM 2596 N N . ASP A 1 359 ? -10.289 -11.406 -3.807 1 78.56 359 ASP A N 1
ATOM 2597 C CA . ASP A 1 359 ? -11.664 -11.891 -3.803 1 78.56 359 ASP A CA 1
ATOM 2598 C C . ASP A 1 359 ? -12.57 -10.977 -4.633 1 78.56 359 ASP A C 1
ATOM 2600 O O . ASP A 1 359 ? -12.266 -9.797 -4.812 1 78.56 359 ASP A O 1
ATOM 2604 N N . GLN A 1 360 ? -13.398 -11.586 -5.645 1 65.19 360 GLN A N 1
ATOM 2605 C CA . GLN A 1 360 ? -14.391 -10.75 -6.305 1 65.19 360 GLN A CA 1
ATOM 2606 C C . GLN A 1 360 ? -15.711 -10.75 -5.535 1 65.19 360 GLN A C 1
ATOM 2608 O O . GLN A 1 360 ? -16.156 -11.789 -5.062 1 65.19 360 GLN A O 1
ATOM 2613 N N . MET B 1 1 ? 7.934 -47.281 -18.516 1 67.19 1 MET B N 1
ATOM 2614 C CA . MET B 1 1 ? 7.52 -45.938 -18.922 1 67.19 1 MET B CA 1
ATOM 2615 C C . MET B 1 1 ? 7.309 -45.031 -17.703 1 67.19 1 MET B C 1
ATOM 2617 O O . MET B 1 1 ? 6.684 -45.438 -16.734 1 67.19 1 MET B O 1
ATOM 2621 N N . THR B 1 2 ? 8.086 -43.844 -17.672 1 86.62 2 THR B N 1
ATOM 2622 C CA . THR B 1 2 ? 7.91 -42.969 -16.531 1 86.62 2 THR B CA 1
ATOM 2623 C C . THR B 1 2 ? 6.703 -42.062 -16.719 1 86.62 2 THR B C 1
ATOM 2625 O O . THR B 1 2 ? 6.574 -41.406 -17.766 1 86.62 2 THR B O 1
ATOM 2628 N N . GLU B 1 3 ? 5.684 -42.156 -15.883 1 96.81 3 GLU B N 1
ATOM 2629 C CA . GLU B 1 3 ? 4.445 -41.406 -15.977 1 96.81 3 GLU B CA 1
ATOM 2630 C C . GLU B 1 3 ? 4.359 -40.344 -14.867 1 96.81 3 GLU B C 1
ATOM 2632 O O . GLU B 1 3 ? 5 -40.5 -13.82 1 96.81 3 GLU B O 1
ATOM 2637 N N . ALA B 1 4 ? 3.609 -39.375 -15.211 1 98.56 4 ALA B N 1
ATOM 2638 C CA . ALA B 1 4 ? 3.477 -38.281 -14.227 1 98.56 4 ALA B CA 1
ATOM 2639 C C . ALA B 1 4 ? 2.049 -37.75 -14.18 1 98.56 4 ALA B C 1
ATOM 2641 O O . ALA B 1 4 ? 1.291 -37.906 -15.141 1 98.56 4 ALA B O 1
ATOM 2642 N N . ILE B 1 5 ? 1.64 -37.25 -13.047 1 98.62 5 ILE B N 1
ATOM 2643 C CA . ILE B 1 5 ? 0.424 -36.469 -12.836 1 98.62 5 ILE B CA 1
ATOM 2644 C C . ILE B 1 5 ? 0.786 -35.031 -12.539 1 98.62 5 ILE B C 1
ATOM 2646 O O . ILE B 1 5 ? 1.667 -34.75 -11.719 1 98.62 5 ILE B O 1
ATOM 2650 N N . LEU B 1 6 ? 0.212 -34.125 -13.227 1 98.44 6 LEU B N 1
ATOM 2651 C CA . LEU B 1 6 ? 0.378 -32.719 -12.953 1 98.44 6 LEU B CA 1
ATOM 2652 C C . LEU B 1 6 ? -0.924 -32.094 -12.445 1 98.44 6 LEU B C 1
ATOM 2654 O O . LEU B 1 6 ? -1.954 -32.188 -13.117 1 98.44 6 LEU B O 1
ATOM 2658 N N . LEU B 1 7 ? -0.879 -31.516 -11.25 1 98 7 LEU B N 1
ATOM 2659 C CA . LEU B 1 7 ? -2.053 -30.922 -10.625 1 98 7 LEU B CA 1
ATOM 2660 C C . LEU B 1 7 ? -2.244 -29.484 -11.078 1 98 7 LEU B C 1
ATOM 2662 O O . LEU B 1 7 ? -1.594 -28.578 -10.562 1 98 7 LEU B O 1
ATOM 2666 N N . VAL B 1 8 ? -3.221 -29.172 -11.977 1 96.94 8 VAL B N 1
ATOM 2667 C CA . VAL B 1 8 ? -3.338 -27.859 -12.586 1 96.94 8 VAL B CA 1
ATOM 2668 C C . VAL B 1 8 ? -4.773 -27.344 -12.453 1 96.94 8 VAL B C 1
ATOM 2670 O O . VAL B 1 8 ? -5.215 -26.516 -13.242 1 96.94 8 VAL B O 1
ATOM 2673 N N . GLY B 1 9 ? -5.531 -27.875 -11.445 1 94.62 9 GLY B N 1
ATOM 2674 C CA . GLY B 1 9 ? -6.953 -27.594 -11.367 1 94.62 9 GLY B CA 1
ATOM 2675 C C . GLY B 1 9 ? -7.277 -26.422 -10.461 1 94.62 9 GLY B C 1
ATOM 2676 O O . GLY B 1 9 ? -8.43 -25.984 -10.383 1 94.62 9 GLY B O 1
ATOM 2677 N N . GLY B 1 10 ? -6.297 -25.844 -9.812 1 92.19 10 GLY B N 1
ATOM 2678 C CA . GLY B 1 10 ? -6.559 -24.781 -8.852 1 92.19 10 GLY B CA 1
ATOM 2679 C C . GLY B 1 10 ? -7.07 -23.516 -9.5 1 92.19 10 GLY B C 1
ATOM 2680 O O . GLY B 1 10 ? -6.672 -23.172 -10.617 1 92.19 10 GLY B O 1
ATOM 2681 N N . LYS B 1 11 ? -7.906 -22.734 -8.758 1 92.19 11 LYS B N 1
ATOM 2682 C CA . LYS B 1 11 ? -8.523 -21.516 -9.273 1 92.19 11 LYS B CA 1
ATOM 2683 C C . LYS B 1 11 ? -7.508 -20.391 -9.398 1 92.19 11 LYS B C 1
ATOM 2685 O O . LYS B 1 11 ? -7.734 -19.406 -10.117 1 92.19 11 LYS B O 1
ATOM 2690 N N . GLY B 1 12 ? -6.445 -20.453 -8.641 1 93.94 12 GLY B N 1
ATOM 2691 C CA . GLY B 1 12 ? -5.43 -19.422 -8.68 1 93.94 12 GLY B CA 1
ATOM 2692 C C . GLY B 1 12 ? -5.938 -18.062 -8.211 1 93.94 12 GLY B C 1
ATOM 2693 O O . GLY B 1 12 ? -5.625 -17.031 -8.812 1 93.94 12 GLY B O 1
ATOM 2694 N N . THR B 1 13 ? -6.742 -18 -7.121 1 94.5 13 THR B N 1
ATOM 2695 C CA . THR B 1 13 ? -7.445 -16.797 -6.688 1 94.5 13 THR B CA 1
ATOM 2696 C C . THR B 1 13 ? -6.453 -15.727 -6.227 1 94.5 13 THR B C 1
ATOM 2698 O O . THR B 1 13 ? -6.684 -14.531 -6.422 1 94.5 13 THR B O 1
ATOM 2701 N N . ARG B 1 14 ? -5.355 -16.109 -5.664 1 94.12 14 ARG B N 1
ATOM 2702 C CA . ARG B 1 14 ? -4.379 -15.148 -5.156 1 94.12 14 ARG B CA 1
ATOM 2703 C C . ARG B 1 14 ? -3.76 -14.344 -6.297 1 94.12 14 ARG B C 1
ATOM 2705 O O . ARG B 1 14 ? -3.213 -13.266 -6.074 1 94.12 14 ARG B O 1
ATOM 2712 N N . LEU B 1 15 ? -3.863 -14.82 -7.527 1 95.44 15 LEU B N 1
ATOM 2713 C CA . LEU B 1 15 ? -3.238 -14.18 -8.68 1 95.44 15 LEU B CA 1
ATOM 2714 C C . LEU B 1 15 ? -4.238 -13.297 -9.414 1 95.44 15 LEU B C 1
ATOM 2716 O O . LEU B 1 15 ? -3.881 -12.625 -10.383 1 95.44 15 LEU B O 1
ATOM 2720 N N . ARG B 1 16 ? -5.414 -13.375 -8.922 1 95.5 16 ARG B N 1
ATOM 2721 C CA . ARG B 1 16 ? -6.367 -12.469 -9.555 1 95.5 16 ARG B CA 1
ATOM 2722 C C . ARG B 1 16 ? -5.875 -11.023 -9.492 1 95.5 16 ARG B C 1
ATOM 2724 O O . ARG B 1 16 ? -5.211 -10.633 -8.523 1 95.5 16 ARG B O 1
ATOM 2731 N N . PRO B 1 17 ? -6.125 -10.172 -10.547 1 95.88 17 PRO B N 1
ATOM 2732 C CA . PRO B 1 17 ? -7.156 -10.414 -11.562 1 95.88 17 PRO B CA 1
ATOM 2733 C C . PRO B 1 17 ? -6.633 -11.195 -12.766 1 95.88 17 PRO B C 1
ATOM 2735 O O . PRO B 1 17 ? -7.387 -11.477 -13.695 1 95.88 17 PRO B O 1
ATOM 2738 N N . LEU B 1 18 ? -5.465 -11.641 -12.789 1 94.25 18 LEU B N 1
ATOM 2739 C CA . LEU B 1 18 ? -4.867 -12.266 -13.961 1 94.25 18 LEU B CA 1
ATOM 2740 C C . LEU B 1 18 ? -5.488 -13.633 -14.227 1 94.25 18 LEU B C 1
ATOM 2742 O O . LEU B 1 18 ? -5.449 -14.133 -15.359 1 94.25 18 LEU B O 1
ATOM 2746 N N . THR B 1 19 ? -5.996 -14.242 -13.203 1 96 19 THR B N 1
ATOM 2747 C CA . THR B 1 19 ? -6.531 -15.594 -13.352 1 96 19 THR B CA 1
ATOM 2748 C C . THR B 1 19 ? -8.055 -15.562 -13.453 1 96 19 THR B C 1
ATOM 2750 O O . THR B 1 19 ? -8.711 -16.594 -13.32 1 96 19 THR B O 1
ATOM 2753 N N . VAL B 1 20 ? -8.57 -14.359 -13.633 1 93.62 20 VAL B N 1
ATOM 2754 C CA . VAL B 1 20 ? -10.016 -14.258 -13.82 1 93.62 20 VAL B CA 1
ATOM 2755 C C . VAL B 1 20 ? -10.422 -15 -15.094 1 93.62 20 VAL B C 1
ATOM 2757 O O . VAL B 1 20 ? -11.406 -15.742 -15.094 1 93.62 20 VAL B O 1
ATOM 2760 N N . ASN B 1 21 ? -9.602 -14.859 -16.109 1 91.94 21 ASN B N 1
ATOM 2761 C CA . ASN B 1 21 ? -9.977 -15.445 -17.391 1 91.94 21 ASN B CA 1
ATOM 2762 C C . ASN B 1 21 ? -8.961 -16.484 -17.859 1 91.94 21 ASN B C 1
ATOM 2764 O O . ASN B 1 21 ? -9.062 -17 -18.969 1 91.94 21 ASN B O 1
ATOM 2768 N N . THR B 1 22 ? -8 -16.719 -17.109 1 95.12 22 THR B N 1
ATOM 2769 C CA . THR B 1 22 ? -6.898 -17.609 -17.469 1 95.12 22 THR B CA 1
ATOM 2770 C C . THR B 1 22 ? -6.48 -18.453 -16.266 1 95.12 22 THR B C 1
ATOM 2772 O O . THR B 1 22 ? -6.191 -17.906 -15.188 1 95.12 22 THR B O 1
ATOM 2775 N N . PRO B 1 23 ? -6.535 -19.797 -16.422 1 96.31 23 PRO B N 1
ATOM 2776 C CA . PRO B 1 23 ? -6.027 -20.562 -15.281 1 96.31 23 PRO B CA 1
ATOM 2777 C C . PRO B 1 23 ? -4.539 -20.312 -15.023 1 96.31 23 PRO B C 1
ATOM 2779 O O . PRO B 1 23 ? -3.779 -20.078 -15.969 1 96.31 23 PRO B O 1
ATOM 2782 N N . LYS B 1 24 ? -4.105 -20.406 -13.82 1 96.12 24 LYS B N 1
ATOM 2783 C CA . LYS B 1 24 ? -2.766 -20.047 -13.359 1 96.12 24 LYS B CA 1
ATOM 2784 C C . LYS B 1 24 ? -1.696 -20.734 -14.203 1 96.12 24 LYS B C 1
ATOM 2786 O O . LYS B 1 24 ? -0.768 -20.094 -14.688 1 96.12 24 LYS B O 1
ATOM 2791 N N . PRO B 1 25 ? -1.828 -22.062 -14.461 1 97.38 25 PRO B N 1
ATOM 2792 C CA . PRO B 1 25 ? -0.78 -22.734 -15.234 1 97.38 25 PRO B CA 1
ATOM 2793 C C . PRO B 1 25 ? -0.655 -22.188 -16.656 1 97.38 25 PRO B C 1
ATOM 2795 O O . PRO B 1 25 ? 0.352 -22.422 -17.328 1 97.38 25 PRO B O 1
ATOM 2798 N N . MET B 1 26 ? -1.68 -21.469 -17.062 1 97.5 26 MET B N 1
ATOM 2799 C CA . MET B 1 26 ? -1.689 -20.984 -18.438 1 97.5 26 MET B CA 1
ATOM 2800 C C . MET B 1 26 ? -1.248 -19.531 -18.5 1 97.5 26 MET B C 1
ATOM 2802 O O . MET B 1 26 ? -1.095 -18.969 -19.594 1 97.5 26 MET B O 1
ATOM 2806 N N . VAL B 1 27 ? -1.051 -18.844 -17.406 1 97.25 27 VAL B N 1
ATOM 2807 C CA . VAL B 1 27 ? -0.506 -17.484 -17.391 1 97.25 27 VAL B CA 1
ATOM 2808 C C . VAL B 1 27 ? 0.937 -17.516 -17.891 1 97.25 27 VAL B C 1
ATOM 2810 O O . VAL B 1 27 ? 1.755 -18.297 -17.406 1 97.25 27 VAL B O 1
ATOM 2813 N N . PRO B 1 28 ? 1.286 -16.719 -18.859 1 97.75 28 PRO B N 1
ATOM 2814 C CA . PRO B 1 28 ? 2.635 -16.75 -19.422 1 97.75 28 PRO B CA 1
ATOM 2815 C C . PRO B 1 28 ? 3.707 -16.312 -18.422 1 97.75 28 PRO B C 1
ATOM 2817 O O . PRO B 1 28 ? 3.57 -15.273 -17.781 1 97.75 28 PRO B O 1
ATOM 2820 N N . ALA B 1 29 ? 4.645 -17.109 -18.219 1 97.88 29 ALA B N 1
ATOM 2821 C CA . ALA B 1 29 ? 5.902 -16.844 -17.516 1 97.88 29 ALA B CA 1
ATOM 2822 C C . ALA B 1 29 ? 7.09 -16.969 -18.469 1 97.88 29 ALA B C 1
ATOM 2824 O O . ALA B 1 29 ? 7.27 -18 -19.109 1 97.88 29 ALA B O 1
ATOM 2825 N N . ALA B 1 30 ? 7.84 -15.875 -18.594 1 98.12 30 ALA B N 1
ATOM 2826 C CA . ALA B 1 30 ? 8.938 -15.82 -19.547 1 98.12 30 ALA B CA 1
ATOM 2827 C C . ALA B 1 30 ? 8.453 -16.141 -20.969 1 98.12 30 ALA B C 1
ATOM 2829 O O . ALA B 1 30 ? 9.078 -16.938 -21.672 1 98.12 30 ALA B O 1
ATOM 2830 N N . GLY B 1 31 ? 7.312 -15.695 -21.328 1 97.44 31 GLY B N 1
ATOM 2831 C CA . GLY B 1 31 ? 6.891 -15.656 -22.719 1 97.44 31 GLY B CA 1
ATOM 2832 C C . GLY B 1 31 ? 6.008 -16.828 -23.109 1 97.44 31 GLY B C 1
ATOM 2833 O O . GLY B 1 31 ? 5.371 -16.812 -24.172 1 97.44 31 GLY B O 1
ATOM 2834 N N . VAL B 1 32 ? 5.957 -17.891 -22.328 1 97.5 32 VAL B N 1
ATOM 2835 C CA . VAL B 1 32 ? 5.105 -19.047 -22.594 1 97.5 32 VAL B CA 1
ATOM 2836 C C . VAL B 1 32 ? 4.336 -19.422 -21.344 1 97.5 32 VAL B C 1
ATOM 2838 O O . VAL B 1 32 ? 4.699 -19.031 -20.234 1 97.5 32 VAL B O 1
ATOM 2841 N N . PRO B 1 33 ? 3.193 -20.156 -21.516 1 97.88 33 PRO B N 1
ATOM 2842 C CA . PRO B 1 33 ? 2.469 -20.578 -20.312 1 97.88 33 PRO B CA 1
ATOM 2843 C C . PRO B 1 33 ? 3.375 -21.25 -19.281 1 97.88 33 PRO B C 1
ATOM 2845 O O . PRO B 1 33 ? 4.277 -22.016 -19.656 1 97.88 33 PRO B O 1
ATOM 2848 N N . PHE B 1 34 ? 3.117 -20.938 -18.062 1 97.62 34 PHE B N 1
ATOM 2849 C CA . PHE B 1 34 ? 3.906 -21.531 -16.984 1 97.62 34 PHE B CA 1
ATOM 2850 C C . PHE B 1 34 ? 3.965 -23.047 -17.125 1 97.62 34 PHE B C 1
ATOM 2852 O O . PHE B 1 34 ? 5.02 -23.656 -16.922 1 97.62 34 PHE B O 1
ATOM 2859 N N . LEU B 1 35 ? 2.918 -23.641 -17.453 1 98.06 35 LEU B N 1
ATOM 2860 C CA . LEU B 1 35 ? 2.801 -25.078 -17.609 1 98.06 35 LEU B CA 1
ATOM 2861 C C . LEU B 1 35 ? 3.793 -25.594 -18.641 1 98.06 35 LEU B C 1
ATOM 2863 O O . LEU B 1 35 ? 4.301 -26.719 -18.516 1 98.06 35 LEU B O 1
ATOM 2867 N N . THR B 1 36 ? 4.082 -24.844 -19.625 1 98.12 36 THR B N 1
ATOM 2868 C CA . THR B 1 36 ? 5.043 -25.25 -20.641 1 98.12 36 THR B CA 1
ATOM 2869 C C . THR B 1 36 ? 6.402 -25.547 -20.016 1 98.12 36 THR B C 1
ATOM 2871 O O . THR B 1 36 ? 7.07 -26.5 -20.406 1 98.12 36 THR B O 1
ATOM 2874 N N . HIS B 1 37 ? 6.773 -24.719 -19.094 1 97.94 37 HIS B N 1
ATOM 2875 C CA . HIS B 1 37 ? 8.047 -24.922 -18.406 1 97.94 37 HIS B CA 1
ATOM 2876 C C . HIS B 1 37 ? 8.055 -26.234 -17.641 1 97.94 37 HIS B C 1
ATOM 2878 O O . HIS B 1 37 ? 9.047 -26.969 -17.656 1 97.94 37 HIS B O 1
ATOM 2884 N N . GLN B 1 38 ? 6.992 -26.531 -16.984 1 97.38 38 GLN B N 1
ATOM 2885 C CA . GLN B 1 38 ? 6.887 -27.766 -16.203 1 97.38 38 GLN B CA 1
ATOM 2886 C C . GLN B 1 38 ? 6.914 -29 -17.109 1 97.38 38 GLN B C 1
ATOM 2888 O O . GLN B 1 38 ? 7.625 -29.969 -16.828 1 97.38 38 GLN B O 1
ATOM 2893 N N . LEU B 1 39 ? 6.168 -28.906 -18.188 1 98.12 39 LEU B N 1
ATOM 2894 C CA . LEU B 1 39 ? 6.105 -30.031 -19.125 1 98.12 39 LEU B CA 1
ATOM 2895 C C . LEU B 1 39 ? 7.461 -30.266 -19.797 1 98.12 39 LEU B C 1
ATOM 2897 O O . LEU B 1 39 ? 7.898 -31.406 -19.938 1 98.12 39 LEU B O 1
ATOM 2901 N N . ALA B 1 40 ? 8.086 -29.172 -20.141 1 97.25 40 ALA B N 1
ATOM 2902 C CA . ALA B 1 40 ? 9.391 -29.281 -20.781 1 97.25 40 ALA B CA 1
ATOM 2903 C C . ALA B 1 40 ? 10.422 -29.906 -19.844 1 97.25 40 ALA B C 1
ATOM 2905 O O . ALA B 1 40 ? 11.234 -30.734 -20.266 1 97.25 40 ALA B O 1
ATOM 2906 N N . ARG B 1 41 ? 10.383 -29.547 -18.641 1 95.75 41 ARG B N 1
ATOM 2907 C CA . ARG B 1 41 ? 11.32 -30.109 -17.672 1 95.75 41 ARG B CA 1
ATOM 2908 C C . ARG B 1 41 ? 11.039 -31.594 -17.438 1 95.75 41 ARG B C 1
ATOM 2910 O O . ARG B 1 41 ? 11.969 -32.375 -17.312 1 95.75 41 ARG B O 1
ATOM 2917 N N . ALA B 1 42 ? 9.773 -31.922 -17.344 1 96.75 42 ALA B N 1
ATOM 2918 C CA . ALA B 1 42 ? 9.398 -33.312 -17.188 1 96.75 42 ALA B CA 1
ATOM 2919 C C . ALA B 1 42 ? 9.898 -34.156 -18.359 1 96.75 42 ALA B C 1
ATOM 2921 O O . ALA B 1 42 ? 10.477 -35.219 -18.172 1 96.75 42 ALA B O 1
ATOM 2922 N N . ARG B 1 43 ? 9.703 -33.625 -19.562 1 97.25 43 ARG B N 1
ATOM 2923 C CA . ARG B 1 43 ? 10.164 -34.312 -20.75 1 97.25 43 ARG B CA 1
ATOM 2924 C C . ARG B 1 43 ? 11.672 -34.5 -20.734 1 97.25 43 ARG B C 1
ATOM 2926 O O . ARG B 1 43 ? 12.172 -35.594 -21.016 1 97.25 43 ARG B O 1
ATOM 2933 N N . ALA B 1 44 ? 12.336 -33.5 -20.375 1 95.19 44 ALA B N 1
ATOM 2934 C CA . ALA B 1 44 ? 13.797 -33.531 -20.328 1 95.19 44 ALA B CA 1
ATOM 2935 C C . ALA B 1 44 ? 14.273 -34.594 -19.328 1 95.19 44 ALA B C 1
ATOM 2937 O O . ALA B 1 44 ? 15.352 -35.156 -19.484 1 95.19 44 ALA B O 1
ATOM 2938 N N . ALA B 1 45 ? 13.453 -34.875 -18.375 1 94.44 45 ALA B N 1
ATOM 2939 C CA . ALA B 1 45 ? 13.812 -35.812 -17.328 1 94.44 45 ALA B CA 1
ATOM 2940 C C . ALA B 1 45 ? 13.414 -37.25 -17.734 1 94.44 45 ALA B C 1
ATOM 2942 O O . ALA B 1 45 ? 13.609 -38.188 -16.969 1 94.44 45 ALA B O 1
ATOM 2943 N N . GLY B 1 46 ? 12.766 -37.344 -18.891 1 95 46 GLY B N 1
ATOM 2944 C CA . GLY B 1 46 ? 12.477 -38.688 -19.406 1 95 46 GLY B CA 1
ATOM 2945 C C . GLY B 1 46 ? 11.031 -39.094 -19.219 1 95 46 GLY B C 1
ATOM 2946 O O . GLY B 1 46 ? 10.672 -40.25 -19.5 1 95 46 GLY B O 1
ATOM 2947 N N . VAL B 1 47 ? 10.25 -38.219 -18.766 1 97 47 VAL B N 1
ATOM 2948 C CA . VAL B 1 47 ? 8.828 -38.531 -18.656 1 97 47 VAL B CA 1
ATOM 2949 C C . VAL B 1 47 ? 8.219 -38.625 -20.047 1 97 47 VAL B C 1
ATOM 2951 O O . VAL B 1 47 ? 8.531 -37.812 -20.922 1 97 47 VAL B O 1
ATOM 2954 N N . GLU B 1 48 ? 7.309 -39.531 -20.203 1 96.88 48 GLU B N 1
ATOM 2955 C CA . GLU B 1 48 ? 6.727 -39.75 -21.516 1 96.88 48 GLU B CA 1
ATOM 2956 C C . GLU B 1 48 ? 5.223 -39.5 -21.516 1 96.88 48 GLU B C 1
ATOM 2958 O O . GLU B 1 48 ? 4.68 -38.938 -22.469 1 96.88 48 GLU B O 1
ATOM 2963 N N . HIS B 1 49 ? 4.613 -39.906 -20.5 1 98.12 49 HIS B N 1
ATOM 2964 C CA . HIS B 1 49 ? 3.162 -39.781 -20.375 1 98.12 49 HIS B CA 1
ATOM 2965 C C . HIS B 1 49 ? 2.777 -38.969 -19.156 1 98.12 49 HIS B C 1
ATOM 2967 O O . HIS B 1 49 ? 3.252 -39.219 -18.047 1 98.12 49 HIS B O 1
ATOM 2973 N N . ILE B 1 50 ? 2.006 -37.906 -19.375 1 98.56 50 ILE B N 1
ATOM 2974 C CA . ILE B 1 50 ? 1.578 -37.031 -18.281 1 98.56 50 ILE B CA 1
ATOM 2975 C C . ILE B 1 50 ? 0.058 -36.906 -18.312 1 98.56 50 ILE B C 1
ATOM 2977 O O . ILE B 1 50 ? -0.535 -36.625 -19.359 1 98.56 50 ILE B O 1
ATOM 2981 N N . VAL B 1 51 ? -0.595 -37.125 -17.203 1 98.69 51 VAL B N 1
ATOM 2982 C CA . VAL B 1 51 ? -2.016 -36.844 -17.016 1 98.69 51 VAL B CA 1
ATOM 2983 C C . VAL B 1 51 ? -2.191 -35.531 -16.281 1 98.69 51 VAL B C 1
ATOM 2985 O O . VAL B 1 51 ? -1.706 -35.344 -15.156 1 98.69 51 VAL B O 1
ATOM 2988 N N . LEU B 1 52 ? -2.857 -34.562 -16.922 1 98.44 52 LEU B N 1
ATOM 2989 C CA . LEU B 1 52 ? -3.178 -33.281 -16.297 1 98.44 52 LEU B CA 1
ATOM 2990 C C . LEU B 1 52 ? -4.492 -33.344 -15.523 1 98.44 52 LEU B C 1
ATOM 2992 O O . LEU B 1 52 ? -5.535 -33.656 -16.109 1 98.44 52 LEU B O 1
ATOM 2996 N N . ALA B 1 53 ? -4.387 -33.156 -14.242 1 98.19 53 ALA B N 1
ATOM 2997 C CA . ALA B 1 53 ? -5.594 -33.062 -13.414 1 98.19 53 ALA B CA 1
ATOM 2998 C C . ALA B 1 53 ? -6.152 -31.641 -13.438 1 98.19 53 ALA B C 1
ATOM 3000 O O . ALA B 1 53 ? -5.672 -30.766 -12.703 1 98.19 53 ALA B O 1
ATOM 3001 N N . THR B 1 54 ? -7.211 -31.375 -14.211 1 97.31 54 THR B N 1
ATOM 3002 C CA . THR B 1 54 ? -7.734 -30.047 -14.445 1 97.31 54 THR B CA 1
ATOM 3003 C C . THR B 1 54 ? -9.07 -29.844 -13.734 1 97.31 54 THR B C 1
ATOM 3005 O O . THR B 1 54 ? -9.688 -30.812 -13.289 1 97.31 54 THR B O 1
ATOM 3008 N N . SER B 1 55 ? -9.406 -28.625 -13.523 1 96 55 SER B N 1
ATOM 3009 C CA . SER B 1 55 ? -10.695 -28.25 -12.945 1 96 55 SER B CA 1
ATOM 3010 C C . SER B 1 55 ? -11.125 -26.859 -13.398 1 96 55 SER B C 1
ATOM 3012 O O . SER B 1 55 ? -11.898 -26.719 -14.352 1 96 55 SER B O 1
ATOM 3014 N N . TYR B 1 56 ? -10.547 -25.797 -12.922 1 93.25 56 TYR B N 1
ATOM 3015 C CA . TYR B 1 56 ? -10.859 -24.422 -13.25 1 93.25 56 TYR B CA 1
ATOM 3016 C C . TYR B 1 56 ? -10.438 -24.094 -14.68 1 93.25 56 TYR B C 1
ATOM 3018 O O . TYR B 1 56 ? -9.258 -24.219 -15.031 1 93.25 56 TYR B O 1
ATOM 3026 N N . LEU B 1 57 ? -11.367 -23.703 -15.539 1 94.75 57 LEU B N 1
ATOM 3027 C CA . LEU B 1 57 ? -11.148 -23.328 -16.922 1 94.75 57 LEU B CA 1
ATOM 3028 C C . LEU B 1 57 ? -10.375 -24.406 -17.672 1 94.75 57 LEU B C 1
ATOM 3030 O O . LEU B 1 57 ? -9.391 -24.109 -18.359 1 94.75 57 LEU B O 1
ATOM 3034 N N . ALA B 1 58 ? -10.797 -25.609 -17.531 1 95.81 58 ALA B N 1
ATOM 3035 C CA . ALA B 1 58 ? -10.117 -26.781 -18.047 1 95.81 58 ALA B CA 1
ATOM 3036 C C . ALA B 1 58 ? -10.078 -26.766 -19.578 1 95.81 58 ALA B C 1
ATOM 3038 O O . ALA B 1 58 ? -9.195 -27.375 -20.188 1 95.81 58 ALA B O 1
ATOM 3039 N N . GLU B 1 59 ? -10.969 -26.047 -20.141 1 96.19 59 GLU B N 1
ATOM 3040 C CA . GLU B 1 59 ? -11.172 -26.094 -21.578 1 96.19 59 GLU B CA 1
ATOM 3041 C C . GLU B 1 59 ? -10.008 -25.438 -22.328 1 96.19 59 GLU B C 1
ATOM 3043 O O . GLU B 1 59 ? -9.883 -25.594 -23.547 1 96.19 59 GLU B O 1
ATOM 3048 N N . VAL B 1 60 ? -9.141 -24.766 -21.641 1 96.31 60 VAL B N 1
ATOM 3049 C CA . VAL B 1 60 ? -8.102 -24.016 -22.328 1 96.31 60 VAL B CA 1
ATOM 3050 C C . VAL B 1 60 ? -6.867 -24.891 -22.516 1 96.31 60 VAL B C 1
ATOM 3052 O O . VAL B 1 60 ? -6 -24.578 -23.328 1 96.31 60 VAL B O 1
ATOM 3055 N N . PHE B 1 61 ? -6.703 -25.969 -21.844 1 97.25 61 PHE B N 1
ATOM 3056 C CA . PHE B 1 61 ? -5.465 -26.734 -21.812 1 97.25 61 PHE B CA 1
ATOM 3057 C C . PHE B 1 61 ? -5.289 -27.531 -23.109 1 97.25 61 PHE B C 1
ATOM 3059 O O . PHE B 1 61 ? -4.273 -27.391 -23.797 1 97.25 61 PHE B O 1
ATOM 3066 N N . GLU B 1 62 ? -6.27 -28.297 -23.438 1 97.38 62 GLU B N 1
ATOM 3067 C CA . GLU B 1 62 ? -6.133 -29.234 -24.547 1 97.38 62 GLU B CA 1
ATOM 3068 C C . GLU B 1 62 ? -5.961 -28.5 -25.875 1 97.38 62 GLU B C 1
ATOM 3070 O O . GLU B 1 62 ? -5.141 -28.891 -26.703 1 97.38 62 GLU B O 1
ATOM 3075 N N . PRO B 1 63 ? -6.77 -27.422 -26.109 1 97.19 63 PRO B N 1
ATOM 3076 C CA . PRO B 1 63 ? -6.535 -26.688 -27.359 1 97.19 63 PRO B CA 1
ATOM 3077 C C . PRO B 1 63 ? -5.109 -26.156 -27.469 1 97.19 63 PRO B C 1
ATOM 3079 O O . PRO B 1 63 ? -4.586 -26.016 -28.578 1 97.19 63 PRO B O 1
ATOM 3082 N N . HIS B 1 64 ? -4.457 -25.922 -26.406 1 96.25 64 HIS B N 1
ATOM 3083 C CA . HIS B 1 64 ? -3.121 -25.344 -26.438 1 96.25 64 HIS B CA 1
ATOM 3084 C C . HIS B 1 64 ? -2.051 -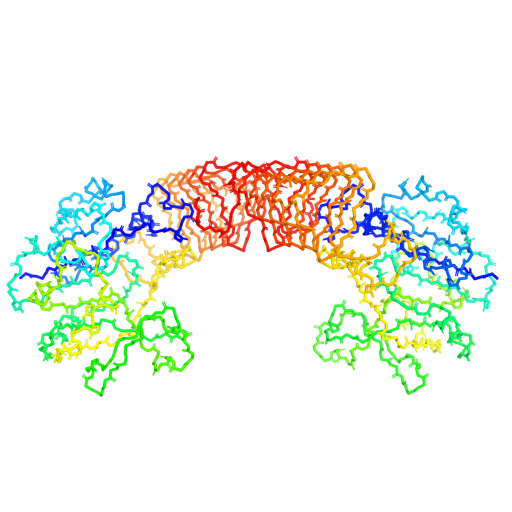26.422 -26.562 1 96.25 64 HIS B C 1
ATOM 3086 O O . HIS B 1 64 ? -1.11 -26.266 -27.344 1 96.25 64 HIS B O 1
ATOM 3092 N N . PHE B 1 65 ? -2.221 -27.5 -25.797 1 98 65 PHE B N 1
ATOM 3093 C CA . PHE B 1 65 ? -1.134 -28.469 -25.719 1 98 65 PHE B CA 1
ATOM 3094 C C . PHE B 1 65 ? -1.453 -29.719 -26.531 1 98 65 PHE B C 1
ATOM 3096 O O . PHE B 1 65 ? -0.585 -30.562 -26.75 1 98 65 PHE B O 1
ATOM 3103 N N . GLY B 1 66 ? -2.656 -29.859 -27.016 1 97.81 66 GLY B N 1
ATOM 3104 C CA . GLY B 1 66 ? -3.041 -31.031 -27.781 1 97.81 66 GLY B CA 1
ATOM 3105 C C . GLY B 1 66 ? -2.756 -32.344 -27.062 1 97.81 66 GLY B C 1
ATOM 3106 O O . GLY B 1 66 ? -2.988 -32.438 -25.859 1 97.81 66 GLY B O 1
ATOM 3107 N N . ASP B 1 67 ? -2.25 -33.281 -27.844 1 97.88 67 ASP B N 1
ATOM 3108 C CA . ASP B 1 67 ? -1.961 -34.594 -27.25 1 97.88 67 ASP B CA 1
ATOM 3109 C C . ASP B 1 67 ? -0.54 -34.625 -26.703 1 97.88 67 ASP B C 1
ATOM 3111 O O . ASP B 1 67 ? -0.075 -35.688 -26.25 1 97.88 67 ASP B O 1
ATOM 3115 N N . GLY B 1 68 ? 0.083 -33.531 -26.719 1 97.75 68 GLY B N 1
ATOM 3116 C CA . GLY B 1 68 ? 1.415 -33.406 -26.156 1 97.75 68 GLY B CA 1
ATOM 3117 C C . GLY B 1 68 ? 2.52 -33.75 -27.125 1 97.75 68 GLY B C 1
ATOM 3118 O O . GLY B 1 68 ? 3.703 -33.625 -26.812 1 97.75 68 GLY B O 1
ATOM 3119 N N . SER B 1 69 ? 2.193 -34.156 -28.344 1 97.19 69 SER B N 1
ATOM 3120 C CA . SER B 1 69 ? 3.184 -34.594 -29.312 1 97.19 69 SER B CA 1
ATOM 3121 C C . SER B 1 69 ? 4.172 -33.5 -29.656 1 97.19 69 SER B C 1
ATOM 3123 O O . SER B 1 69 ? 5.359 -33.75 -29.859 1 97.19 69 SER B O 1
ATOM 3125 N N . SER B 1 70 ? 3.709 -32.281 -29.719 1 95.12 70 SER B N 1
ATOM 3126 C CA . SER B 1 70 ? 4.559 -31.156 -30.047 1 95.12 70 SER B CA 1
ATOM 3127 C C . SER B 1 70 ? 5.652 -30.953 -29 1 95.12 70 SER B C 1
ATOM 3129 O O . SER B 1 70 ? 6.672 -30.312 -29.281 1 95.12 70 SER B O 1
ATOM 3131 N N . LEU B 1 71 ? 5.473 -31.516 -27.844 1 95.75 71 LEU B N 1
ATOM 3132 C CA . LEU B 1 71 ? 6.438 -31.391 -26.75 1 95.75 71 LEU B CA 1
ATOM 3133 C C . LEU B 1 71 ? 7.176 -32.719 -26.531 1 95.75 71 LEU B C 1
ATOM 3135 O O . LEU B 1 71 ? 7.926 -32.844 -25.562 1 95.75 71 LEU B O 1
ATOM 3139 N N . GLY B 1 72 ? 6.855 -33.688 -27.406 1 95.94 72 GLY B N 1
ATOM 3140 C CA . GLY B 1 72 ? 7.457 -35 -27.234 1 95.94 72 GLY B CA 1
ATOM 3141 C C . GLY B 1 72 ? 6.852 -35.781 -26.078 1 95.94 72 GLY B C 1
ATOM 3142 O O . GLY B 1 72 ? 7.523 -36.594 -25.469 1 95.94 72 GLY B O 1
ATOM 3143 N N . LEU B 1 73 ? 5.676 -35.406 -25.734 1 97.69 73 LEU B N 1
ATOM 3144 C CA . LEU B 1 73 ? 4.973 -36.062 -24.625 1 97.69 73 LEU B CA 1
ATOM 3145 C C . LEU B 1 73 ? 3.662 -36.656 -25.109 1 97.69 73 LEU B C 1
ATOM 3147 O O . LEU B 1 73 ? 3.264 -36.469 -26.25 1 97.69 73 LEU B O 1
ATOM 3151 N N . SER B 1 74 ? 3.125 -37.5 -24.328 1 98.06 74 SER B N 1
ATOM 3152 C CA . SER B 1 74 ? 1.727 -37.906 -24.391 1 98.06 74 SER B CA 1
ATOM 3153 C C . SER B 1 74 ? 0.92 -37.312 -23.25 1 98.06 74 SER B C 1
ATOM 3155 O O . SER B 1 74 ? 1.172 -37.625 -22.078 1 98.06 74 SER B O 1
ATOM 3157 N N . LEU B 1 75 ? -0.019 -36.469 -23.609 1 98.38 75 LEU B N 1
ATOM 3158 C CA . LEU B 1 75 ? -0.791 -35.75 -22.578 1 98.38 75 LEU B CA 1
ATOM 3159 C C . LEU B 1 75 ? -2.23 -36.281 -22.547 1 98.38 75 LEU B C 1
ATOM 3161 O O . LEU B 1 75 ? -2.83 -36.5 -23.594 1 98.38 75 LEU B O 1
ATOM 3165 N N . GLU B 1 76 ? -2.727 -36.469 -21.453 1 98.31 76 GLU B N 1
ATOM 3166 C CA . GLU B 1 76 ? -4.148 -36.688 -21.203 1 98.31 76 GLU B CA 1
ATOM 3167 C C . GLU B 1 76 ? -4.707 -35.656 -20.219 1 98.31 76 GLU B C 1
ATOM 3169 O O . GLU B 1 76 ? -3.973 -35.156 -19.375 1 98.31 76 GLU B O 1
ATOM 3174 N N . TYR B 1 77 ? -5.984 -35.406 -20.391 1 98.06 77 TYR B N 1
ATOM 3175 C CA . TYR B 1 77 ? -6.656 -34.406 -19.562 1 98.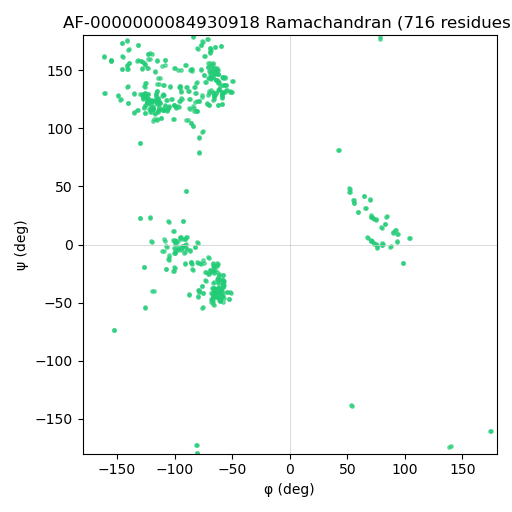06 77 TYR B CA 1
ATOM 3176 C C . TYR B 1 77 ? -7.832 -35 -18.812 1 98.06 77 TYR B C 1
ATOM 3178 O O . TYR B 1 77 ? -8.719 -35.625 -19.422 1 98.06 77 TYR B O 1
ATOM 3186 N N . VAL B 1 78 ? -7.805 -34.906 -17.562 1 97.75 78 VAL B N 1
ATOM 3187 C CA . VAL B 1 78 ? -8.922 -35.344 -16.734 1 97.75 78 VAL B CA 1
ATOM 3188 C C . VAL B 1 78 ? -9.453 -34.156 -15.922 1 97.75 78 VAL B C 1
ATOM 3190 O O . VAL B 1 78 ? -8.711 -33.562 -15.156 1 97.75 78 VAL B O 1
ATOM 3193 N N . THR B 1 79 ? -10.773 -33.875 -16.094 1 96.69 79 THR B N 1
ATOM 3194 C CA . THR B 1 79 ? -11.367 -32.719 -15.445 1 96.69 79 THR B CA 1
ATOM 3195 C C . THR B 1 79 ? -12.266 -33.125 -14.289 1 96.69 79 THR B C 1
ATOM 3197 O O . THR B 1 79 ? -13.102 -34.031 -14.438 1 96.69 79 THR B O 1
ATOM 3200 N N . GLU B 1 80 ? -11.945 -32.562 -13.172 1 94.38 80 GLU B N 1
ATOM 3201 C CA . GLU B 1 80 ? -12.891 -32.75 -12.07 1 94.38 80 GLU B CA 1
ATOM 3202 C C . GLU B 1 80 ? -13.953 -31.656 -12.062 1 94.38 80 GLU B C 1
ATOM 3204 O O . GLU B 1 80 ? -13.625 -30.484 -12.172 1 94.38 80 GLU B O 1
ATOM 3209 N N . GLU B 1 81 ? -15.156 -32.031 -11.883 1 89.69 81 GLU B N 1
ATOM 3210 C CA . GLU B 1 81 ? -16.266 -31.078 -11.891 1 89.69 81 GLU B CA 1
ATOM 3211 C C . GLU B 1 81 ? -16.375 -30.344 -10.555 1 89.69 81 GLU B C 1
ATOM 3213 O O . GLU B 1 81 ? -16.688 -29.156 -10.523 1 89.69 81 GLU B O 1
ATOM 3218 N N . GLU B 1 82 ? -16.156 -31.078 -9.555 1 91.75 82 GLU B N 1
ATOM 3219 C CA . GLU B 1 82 ? -16.047 -30.5 -8.219 1 91.75 82 GLU B CA 1
ATOM 3220 C C . GLU B 1 82 ? -14.641 -30.656 -7.66 1 91.75 82 GLU B C 1
ATOM 3222 O O . GLU B 1 82 ? -13.977 -31.656 -7.898 1 91.75 82 GLU B O 1
ATOM 3227 N N . PRO B 1 83 ? -14.297 -29.594 -6.949 1 89.38 83 PRO B N 1
ATOM 3228 C CA . PRO B 1 83 ? -12.938 -29.688 -6.41 1 89.38 83 PRO B CA 1
ATOM 3229 C C . PRO B 1 83 ? -12.742 -30.906 -5.5 1 89.38 83 PRO B C 1
ATOM 3231 O O . PRO B 1 83 ? -13.477 -31.062 -4.523 1 89.38 83 PRO B O 1
ATOM 3234 N N . LEU B 1 84 ? -11.797 -31.672 -5.758 1 95.25 84 LEU B N 1
ATOM 3235 C CA . LEU B 1 84 ? -11.586 -32.906 -5.027 1 95.25 84 LEU B CA 1
ATOM 3236 C C . LEU B 1 84 ? -10.383 -32.812 -4.098 1 95.25 84 LEU B C 1
ATOM 3238 O O . LEU B 1 84 ? -10.086 -33.719 -3.346 1 95.25 84 LEU B O 1
ATOM 3242 N N . GLY B 1 85 ? -9.711 -31.641 -4.113 1 94.81 85 GLY B N 1
ATOM 3243 C CA . GLY B 1 85 ? -8.469 -31.5 -3.367 1 94.81 85 GLY B CA 1
ATOM 3244 C C . GLY B 1 85 ? -7.281 -32.125 -4.062 1 94.81 85 GLY B C 1
ATOM 3245 O O . GLY B 1 85 ? -7.434 -32.75 -5.121 1 94.81 85 GLY B O 1
ATOM 3246 N N . THR B 1 86 ? -6.121 -32.031 -3.502 1 95.75 86 THR B N 1
ATOM 3247 C CA . THR B 1 86 ? -4.891 -32.5 -4.113 1 95.75 86 THR B CA 1
ATOM 3248 C C . THR B 1 86 ? -4.891 -34.031 -4.199 1 95.75 86 THR B C 1
ATOM 3250 O O . THR B 1 86 ? -4.645 -34.594 -5.266 1 95.75 86 THR B O 1
ATOM 3253 N N . GLY B 1 87 ? -5.211 -34.656 -3.074 1 97.44 87 GLY B N 1
ATOM 3254 C CA . GLY B 1 87 ? -5.277 -36.094 -3.076 1 97.44 87 GLY B CA 1
ATOM 3255 C C . GLY B 1 87 ? -6.391 -36.656 -3.945 1 97.44 87 GLY B C 1
ATOM 3256 O O . GLY B 1 87 ? -6.195 -37.625 -4.688 1 97.44 87 GLY B O 1
ATOM 3257 N N . GLY B 1 88 ? -7.531 -36 -3.787 1 97.62 88 GLY B N 1
ATOM 3258 C CA . GLY B 1 88 ? -8.656 -36.438 -4.613 1 97.62 88 GLY B CA 1
ATOM 3259 C C . GLY B 1 88 ? -8.375 -36.312 -6.102 1 97.62 88 GLY B C 1
ATOM 3260 O O . GLY B 1 88 ? -8.797 -37.156 -6.887 1 97.62 88 GLY B O 1
ATOM 3261 N N . ALA B 1 89 ? -7.699 -35.281 -6.512 1 97.56 89 ALA B N 1
ATOM 3262 C CA . ALA B 1 89 ? -7.34 -35.062 -7.91 1 97.56 89 ALA B CA 1
ATOM 3263 C C . ALA B 1 89 ? -6.41 -36.156 -8.406 1 97.56 89 ALA B C 1
ATOM 3265 O O . ALA B 1 89 ? -6.574 -36.688 -9.523 1 97.56 89 ALA B O 1
ATOM 3266 N N . ILE B 1 90 ? -5.449 -36.531 -7.574 1 98.19 90 ILE B N 1
ATOM 3267 C CA . ILE B 1 90 ? -4.52 -37.594 -7.914 1 98.19 90 ILE B CA 1
ATOM 3268 C C . ILE B 1 90 ? -5.285 -38.906 -8.133 1 98.19 90 ILE B C 1
ATOM 3270 O O . ILE B 1 90 ? -5.09 -39.594 -9.141 1 98.19 90 ILE B O 1
ATOM 3274 N N . ARG B 1 91 ? -6.145 -39.219 -7.227 1 98.12 91 ARG B N 1
ATOM 3275 C CA . ARG B 1 91 ? -6.938 -40.438 -7.332 1 98.12 91 ARG B CA 1
ATOM 3276 C C . ARG B 1 91 ? -7.824 -40.406 -8.57 1 98.12 91 ARG B C 1
ATOM 3278 O O . ARG B 1 91 ? -7.996 -41.438 -9.242 1 98.12 91 ARG B O 1
ATOM 3285 N N . ASN B 1 92 ? -8.336 -39.281 -8.797 1 97.5 92 ASN B N 1
ATOM 3286 C CA . ASN B 1 92 ? -9.297 -39.125 -9.875 1 97.5 92 ASN B CA 1
ATOM 3287 C C . ASN B 1 92 ? -8.688 -39.438 -11.234 1 97.5 92 ASN B C 1
ATOM 3289 O O . ASN B 1 92 ? -9.383 -39.906 -12.141 1 97.5 92 ASN B O 1
ATOM 3293 N N . VAL B 1 93 ? -7.402 -39.25 -11.406 1 97.38 93 VAL B N 1
ATOM 3294 C CA . VAL B 1 93 ? -6.797 -39.438 -12.719 1 97.38 93 VAL B CA 1
ATOM 3295 C C . VAL B 1 93 ? -6.129 -40.812 -12.797 1 97.38 93 VAL B C 1
ATOM 3297 O O . VAL B 1 93 ? -5.57 -41.156 -13.836 1 97.38 93 VAL B O 1
ATOM 3300 N N . ALA B 1 94 ? -6.156 -41.625 -11.812 1 96.31 94 ALA B N 1
ATOM 3301 C CA . ALA B 1 94 ? -5.406 -42.875 -11.672 1 96.31 94 ALA B CA 1
ATOM 3302 C C . ALA B 1 94 ? -5.723 -43.812 -12.82 1 96.31 94 ALA B C 1
ATOM 3304 O O . ALA B 1 94 ? -4.852 -44.562 -13.273 1 96.31 94 ALA B O 1
ATOM 3305 N N . SER B 1 95 ? -6.953 -43.812 -13.266 1 95.75 95 SER B N 1
ATOM 3306 C CA . SER B 1 95 ? -7.387 -44.75 -14.289 1 95.75 95 SER B CA 1
ATOM 3307 C C . SER B 1 95 ? -6.699 -44.469 -15.625 1 95.75 95 SER B C 1
ATOM 3309 O O . SER B 1 95 ? -6.73 -45.312 -16.531 1 95.75 95 SER B O 1
ATOM 3311 N N . ARG B 1 96 ? -6.113 -43.281 -15.758 1 97.38 96 ARG B N 1
ATOM 3312 C CA . ARG B 1 96 ? -5.473 -42.906 -17.016 1 97.38 96 ARG B CA 1
ATOM 3313 C C . ARG B 1 96 ? -3.988 -43.25 -16.984 1 97.38 96 ARG B C 1
ATOM 3315 O O . ARG B 1 96 ? -3.283 -43.062 -17.984 1 97.38 96 ARG B O 1
ATOM 3322 N N . LEU B 1 97 ? -3.576 -43.781 -15.852 1 96.94 97 LEU B N 1
ATOM 3323 C CA . LEU B 1 97 ? -2.191 -44.219 -15.75 1 96.94 97 LEU B CA 1
ATOM 3324 C C . LEU B 1 97 ? -2.039 -45.625 -16.297 1 96.94 97 LEU B C 1
ATOM 3326 O O . LEU B 1 97 ? -2.957 -46.469 -16.188 1 96.94 97 LEU B O 1
ATOM 3330 N N . HIS B 1 98 ? -0.885 -45.906 -16.828 1 96.06 98 HIS B N 1
ATOM 3331 C CA . HIS B 1 98 ? -0.6 -47.219 -17.406 1 96.06 98 HIS B CA 1
ATOM 3332 C C . HIS B 1 98 ? 0.385 -48 -16.531 1 96.06 98 HIS B C 1
ATOM 3334 O O . HIS B 1 98 ? 0.657 -49.188 -16.797 1 96.06 98 HIS B O 1
ATOM 3340 N N . SER B 1 99 ? 0.849 -47.375 -15.586 1 94.88 99 SER B N 1
ATOM 3341 C CA . SER B 1 99 ? 1.848 -47.969 -14.711 1 94.88 99 SER B CA 1
ATOM 3342 C C . SER B 1 99 ? 1.263 -49.156 -13.922 1 94.88 99 SER B C 1
ATOM 3344 O O . SER B 1 99 ? 0.073 -49.156 -13.602 1 94.88 99 SER B O 1
ATOM 3346 N N . GLY B 1 100 ? 2.156 -50.125 -13.656 1 95.06 100 GLY B N 1
ATOM 3347 C CA . GLY B 1 100 ? 1.775 -51.219 -12.773 1 95.06 100 GLY B CA 1
ATOM 3348 C C . GLY B 1 100 ? 1.792 -50.844 -11.305 1 95.06 100 GLY B C 1
ATOM 3349 O O . GLY B 1 100 ? 2.268 -49.75 -10.945 1 95.06 100 GLY B O 1
ATOM 3350 N N . PRO B 1 101 ? 1.297 -51.719 -10.469 1 95.56 101 PRO B N 1
ATOM 3351 C CA . PRO B 1 101 ? 1.116 -51.406 -9.047 1 95.56 101 PRO B CA 1
ATOM 3352 C C . PRO B 1 101 ? 2.422 -51 -8.359 1 95.56 101 PRO B C 1
ATOM 3354 O O . PRO B 1 101 ? 2.416 -50.219 -7.414 1 95.56 101 PRO B O 1
ATOM 3357 N N . ASP B 1 102 ? 3.559 -51.562 -8.867 1 95.88 102 ASP B N 1
ATOM 3358 C CA . ASP B 1 102 ? 4.816 -51.312 -8.164 1 95.88 102 ASP B CA 1
ATOM 3359 C C . ASP B 1 102 ? 5.633 -50.219 -8.852 1 95.88 102 ASP B C 1
ATOM 3361 O O . ASP B 1 102 ? 6.699 -49.844 -8.367 1 95.88 102 ASP B O 1
ATOM 3365 N N . ASP B 1 103 ? 5.156 -49.75 -9.93 1 96.69 103 ASP B N 1
ATOM 3366 C CA . ASP B 1 103 ? 5.883 -48.75 -10.719 1 96.69 103 ASP B CA 1
ATOM 3367 C C . ASP B 1 103 ? 5.816 -47.375 -10.055 1 96.69 103 ASP B C 1
ATOM 3369 O O . ASP B 1 103 ? 4.836 -47.062 -9.383 1 96.69 103 ASP B O 1
ATOM 3373 N N . PRO B 1 104 ? 6.875 -46.625 -10.195 1 97.25 104 PRO B N 1
ATOM 3374 C CA . PRO B 1 104 ? 6.836 -45.25 -9.703 1 97.25 104 PRO B CA 1
ATOM 3375 C C . PRO B 1 104 ? 5.988 -44.312 -10.57 1 97.25 104 PRO B C 1
ATOM 3377 O O . PRO B 1 104 ? 5.984 -44.469 -11.797 1 97.25 104 PRO B O 1
ATOM 3380 N N . VAL B 1 105 ? 5.242 -43.438 -9.977 1 98.38 105 VAL B N 1
ATOM 3381 C CA . VAL B 1 105 ? 4.48 -42.375 -10.648 1 98.38 105 VAL B CA 1
ATOM 3382 C C . VAL B 1 105 ? 4.887 -41.031 -10.086 1 98.38 105 VAL B C 1
ATOM 3384 O O . VAL B 1 105 ? 4.855 -40.812 -8.875 1 98.38 105 VAL B O 1
ATOM 3387 N N . LEU B 1 106 ? 5.281 -40.156 -10.969 1 98.5 106 LEU B N 1
ATOM 3388 C CA . LEU B 1 106 ? 5.637 -38.781 -10.578 1 98.5 106 LEU B CA 1
ATOM 3389 C C . LEU B 1 106 ? 4.391 -37.938 -10.414 1 98.5 106 LEU B C 1
ATOM 3391 O O . LEU B 1 106 ? 3.451 -38.031 -11.203 1 98.5 106 LEU B O 1
ATOM 3395 N N . ILE B 1 107 ? 4.367 -37.062 -9.375 1 98.62 107 ILE B N 1
ATOM 3396 C CA . ILE B 1 107 ? 3.295 -36.094 -9.156 1 98.62 107 ILE B CA 1
ATOM 3397 C C . ILE B 1 107 ? 3.891 -34.719 -8.938 1 98.62 107 ILE B C 1
ATOM 3399 O O . ILE B 1 107 ? 4.793 -34.531 -8.117 1 98.62 107 ILE B O 1
ATOM 3403 N N . PHE B 1 108 ? 3.389 -33.75 -9.664 1 98.12 108 PHE B N 1
ATOM 3404 C CA . PHE B 1 108 ? 3.887 -32.375 -9.562 1 98.12 108 PHE B CA 1
ATOM 3405 C C . PHE B 1 108 ? 2.756 -31.422 -9.219 1 98.12 108 PHE B C 1
ATOM 3407 O O . PHE B 1 108 ? 1.691 -31.469 -9.844 1 98.12 108 PHE B O 1
ATOM 3414 N N . ASN B 1 109 ? 3.045 -30.594 -8.148 1 97.06 109 ASN B N 1
ATOM 3415 C CA . ASN B 1 109 ? 2.184 -29.422 -7.988 1 97.06 109 ASN B CA 1
ATOM 3416 C C . ASN B 1 109 ? 2.316 -28.469 -9.164 1 97.06 109 ASN B C 1
ATOM 3418 O O . ASN B 1 109 ? 3.42 -28.25 -9.672 1 97.06 109 ASN B O 1
ATOM 3422 N N . GLY B 1 110 ? 1.248 -27.891 -9.57 1 96 110 GLY B N 1
ATOM 3423 C CA . GLY B 1 110 ? 1.213 -27.078 -10.781 1 96 110 GLY B CA 1
ATOM 3424 C C . GLY B 1 110 ? 1.712 -25.656 -10.57 1 96 110 GLY B C 1
ATOM 3425 O O . GLY B 1 110 ? 1.788 -24.875 -11.523 1 96 110 GLY B O 1
ATOM 3426 N N . ASP B 1 111 ? 2.076 -25.281 -9.375 1 95.62 111 ASP B N 1
ATOM 3427 C CA . ASP B 1 111 ? 2.43 -23.875 -9.109 1 95.62 111 ASP B CA 1
ATOM 3428 C C . ASP B 1 111 ? 3.857 -23.766 -8.578 1 95.62 111 ASP B C 1
ATOM 3430 O O . ASP B 1 111 ? 4.203 -22.781 -7.922 1 95.62 111 ASP B O 1
ATOM 3434 N N . ILE B 1 112 ? 4.73 -24.766 -8.859 1 96.81 112 ILE B N 1
ATOM 3435 C CA . ILE B 1 112 ? 6.098 -24.766 -8.359 1 96.81 112 ILE B CA 1
ATOM 3436 C C . ILE B 1 112 ? 7.074 -24.641 -9.523 1 96.81 112 ILE B C 1
ATOM 3438 O O . ILE B 1 112 ? 6.973 -25.375 -10.516 1 96.81 112 ILE B O 1
ATOM 3442 N N . LEU B 1 113 ? 7.922 -23.656 -9.445 1 97.38 113 LEU B N 1
ATOM 3443 C CA . LEU B 1 113 ? 9.086 -23.547 -10.32 1 97.38 113 LEU B CA 1
ATOM 3444 C C . LEU B 1 113 ? 10.344 -24.047 -9.609 1 97.38 113 LEU B C 1
ATOM 3446 O O . LEU B 1 113 ? 10.703 -23.547 -8.547 1 97.38 113 LEU B O 1
ATOM 3450 N N . THR B 1 114 ? 10.953 -25.094 -10.148 1 96.44 114 THR B N 1
ATOM 3451 C CA . THR B 1 114 ? 12.039 -25.703 -9.406 1 96.44 114 THR B CA 1
ATOM 3452 C C . THR B 1 114 ? 13.117 -26.234 -10.352 1 96.44 114 THR B C 1
ATOM 3454 O O . THR B 1 114 ? 12.8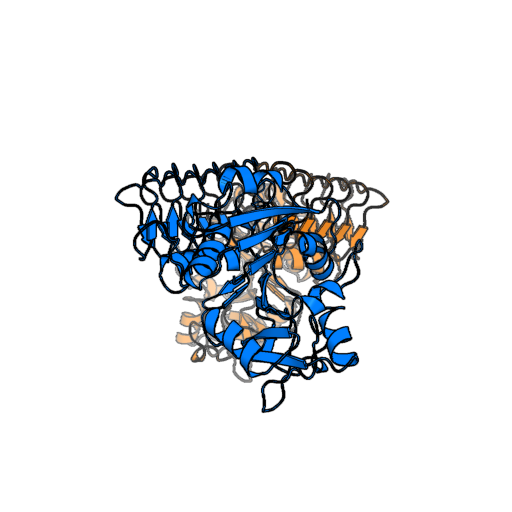44 -26.5 -11.523 1 96.44 114 THR B O 1
ATOM 3457 N N . GLY B 1 115 ? 14.367 -26.25 -9.844 1 95.44 115 GLY B N 1
ATOM 3458 C CA . GLY B 1 115 ? 15.469 -26.906 -10.523 1 95.44 115 GLY B CA 1
ATOM 3459 C C . GLY B 1 115 ? 15.672 -28.344 -10.086 1 95.44 115 GLY B C 1
ATOM 3460 O O . GLY B 1 115 ? 16.75 -28.922 -10.273 1 95.44 115 GLY B O 1
ATOM 3461 N N . LEU B 1 116 ? 14.688 -28.922 -9.531 1 95.94 116 LEU B N 1
ATOM 3462 C CA . LEU B 1 116 ? 14.734 -30.266 -9 1 95.94 116 LEU B CA 1
ATOM 3463 C C . LEU B 1 116 ? 15.305 -31.25 -10.031 1 95.94 116 LEU B C 1
ATOM 3465 O O . LEU B 1 116 ? 14.945 -31.188 -11.211 1 95.94 116 LEU B O 1
ATOM 3469 N N . ASP B 1 117 ? 16.25 -32.031 -9.57 1 95.88 117 ASP B N 1
ATOM 3470 C CA . ASP B 1 117 ? 16.656 -33.188 -10.367 1 95.88 117 ASP B CA 1
ATOM 3471 C C . ASP B 1 117 ? 15.625 -34.312 -10.281 1 95.88 117 ASP B C 1
ATOM 3473 O O . ASP B 1 117 ? 15.695 -35.156 -9.383 1 95.88 117 ASP B O 1
ATOM 3477 N N . ILE B 1 118 ? 14.789 -34.375 -11.258 1 96.5 118 ILE B N 1
ATOM 3478 C CA . ILE B 1 118 ? 13.664 -35.312 -11.258 1 96.5 118 ILE B CA 1
ATOM 3479 C C . ILE B 1 118 ? 14.172 -36.75 -11.297 1 96.5 118 ILE B C 1
ATOM 3481 O O . ILE B 1 118 ? 13.633 -37.625 -10.617 1 96.5 118 ILE B O 1
ATOM 3485 N N . GLN B 1 119 ? 15.18 -37.031 -12.039 1 96.19 119 GLN B N 1
ATOM 3486 C CA . GLN B 1 119 ? 15.742 -38.375 -12.109 1 96.19 119 GLN B CA 1
ATOM 3487 C C . GLN B 1 119 ? 16.297 -38.812 -10.758 1 96.19 119 GLN B C 1
ATOM 3489 O O . GLN B 1 119 ? 16.141 -39.969 -10.375 1 96.19 119 GLN B O 1
ATOM 3494 N N . ALA B 1 120 ? 16.938 -37.875 -10.125 1 96.75 120 ALA B N 1
ATOM 3495 C CA . ALA B 1 120 ? 17.453 -38.188 -8.797 1 96.75 120 ALA B CA 1
ATOM 3496 C C . ALA B 1 120 ? 16.328 -38.531 -7.828 1 96.75 120 ALA B C 1
ATOM 3498 O O . ALA B 1 120 ? 16.469 -39.406 -6.977 1 96.75 120 ALA B O 1
ATOM 3499 N N . LEU B 1 121 ? 15.273 -37.844 -7.934 1 97.44 121 LEU B N 1
ATOM 3500 C CA . LEU B 1 121 ? 14.133 -38.125 -7.074 1 97.44 121 LEU B CA 1
ATOM 3501 C C . LEU B 1 121 ? 13.586 -39.5 -7.328 1 97.44 121 LEU B C 1
ATOM 3503 O O . LEU B 1 121 ? 13.305 -40.25 -6.387 1 97.44 121 LEU B O 1
ATOM 3507 N N . VAL B 1 122 ? 13.453 -39.875 -8.609 1 97.12 122 VAL B N 1
ATOM 3508 C CA . VAL B 1 122 ? 12.977 -41.219 -8.977 1 97.12 122 VAL B CA 1
ATOM 3509 C C . VAL B 1 122 ? 13.953 -42.281 -8.469 1 97.12 122 VAL B C 1
ATOM 3511 O O . VAL B 1 122 ? 13.547 -43.312 -7.938 1 97.12 122 VAL B O 1
ATOM 3514 N N . ALA B 1 123 ? 15.25 -42 -8.617 1 96.88 123 ALA B N 1
ATOM 3515 C CA . ALA B 1 123 ? 16.281 -42.906 -8.156 1 96.88 123 ALA B CA 1
ATOM 3516 C C . ALA B 1 123 ? 16.203 -43.094 -6.641 1 96.88 123 ALA B C 1
ATOM 3518 O O . ALA B 1 123 ? 16.312 -44.219 -6.141 1 96.88 123 ALA B O 1
ATOM 3519 N N . THR B 1 124 ? 16.047 -42 -5.977 1 97.19 124 THR B N 1
ATOM 3520 C CA . THR B 1 124 ? 15.891 -42.062 -4.527 1 97.19 124 THR B CA 1
ATOM 3521 C C . THR B 1 124 ? 14.711 -42.938 -4.141 1 97.19 124 THR B C 1
ATOM 3523 O O . THR B 1 124 ? 14.812 -43.75 -3.232 1 97.19 124 THR B O 1
ATOM 3526 N N . HIS B 1 125 ? 13.656 -42.75 -4.789 1 97.88 125 HIS B N 1
ATOM 3527 C CA . HIS B 1 125 ? 12.453 -43.562 -4.539 1 97.88 125 HIS B CA 1
ATOM 3528 C C . HIS B 1 125 ? 12.727 -45.031 -4.746 1 97.88 125 HIS B C 1
ATOM 3530 O O . HIS B 1 125 ? 12.422 -45.875 -3.877 1 97.88 125 HIS B O 1
ATOM 3536 N N . SER B 1 126 ? 13.312 -45.375 -5.848 1 96.44 126 SER B N 1
ATOM 3537 C CA . SER B 1 126 ? 13.57 -46.75 -6.207 1 96.44 126 SER B CA 1
ATOM 3538 C C . SER B 1 126 ? 14.57 -47.406 -5.25 1 96.44 126 SER B C 1
ATOM 3540 O O . SER B 1 126 ? 14.367 -48.531 -4.785 1 96.44 126 SER B O 1
ATOM 3542 N N . SER B 1 127 ? 15.625 -46.688 -4.914 1 97.25 127 SER B N 1
ATOM 3543 C CA . SER B 1 127 ? 16.688 -47.25 -4.102 1 97.25 127 SER B CA 1
ATOM 3544 C C . SER B 1 127 ? 16.25 -47.406 -2.65 1 97.25 127 SER B C 1
ATOM 3546 O O . SER B 1 127 ? 16.703 -48.344 -1.965 1 97.25 127 SER B O 1
ATOM 3548 N N . SER B 1 128 ? 15.406 -46.594 -2.197 1 97.38 128 SER B N 1
ATOM 3549 C CA . SER B 1 128 ? 14.977 -46.656 -0.804 1 97.38 128 SER B CA 1
ATOM 3550 C C . SER B 1 128 ? 13.844 -47.656 -0.62 1 97.38 128 SER B C 1
ATOM 3552 O O . SER B 1 128 ? 13.555 -48.094 0.502 1 97.38 128 SER B O 1
ATOM 3554 N N . GLY B 1 129 ? 13.141 -47.969 -1.73 1 97.06 129 GLY B N 1
ATOM 3555 C CA . GLY B 1 129 ? 11.977 -48.812 -1.635 1 97.06 129 GLY B CA 1
ATOM 3556 C C . GLY B 1 129 ? 10.781 -48.125 -0.987 1 97.06 129 GLY B C 1
ATOM 3557 O O . GLY B 1 129 ? 9.922 -48.812 -0.4 1 97.06 129 GLY B O 1
ATOM 3558 N N . ALA B 1 130 ? 10.805 -46.844 -1.04 1 98.44 130 ALA B N 1
ATOM 3559 C CA . ALA B 1 130 ? 9.773 -46.062 -0.376 1 98.44 130 ALA B CA 1
ATOM 3560 C C . ALA B 1 130 ? 8.414 -46.281 -1.045 1 98.44 130 ALA B C 1
ATOM 3562 O O . ALA B 1 130 ? 8.344 -46.594 -2.229 1 98.44 130 ALA B O 1
ATOM 3563 N N . ASP B 1 131 ? 7.391 -46.031 -0.23 1 98.56 131 ASP B N 1
ATOM 3564 C CA . ASP B 1 131 ? 6.035 -45.969 -0.771 1 98.56 131 ASP B CA 1
ATOM 3565 C C . ASP B 1 131 ? 5.781 -44.625 -1.461 1 98.56 131 ASP B C 1
ATOM 3567 O O . ASP B 1 131 ? 5.109 -44.562 -2.492 1 98.56 131 ASP B O 1
ATOM 3571 N N . VAL B 1 132 ? 6.266 -43.625 -0.877 1 98.69 132 VAL B N 1
ATOM 3572 C CA . VAL B 1 132 ? 6.215 -42.281 -1.415 1 98.69 132 VAL B CA 1
ATOM 3573 C C . VAL B 1 132 ? 7.531 -41.562 -1.138 1 98.69 132 VAL B C 1
ATOM 3575 O O . VAL B 1 132 ? 8.102 -41.688 -0.053 1 98.69 132 VAL B O 1
ATOM 3578 N N . SER B 1 133 ? 8.039 -40.875 -2.072 1 98.62 133 SER B N 1
ATOM 3579 C CA . SER B 1 133 ? 9.172 -40 -1.889 1 98.62 133 SER B CA 1
ATOM 3580 C C . SER B 1 133 ? 8.766 -38.531 -2.123 1 98.62 133 SER B C 1
ATOM 3582 O O . SER B 1 133 ? 7.988 -38.25 -3.033 1 98.62 133 SER B O 1
ATOM 3584 N N . LEU B 1 134 ? 9.266 -37.656 -1.268 1 98.56 134 LEU B N 1
ATOM 3585 C CA . LEU B 1 134 ? 8.945 -36.25 -1.325 1 98.56 134 LEU B CA 1
ATOM 3586 C C . LEU B 1 134 ? 10.195 -35.438 -1.641 1 98.56 134 LEU B C 1
ATOM 3588 O O . LEU B 1 134 ? 11.258 -35.656 -1.054 1 98.56 134 LEU B O 1
ATOM 3592 N N . HIS B 1 135 ? 10.039 -34.5 -2.641 1 98.44 135 HIS B N 1
ATOM 3593 C CA . HIS B 1 135 ? 11.023 -33.438 -2.795 1 98.44 135 HIS B CA 1
ATOM 3594 C C . HIS B 1 135 ? 10.922 -32.406 -1.667 1 98.44 135 HIS B C 1
ATOM 3596 O O . HIS B 1 135 ? 9.852 -31.828 -1.448 1 98.44 135 HIS B O 1
ATOM 3602 N N . LEU B 1 136 ? 12 -32.219 -0.934 1 98.38 136 LEU B N 1
ATOM 3603 C CA . LEU B 1 136 ? 12.055 -31.297 0.177 1 98.38 136 LEU B CA 1
ATOM 3604 C C . LEU B 1 136 ? 13.078 -30.188 -0.093 1 98.38 136 LEU B C 1
ATOM 3606 O O . LEU B 1 136 ? 14.047 -30.406 -0.821 1 98.38 136 LEU B O 1
ATOM 3610 N N . THR B 1 137 ? 12.797 -29.078 0.429 1 97.56 137 THR B N 1
ATOM 3611 C CA . THR B 1 137 ? 13.75 -27.969 0.371 1 97.56 137 THR B CA 1
ATOM 3612 C C . THR B 1 137 ? 13.75 -27.188 1.683 1 97.56 137 THR B C 1
ATOM 3614 O O . THR B 1 137 ? 12.797 -27.25 2.453 1 97.56 137 THR B O 1
ATOM 3617 N N . ARG B 1 138 ? 14.844 -26.547 1.981 1 96.44 138 ARG B N 1
ATOM 3618 C CA . ARG B 1 138 ? 14.945 -25.719 3.18 1 96.44 138 ARG B CA 1
ATOM 3619 C C . ARG B 1 138 ? 14.641 -24.25 2.863 1 96.44 138 ARG B C 1
ATOM 3621 O O . ARG B 1 138 ? 15.047 -23.75 1.817 1 96.44 138 ARG B O 1
ATOM 3628 N N . VAL B 1 139 ? 13.883 -23.703 3.748 1 95.19 139 VAL B N 1
ATOM 3629 C CA . VAL B 1 139 ? 13.547 -22.297 3.574 1 95.19 139 VAL B CA 1
ATOM 3630 C C . VAL B 1 139 ? 13.836 -21.531 4.867 1 95.19 139 VAL B C 1
ATOM 3632 O O . VAL B 1 139 ? 13.922 -22.125 5.941 1 95.19 139 VAL B O 1
ATOM 3635 N N . GLU B 1 140 ? 14.031 -20.188 4.762 1 93.12 140 GLU B N 1
ATOM 3636 C CA . GLU B 1 140 ? 14.305 -19.344 5.922 1 93.12 140 GLU B CA 1
ATOM 3637 C C . GLU B 1 140 ? 13.086 -19.25 6.836 1 93.12 140 GLU B C 1
ATOM 3639 O O . GLU B 1 140 ? 13.195 -19.422 8.047 1 93.12 140 GLU B O 1
ATOM 3644 N N . ASP B 1 141 ? 11.914 -19 6.254 1 93.31 141 ASP B N 1
ATOM 3645 C CA . ASP B 1 141 ? 10.648 -18.953 6.977 1 93.31 141 ASP B CA 1
ATOM 3646 C C . ASP B 1 141 ? 9.711 -20.062 6.52 1 93.31 141 ASP B C 1
ATOM 3648 O O . ASP B 1 141 ? 9.094 -19.969 5.457 1 93.31 141 ASP B O 1
ATOM 3652 N N . PRO B 1 142 ? 9.523 -21.062 7.363 1 94.19 142 PRO B N 1
ATOM 3653 C CA . PRO B 1 142 ? 8.797 -22.234 6.906 1 94.19 142 PRO B CA 1
ATOM 3654 C C . PRO B 1 142 ? 7.309 -22.188 7.254 1 94.19 142 PRO B C 1
ATOM 3656 O O . PRO B 1 142 ? 6.559 -23.109 6.93 1 94.19 142 PRO B O 1
ATOM 3659 N N . ARG B 1 143 ? 6.688 -21.062 7.832 1 92 143 ARG B N 1
ATOM 3660 C CA . ARG B 1 143 ? 5.363 -20.984 8.438 1 92 143 ARG B CA 1
ATOM 3661 C C . ARG B 1 143 ? 4.273 -21.203 7.391 1 92 143 ARG B C 1
ATOM 3663 O O . ARG B 1 143 ? 3.18 -21.672 7.719 1 92 143 ARG B O 1
ATOM 3670 N N . ALA B 1 144 ? 4.578 -20.953 6.102 1 91.88 144 ALA B N 1
ATOM 3671 C CA . ALA B 1 144 ? 3.555 -20.984 5.062 1 91.88 144 ALA B CA 1
ATOM 3672 C C . ALA B 1 144 ? 3.516 -22.344 4.371 1 91.88 144 ALA B C 1
ATOM 3674 O O . ALA B 1 144 ? 2.738 -22.547 3.438 1 91.88 144 ALA B O 1
ATOM 3675 N N . PHE B 1 145 ? 4.289 -23.281 4.863 1 95.56 145 PHE B N 1
ATOM 3676 C CA . PHE B 1 145 ? 4.469 -24.516 4.098 1 95.56 145 PHE B CA 1
ATOM 3677 C C . PHE B 1 145 ? 4.281 -25.734 4.988 1 95.56 145 PHE B C 1
ATOM 3679 O O . PHE B 1 145 ? 4.059 -25.594 6.191 1 95.56 145 PHE B O 1
ATOM 3686 N N . GLY B 1 146 ? 4.246 -26.875 4.367 1 96.12 146 GLY B N 1
ATOM 3687 C CA . GLY B 1 146 ? 4.266 -28.141 5.102 1 96.12 146 GLY B CA 1
ATOM 3688 C C . GLY B 1 146 ? 5.648 -28.531 5.578 1 96.12 146 GLY B C 1
ATOM 3689 O O . GLY B 1 146 ? 6.574 -28.656 4.777 1 96.12 146 GLY B O 1
ATOM 3690 N N . LEU B 1 147 ? 5.738 -28.719 6.852 1 97.38 147 LEU B N 1
ATOM 3691 C CA . LEU B 1 147 ? 7.016 -29.094 7.449 1 97.38 147 LEU B CA 1
ATOM 3692 C C . LEU B 1 147 ? 7.211 -30.609 7.438 1 97.38 147 LEU B C 1
ATOM 3694 O O . LEU B 1 147 ? 6.301 -31.344 7.809 1 97.38 147 LEU B O 1
ATOM 3698 N N . VAL B 1 148 ? 8.383 -31.031 6.984 1 98.06 148 VAL B N 1
ATOM 3699 C CA . VAL B 1 148 ? 8.633 -32.469 6.812 1 98.06 148 VAL B CA 1
ATOM 3700 C C . VAL B 1 148 ? 9.953 -32.844 7.477 1 98.06 148 VAL B C 1
ATOM 3702 O O . VAL B 1 148 ? 10.992 -32.906 6.816 1 98.06 148 VAL B O 1
ATOM 3705 N N . PRO B 1 149 ? 9.914 -33.156 8.758 1 97.56 149 PRO B N 1
ATOM 3706 C CA . PRO B 1 149 ? 11.133 -33.688 9.391 1 97.56 149 PRO B CA 1
ATOM 3707 C C . PRO B 1 149 ? 11.516 -35.062 8.914 1 97.56 149 PRO B C 1
ATOM 3709 O O . PRO B 1 149 ? 10.633 -35.906 8.664 1 97.56 149 PRO B O 1
ATOM 3712 N N . THR B 1 150 ? 12.758 -35.344 8.773 1 97.94 150 THR B N 1
ATOM 3713 C CA . THR B 1 150 ? 13.281 -36.656 8.367 1 97.94 150 THR B CA 1
ATOM 3714 C C . THR B 1 150 ? 14.344 -37.125 9.359 1 97.94 150 THR B C 1
ATOM 3716 O O . THR B 1 150 ? 14.945 -36.312 10.078 1 97.94 150 THR B O 1
ATOM 3719 N N . ASP B 1 151 ? 14.523 -38.375 9.523 1 97.25 151 ASP B N 1
ATOM 3720 C CA . ASP B 1 151 ? 15.625 -38.906 10.32 1 97.25 151 ASP B CA 1
ATOM 3721 C C . ASP B 1 151 ? 16.922 -38.938 9.523 1 97.25 151 ASP B C 1
ATOM 3723 O O . ASP B 1 151 ? 16.984 -38.406 8.422 1 97.25 151 ASP B O 1
ATOM 3727 N N . ALA B 1 152 ? 17.969 -39.531 10.047 1 96 152 ALA B N 1
ATOM 3728 C CA . ALA B 1 152 ? 19.312 -39.469 9.469 1 96 152 ALA B CA 1
ATOM 3729 C C . ALA B 1 152 ? 19.359 -40.188 8.133 1 96 152 ALA B C 1
ATOM 3731 O O . ALA B 1 152 ? 20.234 -39.938 7.301 1 96 152 ALA B O 1
ATOM 3732 N N . THR B 1 153 ? 18.406 -41.125 7.855 1 96.12 153 THR B N 1
ATOM 3733 C CA . THR B 1 153 ? 18.391 -41.906 6.613 1 96.12 153 THR B CA 1
ATOM 3734 C C . THR B 1 153 ? 17.484 -41.219 5.578 1 96.12 153 THR B C 1
ATOM 3736 O O . THR B 1 153 ? 17.359 -41.719 4.453 1 96.12 153 THR B O 1
ATOM 3739 N N . GLY B 1 154 ? 16.812 -40.156 5.93 1 97.5 154 GLY B N 1
ATOM 3740 C CA . GLY B 1 154 ? 15.914 -39.438 5.027 1 97.5 154 GLY B CA 1
ATOM 3741 C C . GLY B 1 154 ? 14.469 -39.906 5.145 1 97.5 154 GLY B C 1
ATOM 3742 O O . GLY B 1 154 ? 13.609 -39.406 4.406 1 97.5 154 GLY B O 1
ATOM 3743 N N . ARG B 1 155 ? 14.266 -40.812 6.039 1 98.12 155 ARG B N 1
ATOM 3744 C CA . ARG B 1 155 ? 12.898 -41.25 6.25 1 98.12 155 ARG B CA 1
ATOM 3745 C C . ARG B 1 155 ? 12.062 -40.156 6.918 1 98.12 155 ARG B C 1
ATOM 3747 O O . ARG B 1 155 ? 12.492 -39.562 7.902 1 98.12 155 ARG B O 1
ATOM 3754 N N . VAL B 1 156 ? 10.93 -39.875 6.367 1 98.38 156 VAL B N 1
ATOM 3755 C CA . VAL B 1 156 ? 10.039 -38.844 6.895 1 98.38 156 VAL B CA 1
ATOM 3756 C C . VAL B 1 156 ? 9.43 -39.312 8.219 1 98.38 156 VAL B C 1
ATOM 3758 O O . VAL B 1 156 ? 8.945 -40.438 8.312 1 98.38 156 VAL B O 1
ATOM 3761 N N . THR B 1 157 ? 9.469 -38.469 9.211 1 97.69 157 THR B N 1
ATOM 3762 C CA . THR B 1 157 ? 9.008 -38.875 10.531 1 97.69 157 THR B CA 1
ATOM 3763 C C . THR B 1 157 ? 7.668 -38.219 10.867 1 97.69 157 THR B C 1
ATOM 3765 O O . THR B 1 157 ? 6.949 -38.688 11.75 1 97.69 157 THR B O 1
ATOM 3768 N N . ALA B 1 158 ? 7.441 -37.188 10.188 1 96.12 158 ALA B N 1
ATOM 3769 C CA . ALA B 1 158 ? 6.18 -36.469 10.383 1 96.12 158 ALA B CA 1
ATOM 3770 C C . ALA B 1 158 ? 5.875 -35.562 9.203 1 96.12 158 ALA B C 1
ATOM 3772 O O . ALA B 1 158 ? 6.75 -35.281 8.375 1 96.12 158 ALA B O 1
ATOM 3773 N N . PHE B 1 159 ? 4.66 -35.156 9.078 1 95.44 159 PHE B N 1
ATOM 3774 C CA . PHE B 1 159 ? 4.207 -34.156 8.117 1 95.44 159 PHE B CA 1
ATOM 3775 C C . PHE B 1 159 ? 3.256 -33.156 8.789 1 95.44 159 PHE B C 1
ATOM 3777 O O . PHE B 1 159 ? 2.152 -33.531 9.195 1 95.44 159 PHE B O 1
ATOM 3784 N N . LEU B 1 160 ? 3.707 -31.938 8.883 1 93.62 160 LEU B N 1
ATOM 3785 C CA . LEU B 1 160 ? 2.902 -30.906 9.531 1 93.62 160 LEU B CA 1
ATOM 3786 C C . LEU B 1 160 ? 2.566 -29.781 8.555 1 93.62 160 LEU B C 1
ATOM 3788 O O . LEU B 1 160 ? 3.41 -28.938 8.266 1 93.62 160 LEU B O 1
ATOM 3792 N N . GLU B 1 161 ? 1.321 -29.797 8.164 1 93.5 161 GLU B N 1
ATOM 3793 C CA . GLU B 1 161 ? 0.906 -28.797 7.18 1 93.5 161 GLU B CA 1
ATOM 3794 C C . GLU B 1 161 ? 0.621 -27.453 7.84 1 93.5 161 GLU B C 1
ATOM 3796 O O . GLU B 1 161 ? -0.288 -27.344 8.664 1 93.5 161 GLU B O 1
ATOM 3801 N N . LYS B 1 162 ? 1.29 -26.328 7.43 1 87.19 162 LYS B N 1
ATOM 3802 C CA . LYS B 1 162 ? 1.122 -24.938 7.863 1 87.19 162 LYS B CA 1
ATOM 3803 C C . LYS B 1 162 ? 0.948 -24.859 9.375 1 87.19 162 LYS B C 1
ATOM 3805 O O . LYS B 1 162 ? -0.169 -24.688 9.867 1 87.19 162 LYS B O 1
ATOM 3810 N N . PRO B 1 163 ? 2.104 -24.906 9.992 1 89.44 163 PRO B N 1
ATOM 3811 C CA . PRO B 1 163 ? 2.055 -24.828 11.461 1 89.44 163 PRO B CA 1
ATOM 3812 C C . PRO B 1 163 ? 1.369 -23.562 11.961 1 89.44 163 PRO B C 1
ATOM 3814 O O . PRO B 1 163 ? 1.494 -22.5 11.336 1 89.44 163 PRO B O 1
ATOM 3817 N N . GLN B 1 164 ? 0.681 -23.688 12.969 1 89.06 164 GLN B N 1
ATOM 3818 C CA . GLN B 1 164 ? -0.108 -22.578 13.484 1 89.06 164 GLN B CA 1
ATOM 3819 C C . GLN B 1 164 ? 0.588 -21.906 14.664 1 89.06 164 GLN B C 1
ATOM 3821 O O . GLN B 1 164 ? 0.261 -20.781 15.031 1 89.06 164 GLN B O 1
ATOM 3826 N N . THR B 1 165 ? 1.493 -22.578 15.375 1 91.38 165 THR B N 1
ATOM 3827 C CA . THR B 1 165 ? 2.217 -22.047 16.531 1 91.38 165 THR B CA 1
ATOM 3828 C C . THR B 1 165 ? 3.723 -22.188 16.328 1 91.38 165 THR B C 1
ATOM 3830 O O . THR B 1 165 ? 4.176 -23.047 15.57 1 91.38 165 THR B O 1
ATOM 3833 N N . PRO B 1 166 ? 4.445 -21.344 17 1 89.81 166 PRO B N 1
ATOM 3834 C CA . PRO B 1 166 ? 5.902 -21.438 16.906 1 89.81 166 PRO B CA 1
ATOM 3835 C C . PRO B 1 166 ? 6.438 -22.812 17.328 1 89.81 166 PRO B C 1
ATOM 3837 O O . PRO B 1 166 ? 7.438 -23.281 16.797 1 89.81 166 PRO B O 1
ATOM 3840 N N . GLU B 1 167 ? 5.797 -23.453 18.219 1 90.69 167 GLU B N 1
ATOM 3841 C CA . GLU B 1 167 ? 6.238 -24.734 18.734 1 90.69 167 GLU B CA 1
ATOM 3842 C C . GLU B 1 167 ? 6.125 -25.828 17.656 1 90.69 167 GLU B C 1
ATOM 3844 O O . GLU B 1 167 ? 6.836 -26.828 17.719 1 90.69 167 GLU B O 1
ATOM 3849 N N . GLU B 1 168 ? 5.254 -25.516 16.75 1 91.88 168 GLU B N 1
ATOM 3850 C CA . GLU B 1 168 ? 5.031 -26.5 15.68 1 91.88 168 GLU B CA 1
ATOM 3851 C C . GLU B 1 168 ? 6.125 -26.406 14.625 1 91.88 168 GLU B C 1
ATOM 3853 O O . GLU B 1 168 ? 6.254 -27.297 13.781 1 91.88 168 GLU B O 1
ATOM 3858 N N . ILE B 1 169 ? 6.824 -25.328 14.695 1 93.56 169 ILE B N 1
ATOM 3859 C CA . ILE B 1 169 ? 7.906 -25.156 13.727 1 93.56 169 ILE B CA 1
ATOM 3860 C C . ILE B 1 169 ? 9.117 -25.984 14.156 1 93.56 169 ILE B C 1
ATOM 3862 O O . ILE B 1 169 ? 10.008 -25.484 14.844 1 93.56 169 ILE B O 1
ATOM 3866 N N . VAL B 1 170 ? 9.211 -27.234 13.672 1 91.75 170 VAL B N 1
ATOM 3867 C CA . VAL B 1 170 ? 10.188 -28.188 14.188 1 91.75 170 VAL B CA 1
ATOM 3868 C C . VAL B 1 170 ? 11.328 -28.344 13.18 1 91.75 170 VAL B C 1
ATOM 3870 O O . VAL B 1 170 ? 12.344 -28.984 13.477 1 91.75 170 VAL B O 1
ATOM 3873 N N . THR B 1 171 ? 11.141 -27.875 12.008 1 94.81 171 THR B N 1
ATOM 3874 C CA . THR B 1 171 ? 12.148 -27.969 10.953 1 94.81 171 THR B CA 1
ATOM 3875 C C . THR B 1 171 ? 11.953 -26.859 9.922 1 94.81 171 THR B C 1
ATOM 3877 O O . THR B 1 171 ? 10.898 -26.234 9.859 1 94.81 171 THR B O 1
ATOM 3880 N N . ASP B 1 172 ? 13.023 -26.562 9.18 1 95.81 172 ASP B N 1
ATOM 3881 C CA . ASP B 1 172 ? 12.93 -25.625 8.062 1 95.81 172 ASP B CA 1
ATOM 3882 C C . ASP B 1 172 ? 12.836 -26.375 6.734 1 95.81 172 ASP B C 1
ATOM 3884 O O . ASP B 1 172 ? 12.867 -25.75 5.668 1 95.81 172 ASP B O 1
ATOM 3888 N N . GLN B 1 173 ? 12.789 -27.719 6.891 1 96.69 173 GLN B N 1
ATOM 3889 C CA . GLN B 1 173 ? 12.586 -28.578 5.727 1 96.69 173 GLN B CA 1
ATOM 3890 C C . GLN B 1 173 ? 11.109 -28.641 5.34 1 96.69 173 GLN B C 1
ATOM 3892 O O . GLN B 1 173 ? 10.281 -29.094 6.129 1 96.69 173 GLN B O 1
ATOM 3897 N N . ILE B 1 174 ? 10.828 -28.109 4.141 1 97.81 174 ILE B N 1
ATOM 3898 C CA . ILE B 1 174 ? 9.422 -28.016 3.77 1 97.81 174 ILE B CA 1
ATOM 3899 C C . ILE B 1 174 ? 9.141 -28.906 2.562 1 97.81 174 ILE B C 1
ATOM 3901 O O . ILE B 1 174 ? 10.07 -29.297 1.853 1 97.81 174 ILE B O 1
ATOM 3905 N N . ASN B 1 175 ? 7.867 -29.266 2.393 1 97.5 175 ASN B N 1
ATOM 3906 C CA . ASN B 1 175 ? 7.348 -29.938 1.199 1 97.5 175 ASN B CA 1
ATOM 3907 C C . ASN B 1 175 ? 7.512 -29.062 -0.042 1 97.5 175 ASN B C 1
ATOM 3909 O O . ASN B 1 175 ? 6.945 -27.969 -0.119 1 97.5 175 ASN B O 1
ATOM 3913 N N . ALA B 1 176 ? 8.242 -29.578 -1.01 1 97.88 176 ALA B N 1
ATOM 3914 C CA . ALA B 1 176 ? 8.609 -28.734 -2.15 1 97.88 176 ALA B CA 1
ATOM 3915 C C . ALA B 1 176 ? 7.719 -29.031 -3.352 1 97.88 176 ALA B C 1
ATOM 3917 O O . ALA B 1 176 ? 7.957 -28.516 -4.449 1 97.88 176 ALA B O 1
ATOM 3918 N N . GLY B 1 177 ? 6.711 -29.891 -3.264 1 97.12 177 GLY B N 1
ATOM 3919 C CA . GLY B 1 177 ? 5.602 -29.953 -4.203 1 97.12 177 GLY B CA 1
ATOM 3920 C C . GLY B 1 177 ? 5.84 -30.922 -5.348 1 97.12 177 GLY B C 1
ATOM 3921 O O . GLY B 1 177 ? 5.156 -30.859 -6.371 1 97.12 177 GLY B O 1
ATOM 3922 N N . ALA B 1 178 ? 6.879 -31.781 -5.246 1 98 178 ALA B N 1
ATOM 3923 C CA . ALA B 1 178 ? 7.098 -32.875 -6.18 1 98 178 ALA B CA 1
ATOM 3924 C C . ALA B 1 178 ? 7.207 -34.219 -5.441 1 98 178 ALA B C 1
ATOM 3926 O O . ALA B 1 178 ? 7.832 -34.281 -4.379 1 98 178 ALA B O 1
ATOM 3927 N N . TYR B 1 179 ? 6.586 -35.25 -6.031 1 98.5 179 TYR B N 1
ATOM 3928 C CA . TYR B 1 179 ? 6.516 -36.531 -5.352 1 98.5 179 TYR B CA 1
ATOM 3929 C C . TYR B 1 179 ? 6.746 -37.688 -6.328 1 98.5 179 TYR B C 1
ATOM 3931 O O . TYR B 1 179 ? 6.555 -37.531 -7.535 1 98.5 179 TYR B O 1
ATOM 3939 N N . VAL B 1 180 ? 7.184 -38.812 -5.781 1 98.5 180 VAL B N 1
ATOM 3940 C CA . VAL B 1 180 ? 7.09 -40.094 -6.449 1 98.5 180 VAL B CA 1
ATOM 3941 C C . VAL B 1 180 ? 6.258 -41.062 -5.605 1 98.5 180 VAL B C 1
ATOM 3943 O O . VAL B 1 180 ? 6.59 -41.312 -4.445 1 98.5 180 VAL B O 1
ATOM 3946 N N . PHE B 1 181 ? 5.188 -41.5 -6.168 1 98.62 181 PHE B N 1
ATOM 3947 C CA . PHE B 1 181 ? 4.336 -42.5 -5.527 1 98.62 181 PHE B CA 1
ATOM 3948 C C . PHE B 1 181 ? 4.539 -43.875 -6.152 1 98.62 181 PHE B C 1
ATOM 3950 O O . PHE B 1 181 ? 4.656 -44 -7.375 1 98.62 181 PHE B O 1
ATOM 3957 N N . ARG B 1 182 ? 4.629 -44.844 -5.285 1 98 182 ARG B N 1
ATOM 3958 C CA . ARG B 1 182 ? 4.293 -46.156 -5.812 1 98 182 ARG B CA 1
ATOM 3959 C C . ARG B 1 182 ? 2.85 -46.188 -6.305 1 98 182 ARG B C 1
ATOM 3961 O O . ARG B 1 182 ? 1.938 -45.75 -5.605 1 98 182 ARG B O 1
ATOM 3968 N N . ARG B 1 183 ? 2.674 -46.719 -7.449 1 97.62 183 ARG B N 1
ATOM 3969 C CA . ARG B 1 183 ? 1.367 -46.656 -8.102 1 97.62 183 ARG B CA 1
ATOM 3970 C C . ARG B 1 183 ? 0.279 -47.219 -7.191 1 97.62 183 ARG B C 1
ATOM 3972 O O . ARG B 1 183 ? -0.822 -46.688 -7.121 1 97.62 183 ARG B O 1
ATOM 3979 N N . SER B 1 184 ? 0.522 -48.25 -6.523 1 97.56 184 SER B N 1
ATOM 3980 C CA . SER B 1 184 ? -0.461 -48.906 -5.664 1 97.56 184 SER B CA 1
ATOM 3981 C C . SER B 1 184 ? -0.909 -47.969 -4.535 1 97.56 184 SER B C 1
ATOM 3983 O O . SER B 1 184 ? -2.031 -48.094 -4.039 1 97.56 184 SER B O 1
ATOM 3985 N N . VAL B 1 185 ? 0.009 -47.125 -4.094 1 98.06 185 VAL B N 1
ATOM 3986 C CA . VAL B 1 185 ? -0.33 -46.188 -3.033 1 98.06 185 VAL B CA 1
ATOM 3987 C C . VAL B 1 185 ? -1.402 -45.219 -3.525 1 98.06 185 VAL B C 1
ATOM 3989 O O . VAL B 1 185 ? -2.303 -44.844 -2.771 1 98.06 185 VAL B O 1
ATOM 3992 N N . ILE B 1 186 ? -1.34 -44.781 -4.809 1 98.31 186 ILE B N 1
ATOM 3993 C CA . ILE B 1 186 ? -2.334 -43.906 -5.398 1 98.31 186 ILE B CA 1
ATOM 3994 C C . ILE B 1 186 ? -3.717 -44.531 -5.312 1 98.31 186 ILE B C 1
ATOM 3996 O O . ILE B 1 186 ? -4.703 -43.844 -5.016 1 98.31 186 ILE B O 1
ATOM 4000 N N . ASP B 1 187 ? -3.736 -45.812 -5.445 1 96.81 187 ASP B N 1
ATOM 4001 C CA . ASP B 1 187 ? -4.996 -46.562 -5.484 1 96.81 187 ASP B CA 1
ATOM 4002 C C . ASP B 1 187 ? -5.617 -46.656 -4.094 1 96.81 187 ASP B C 1
ATOM 4004 O O . ASP B 1 187 ? -6.789 -47 -3.957 1 96.81 187 ASP B O 1
ATOM 4008 N N . THR B 1 188 ? -4.844 -46.375 -3.094 1 97 188 THR B N 1
ATOM 4009 C CA . THR B 1 188 ? -5.371 -46.438 -1.734 1 97 188 THR B CA 1
ATOM 4010 C C . THR B 1 188 ? -6.047 -45.125 -1.35 1 97 188 THR B C 1
ATOM 4012 O O . THR B 1 188 ? -6.777 -45.062 -0.359 1 97 188 THR B O 1
ATOM 4015 N N . ILE B 1 189 ? -5.832 -44.031 -2.092 1 98.06 189 ILE B N 1
ATOM 4016 C CA . ILE B 1 189 ? -6.484 -42.75 -1.812 1 98.06 189 ILE B CA 1
ATOM 4017 C C . ILE B 1 189 ? -7.984 -42.875 -2.066 1 98.06 189 ILE B C 1
ATOM 4019 O O . ILE B 1 189 ? -8.406 -43.406 -3.104 1 98.06 189 ILE B O 1
ATOM 4023 N N . PRO B 1 190 ? -8.805 -42.438 -1.111 1 97.38 190 PRO B N 1
ATOM 4024 C CA . PRO B 1 190 ? -10.25 -42.5 -1.321 1 97.38 190 PRO B CA 1
ATOM 4025 C C . PRO B 1 190 ? -10.703 -41.781 -2.596 1 97.38 190 PRO B C 1
ATOM 4027 O O . PRO B 1 190 ? -10.203 -40.719 -2.912 1 97.38 190 PRO B O 1
ATOM 4030 N N . ALA B 1 191 ? -11.633 -42.469 -3.312 1 95.12 191 ALA B N 1
ATOM 4031 C CA . ALA B 1 191 ? -12.133 -41.906 -4.566 1 95.12 191 ALA B CA 1
ATOM 4032 C C . ALA B 1 191 ? -13.43 -41.125 -4.344 1 95.12 191 ALA B C 1
ATOM 4034 O O . ALA B 1 191 ? -14.195 -41.438 -3.43 1 95.12 191 ALA B O 1
ATOM 4035 N N . GLY B 1 192 ? -13.648 -40.094 -5.176 1 93.44 192 GLY B N 1
ATOM 4036 C CA . GLY B 1 192 ? -14.953 -39.438 -5.281 1 93.44 192 GLY B CA 1
ATOM 4037 C C . GLY B 1 192 ? -15.227 -38.469 -4.172 1 93.44 192 GLY B C 1
ATOM 4038 O O . GLY B 1 192 ? -16.375 -38.125 -3.906 1 93.44 192 GLY B O 1
ATOM 4039 N N . ARG B 1 193 ? -14.25 -38.094 -3.455 1 95.31 193 ARG B N 1
ATOM 4040 C CA . ARG B 1 193 ? -14.414 -37.062 -2.43 1 95.31 193 ARG B CA 1
ATOM 4041 C C . ARG B 1 193 ? -13.148 -36.219 -2.309 1 95.31 193 ARG B C 1
ATOM 4043 O O . ARG B 1 193 ? -12.078 -36.625 -2.754 1 95.31 193 ARG B O 1
ATOM 4050 N N . PRO B 1 194 ? -13.367 -35.062 -1.692 1 97 194 PRO B N 1
ATOM 4051 C CA . PRO B 1 194 ? -12.172 -34.25 -1.478 1 97 194 PRO B CA 1
ATOM 4052 C C . PRO B 1 194 ? -11.18 -34.906 -0.517 1 97 194 PRO B C 1
ATOM 4054 O O . PRO B 1 194 ? -11.57 -35.406 0.541 1 97 194 PRO B O 1
ATOM 4057 N N . VAL B 1 195 ? -9.938 -35 -0.934 1 97.75 195 VAL B N 1
ATOM 4058 C CA . VAL B 1 195 ? -8.836 -35.5 -0.12 1 97.75 195 VAL B CA 1
ATOM 4059 C C . VAL B 1 195 ? -7.617 -34.594 -0.29 1 97.75 195 VAL B C 1
ATOM 4061 O O . VAL B 1 195 ? -7.289 -34.188 -1.407 1 97.75 195 VAL B O 1
ATOM 4064 N N . SER B 1 196 ? -7.102 -34.219 0.857 1 96.81 196 SER B N 1
ATOM 4065 C CA . SER B 1 196 ? -5.844 -33.469 0.827 1 96.81 196 SER B CA 1
ATOM 4066 C C . SER B 1 196 ? -4.648 -34.406 0.991 1 96.81 196 SER B C 1
ATOM 4068 O O . SER B 1 196 ? -4.562 -35.125 1.972 1 96.81 196 SER B O 1
ATOM 4070 N N . VAL B 1 197 ? -3.725 -34.344 0.073 1 96.19 197 VAL B N 1
ATOM 4071 C CA . VAL B 1 197 ? -2.543 -35.188 0.189 1 96.19 197 VAL B CA 1
ATOM 4072 C C . VAL B 1 197 ? -1.723 -34.75 1.406 1 96.19 197 VAL B C 1
ATOM 4074 O O . VAL B 1 197 ? -1.186 -35.625 2.123 1 96.19 197 VAL B O 1
ATOM 4077 N N . GLU B 1 198 ? -1.626 -33.5 1.681 1 95.88 198 GLU B N 1
ATOM 4078 C CA . GLU B 1 198 ? -0.801 -32.938 2.746 1 95.88 198 GLU B CA 1
ATOM 4079 C C . GLU B 1 198 ? -1.445 -33.156 4.113 1 95.88 198 GLU B C 1
ATOM 4081 O O . GLU B 1 198 ? -0.75 -33.406 5.102 1 95.88 198 GLU B O 1
ATOM 4086 N N . ARG B 1 199 ? -2.791 -33.094 4.176 1 95.81 199 ARG B N 1
ATOM 4087 C CA . ARG B 1 199 ? -3.48 -33.094 5.461 1 95.81 199 ARG B CA 1
ATOM 4088 C C . ARG B 1 199 ? -4.023 -34.469 5.785 1 95.81 199 ARG B C 1
ATOM 4090 O O . ARG B 1 199 ? -4.285 -34.781 6.945 1 95.81 199 ARG B O 1
ATOM 4097 N N . GLU B 1 200 ? -4.145 -35.25 4.762 1 97.19 200 GLU B N 1
ATOM 4098 C CA . GLU B 1 200 ? -4.789 -36.531 4.977 1 97.19 200 GLU B CA 1
ATOM 4099 C C . GLU B 1 200 ? -3.908 -37.688 4.488 1 97.19 200 GLU B C 1
ATOM 4101 O O . GLU B 1 200 ? -3.445 -38.5 5.289 1 97.19 200 GLU B O 1
ATOM 4106 N N . THR B 1 201 ? -3.482 -37.688 3.281 1 97.81 201 THR B N 1
ATOM 4107 C CA . THR B 1 201 ? -2.803 -38.812 2.672 1 97.81 201 THR B CA 1
ATOM 4108 C C . THR B 1 201 ? -1.458 -39.062 3.346 1 97.81 201 THR B C 1
ATOM 4110 O O . THR B 1 201 ? -1.189 -40.188 3.812 1 97.81 201 THR B O 1
ATOM 4113 N N . PHE B 1 202 ? -0.619 -38.031 3.471 1 98 202 PHE B N 1
ATOM 4114 C CA . PHE B 1 202 ? 0.721 -38.219 4.016 1 98 202 PHE B CA 1
ATOM 4115 C C . PHE B 1 202 ? 0.658 -38.594 5.492 1 98 202 PHE B C 1
ATOM 4117 O O . PHE B 1 202 ? 1.262 -39.594 5.922 1 98 202 PHE B O 1
ATOM 4124 N N . PRO B 1 203 ? -0.125 -37.875 6.258 1 96.81 203 PRO B N 1
ATOM 4125 C CA . PRO B 1 203 ? -0.227 -38.25 7.668 1 96.81 203 PRO B CA 1
ATOM 4126 C C . PRO B 1 203 ? -0.774 -39.656 7.852 1 96.81 203 PRO B C 1
ATOM 4128 O O . PRO B 1 203 ? -0.281 -40.406 8.695 1 96.81 203 PRO B O 1
ATOM 4131 N N . ASP B 1 204 ? -1.742 -40.062 7.086 1 97.38 204 ASP B N 1
ATOM 4132 C CA . ASP B 1 204 ? -2.328 -41.375 7.191 1 97.38 204 ASP B CA 1
ATOM 4133 C C . ASP B 1 204 ? -1.314 -42.469 6.816 1 97.38 204 ASP B C 1
ATOM 4135 O O . ASP B 1 204 ? -1.262 -43.531 7.449 1 97.38 204 ASP B O 1
ATOM 4139 N N . LEU B 1 205 ? -0.553 -42.25 5.781 1 98.06 205 LEU B N 1
ATOM 4140 C CA . LEU B 1 205 ? 0.479 -43.188 5.371 1 98.06 205 LEU B CA 1
ATOM 4141 C C . LEU B 1 205 ? 1.517 -43.375 6.473 1 98.06 205 LEU B C 1
ATOM 4143 O O . LEU B 1 205 ? 1.884 -44.5 6.805 1 98.06 205 LEU B O 1
ATOM 4147 N N . LEU B 1 206 ? 1.952 -42.281 7.031 1 97.31 206 LEU B N 1
ATOM 4148 C CA . LEU B 1 206 ? 2.922 -42.375 8.117 1 97.31 206 LEU B CA 1
ATOM 4149 C C . LEU B 1 206 ? 2.361 -43.156 9.289 1 97.31 206 LEU B C 1
ATOM 4151 O O . LEU B 1 206 ? 3.049 -44.031 9.852 1 97.31 206 LEU B O 1
ATOM 4155 N N . ALA B 1 207 ? 1.132 -42.875 9.617 1 97 207 ALA B N 1
ATOM 4156 C CA . ALA B 1 207 ? 0.479 -43.562 10.742 1 97 207 ALA B CA 1
ATOM 4157 C C . ALA B 1 207 ? 0.36 -45.062 10.492 1 97 207 ALA B C 1
ATOM 4159 O O . ALA B 1 207 ? 0.4 -45.844 11.43 1 97 207 ALA B O 1
ATOM 4160 N N . SER B 1 208 ? 0.261 -45.406 9.266 1 97.12 208 SER B N 1
ATOM 4161 C CA . SER B 1 208 ? 0.085 -46.812 8.914 1 97.12 208 SER B CA 1
ATOM 4162 C C . SER B 1 208 ? 1.428 -47.5 8.789 1 97.12 208 SER B C 1
ATOM 4164 O O . SER B 1 208 ? 1.479 -48.688 8.484 1 97.12 208 SER B O 1
ATOM 4166 N N . GLY B 1 209 ? 2.514 -46.781 8.898 1 96.69 209 GLY B N 1
ATOM 4167 C CA . GLY B 1 209 ? 3.842 -47.375 8.867 1 96.69 209 GLY B CA 1
ATOM 4168 C C . GLY B 1 209 ? 4.457 -47.406 7.48 1 96.69 209 GLY B C 1
ATOM 4169 O O . GLY B 1 209 ? 5.488 -48.062 7.266 1 96.69 209 GLY B O 1
ATOM 4170 N N . ALA B 1 210 ? 3.816 -46.75 6.582 1 98 210 ALA B N 1
ATOM 4171 C CA . ALA B 1 210 ? 4.371 -46.656 5.23 1 98 210 ALA B CA 1
ATOM 4172 C C . ALA B 1 210 ? 5.715 -45.938 5.234 1 98 210 ALA B C 1
ATOM 4174 O O . ALA B 1 210 ? 5.988 -45.125 6.129 1 98 210 ALA B O 1
ATOM 4175 N N . HIS B 1 211 ? 6.52 -46.312 4.293 1 98.5 211 HIS B N 1
ATOM 4176 C CA . HIS B 1 211 ? 7.824 -45.656 4.148 1 98.5 211 HIS B CA 1
ATOM 4177 C C . HIS B 1 211 ? 7.742 -44.438 3.248 1 98.5 211 HIS B C 1
ATOM 4179 O O . HIS B 1 211 ? 7.594 -44.562 2.031 1 98.5 211 HIS B O 1
ATOM 4185 N N . LEU B 1 212 ? 7.828 -43.281 3.881 1 98.81 212 LEU B N 1
ATOM 4186 C CA . LEU B 1 212 ? 7.988 -42.031 3.152 1 98.81 212 LEU B CA 1
ATOM 4187 C C . LEU B 1 212 ? 9.43 -41.531 3.213 1 98.81 212 LEU B C 1
ATOM 4189 O O . LEU B 1 212 ? 10.016 -41.469 4.293 1 98.81 212 LEU B O 1
ATOM 4193 N N . GLN B 1 213 ? 9.969 -41.312 2.053 1 98.75 213 GLN B N 1
ATOM 4194 C CA . GLN B 1 213 ? 11.367 -40.875 1.943 1 98.75 213 GLN B CA 1
ATOM 4195 C C . GLN B 1 213 ? 11.469 -39.438 1.484 1 98.75 213 GLN B C 1
ATOM 4197 O O . GLN B 1 213 ? 10.797 -39.031 0.541 1 98.75 213 GLN B O 1
ATOM 4202 N N . GLY B 1 214 ? 12.25 -38.656 2.234 1 98.44 214 GLY B N 1
ATOM 4203 C CA . GLY B 1 214 ? 12.523 -37.281 1.806 1 98.44 214 GLY B CA 1
ATOM 4204 C C . GLY B 1 214 ? 13.836 -37.156 1.055 1 98.44 214 GLY B C 1
ATOM 4205 O O . GLY B 1 214 ? 14.828 -37.781 1.413 1 98.44 214 GLY B O 1
ATOM 4206 N N . MET B 1 215 ? 13.781 -36.438 0.004 1 97.75 215 MET B N 1
ATOM 4207 C CA . MET B 1 215 ? 15 -36 -0.669 1 97.75 215 MET B CA 1
ATOM 4208 C C . MET B 1 215 ? 15.156 -34.5 -0.591 1 97.75 215 MET B C 1
ATOM 4210 O O . MET B 1 215 ? 14.383 -33.75 -1.192 1 97.75 215 MET B O 1
ATOM 4214 N N . VAL B 1 216 ? 16.141 -34.062 0.073 1 96.12 216 VAL B N 1
ATOM 4215 C CA . VAL B 1 216 ? 16.406 -32.625 0.23 1 96.12 216 VAL B CA 1
ATOM 4216 C C . VAL B 1 216 ? 17.234 -32.125 -0.945 1 96.12 216 VAL B C 1
ATOM 4218 O O . VAL B 1 216 ? 18.25 -32.719 -1.29 1 96.12 216 VAL B O 1
ATOM 4221 N N . ASP B 1 217 ? 16.719 -31.156 -1.544 1 91.44 217 ASP B N 1
ATOM 4222 C CA . ASP B 1 217 ? 17.391 -30.547 -2.689 1 91.44 217 ASP B CA 1
ATOM 4223 C C . ASP B 1 217 ? 17.547 -29.031 -2.488 1 91.44 217 ASP B C 1
ATOM 4225 O O . ASP B 1 217 ? 16.672 -28.391 -1.915 1 91.44 217 ASP B O 1
ATOM 4229 N N . SER B 1 218 ? 18.734 -28.469 -2.816 1 90 218 SER B N 1
ATOM 4230 C CA . SER B 1 218 ? 19.016 -27.047 -2.615 1 90 218 SER B CA 1
ATOM 4231 C C . SER B 1 218 ? 18.984 -26.297 -3.938 1 90 218 SER B C 1
ATOM 4233 O O . SER B 1 218 ? 19.5 -25.172 -4.023 1 90 218 SER B O 1
ATOM 4235 N N . THR B 1 219 ? 18.391 -26.859 -4.879 1 92.62 219 THR B N 1
ATOM 4236 C CA . THR B 1 219 ? 18.297 -26.203 -6.176 1 92.62 219 THR B CA 1
ATOM 4237 C C . THR B 1 219 ? 17.25 -25.094 -6.137 1 92.62 219 THR B C 1
ATOM 4239 O O . THR B 1 219 ? 16.656 -24.828 -5.094 1 92.62 219 THR B O 1
ATOM 4242 N N . TYR B 1 220 ? 17.188 -24.391 -7.234 1 97.06 220 TYR B N 1
ATOM 4243 C CA . TYR B 1 220 ? 16.203 -23.312 -7.355 1 97.06 220 TYR B CA 1
ATOM 4244 C C . TYR B 1 220 ? 14.797 -23.828 -7.016 1 97.06 220 TYR B C 1
ATOM 4246 O O . TYR B 1 220 ? 14.406 -24.906 -7.457 1 97.06 220 TYR B O 1
ATOM 4254 N N . TRP B 1 221 ? 14.109 -23.109 -6.188 1 97.5 221 TRP B N 1
ATOM 4255 C CA . TRP B 1 221 ? 12.742 -23.453 -5.816 1 97.5 221 TRP B CA 1
ATOM 4256 C C . TRP B 1 221 ? 11.93 -22.203 -5.516 1 97.5 221 TRP B C 1
ATOM 4258 O O . TRP B 1 221 ? 12.375 -21.328 -4.773 1 97.5 221 TRP B O 1
ATOM 4268 N N . LEU B 1 222 ? 10.781 -22.125 -6.168 1 97.06 222 LEU B N 1
ATOM 4269 C CA . LEU B 1 222 ? 9.898 -20.969 -5.957 1 97.06 222 LEU B CA 1
ATOM 4270 C C . LEU B 1 222 ? 8.438 -21.375 -6.082 1 97.06 222 LEU B C 1
ATOM 4272 O O . LEU B 1 222 ? 8.047 -22 -7.074 1 97.06 222 LEU B O 1
ATOM 4276 N N . ASP B 1 223 ? 7.641 -21.109 -5.055 1 95.62 223 ASP B N 1
ATOM 4277 C CA . ASP B 1 223 ? 6.191 -21.25 -5.102 1 95.62 223 ASP B CA 1
ATOM 4278 C C . ASP B 1 223 ? 5.539 -20.031 -5.75 1 95.62 223 ASP B C 1
ATOM 4280 O O . ASP B 1 223 ? 5.543 -18.938 -5.18 1 95.62 223 ASP B O 1
ATOM 4284 N N . LEU B 1 224 ? 4.914 -20.219 -6.902 1 95.94 224 LEU B N 1
ATOM 4285 C CA . LEU B 1 224 ? 4.367 -19.109 -7.676 1 95.94 224 LEU B CA 1
ATOM 4286 C C . LEU B 1 224 ? 2.92 -18.828 -7.281 1 95.94 224 LEU B C 1
ATOM 4288 O O . LEU B 1 224 ? 2.066 -18.625 -8.148 1 95.94 224 LEU B O 1
ATOM 4292 N N . GLY B 1 225 ? 2.654 -18.781 -6.07 1 92.06 225 GLY B N 1
ATOM 4293 C CA . GLY B 1 225 ? 1.291 -18.641 -5.586 1 92.06 225 GLY B CA 1
ATOM 4294 C C . GLY B 1 225 ? 0.838 -17.188 -5.508 1 92.06 225 GLY B C 1
ATOM 4295 O O . GLY B 1 225 ? -0.356 -16.922 -5.375 1 92.06 225 GLY B O 1
ATOM 4296 N N . THR B 1 226 ? 1.745 -16.25 -5.578 1 94.31 226 THR B N 1
ATOM 4297 C CA . THR B 1 226 ? 1.428 -14.828 -5.496 1 94.31 226 THR B CA 1
ATOM 4298 C C . THR B 1 226 ? 1.927 -14.094 -6.734 1 94.31 226 THR B C 1
ATOM 4300 O O . THR B 1 226 ? 2.809 -14.586 -7.441 1 94.31 226 THR B O 1
ATOM 4303 N N . PRO B 1 227 ? 1.345 -12.914 -6.977 1 95.56 227 PRO B N 1
ATOM 4304 C CA . PRO B 1 227 ? 1.822 -12.148 -8.133 1 95.56 227 PRO B CA 1
ATOM 4305 C C . PRO B 1 227 ? 3.309 -11.812 -8.039 1 95.56 227 PRO B C 1
ATOM 4307 O O . PRO B 1 227 ? 4.027 -11.898 -9.039 1 95.56 227 PRO B O 1
ATOM 4310 N N . GLN B 1 228 ? 3.773 -11.453 -6.84 1 96.25 228 GLN B N 1
ATOM 4311 C CA . GLN B 1 228 ? 5.18 -11.109 -6.652 1 96.25 228 GLN B CA 1
ATOM 4312 C C . GLN B 1 228 ? 6.082 -12.297 -6.973 1 96.25 228 GLN B C 1
ATOM 4314 O O . GLN B 1 228 ? 7.098 -12.148 -7.656 1 96.25 228 GLN B O 1
ATOM 4319 N N . ALA B 1 229 ? 5.664 -13.438 -6.473 1 97 229 ALA B N 1
ATOM 4320 C CA . ALA B 1 229 ? 6.438 -14.648 -6.754 1 97 229 ALA B CA 1
ATOM 4321 C C . ALA B 1 229 ? 6.398 -14.992 -8.242 1 97 229 ALA B C 1
ATOM 4323 O O . ALA B 1 229 ? 7.402 -15.438 -8.805 1 97 229 ALA B O 1
ATOM 4324 N N . PHE B 1 230 ? 5.242 -14.766 -8.844 1 98 230 PHE B N 1
ATOM 4325 C CA . PHE B 1 230 ? 5.098 -15.086 -10.258 1 98 230 PHE B CA 1
ATOM 4326 C C . PHE B 1 230 ? 6.02 -14.211 -11.109 1 98 230 PHE B C 1
ATOM 4328 O O . PHE B 1 230 ? 6.734 -14.719 -11.977 1 98 230 PHE B O 1
ATOM 4335 N N . VAL B 1 231 ? 6.039 -12.969 -10.828 1 98.12 231 VAL B N 1
ATOM 4336 C CA . VAL B 1 231 ? 6.879 -12.031 -11.562 1 98.12 231 VAL B CA 1
ATOM 4337 C C . VAL B 1 231 ? 8.352 -12.367 -11.336 1 98.12 231 VAL B C 1
ATOM 4339 O O . VAL B 1 231 ? 9.148 -12.352 -12.273 1 98.12 231 VAL B O 1
ATOM 4342 N N . ARG B 1 232 ? 8.68 -12.672 -10.141 1 98.25 232 ARG B N 1
ATOM 4343 C CA . ARG B 1 232 ? 10.047 -13.078 -9.828 1 98.25 232 ARG B CA 1
ATOM 4344 C C . ARG B 1 232 ? 10.438 -14.336 -10.602 1 98.25 232 ARG B C 1
ATOM 4346 O O . ARG B 1 232 ? 11.523 -14.398 -11.18 1 98.25 232 ARG B O 1
ATOM 4353 N N . GLY B 1 233 ? 9.539 -15.266 -10.539 1 98.5 233 GLY B N 1
ATOM 4354 C CA . GLY B 1 233 ? 9.805 -16.5 -11.266 1 98.5 233 GLY B CA 1
ATOM 4355 C C . GLY B 1 233 ? 10.008 -16.266 -12.758 1 98.5 233 GLY B C 1
ATOM 4356 O O . GLY B 1 233 ? 10.93 -16.828 -13.352 1 98.5 233 GLY B O 1
ATOM 4357 N N . SER B 1 234 ? 9.18 -15.477 -13.328 1 98.62 234 SER B N 1
ATOM 4358 C CA . SER B 1 234 ? 9.328 -15.141 -14.742 1 98.62 234 SER B CA 1
ATOM 4359 C C . SER B 1 234 ? 10.664 -14.469 -15.016 1 98.62 234 SER B C 1
ATOM 4361 O O . SER B 1 234 ? 11.367 -14.836 -15.961 1 98.62 234 SER B O 1
ATOM 4363 N N . ALA B 1 235 ? 11 -13.57 -14.172 1 98.75 235 ALA B N 1
ATOM 4364 C CA . ALA B 1 235 ? 12.281 -12.883 -14.312 1 98.75 235 ALA B CA 1
ATOM 4365 C C . ALA B 1 235 ? 13.453 -13.844 -14.164 1 98.75 235 ALA B C 1
ATOM 4367 O O . ALA B 1 235 ? 14.414 -13.797 -14.938 1 98.75 235 ALA B O 1
ATOM 4368 N N . ASP B 1 236 ? 13.352 -14.695 -13.203 1 98.69 236 ASP B N 1
ATOM 4369 C CA . ASP B 1 236 ? 14.422 -15.656 -12.953 1 98.69 236 ASP B CA 1
ATOM 4370 C C . ASP B 1 236 ? 14.617 -16.578 -14.148 1 98.69 236 ASP B C 1
ATOM 4372 O O . ASP B 1 236 ? 15.742 -16.969 -14.453 1 98.69 236 ASP B O 1
ATOM 4376 N N . LEU B 1 237 ? 13.523 -16.938 -14.781 1 98.56 237 LEU B N 1
ATOM 4377 C CA . LEU B 1 237 ? 13.617 -17.734 -16 1 98.56 237 LEU B CA 1
ATOM 4378 C C . LEU B 1 237 ? 14.383 -16.984 -17.078 1 98.56 237 LEU B C 1
ATOM 4380 O O . LEU B 1 237 ? 15.297 -17.531 -17.703 1 98.56 237 LEU B O 1
ATOM 4384 N N . VAL B 1 238 ? 14.047 -15.758 -17.25 1 98.62 238 VAL B N 1
ATOM 4385 C CA . VAL B 1 238 ? 14.656 -14.93 -18.297 1 98.62 238 VAL B CA 1
ATOM 4386 C C . VAL B 1 238 ? 16.125 -14.695 -17.984 1 98.62 238 VAL B C 1
ATOM 4388 O O . VAL B 1 238 ? 16.969 -14.711 -18.875 1 98.62 238 VAL B O 1
ATOM 4391 N N . LEU B 1 239 ? 16.391 -14.531 -16.75 1 98.56 239 LEU B N 1
ATOM 4392 C CA . LEU B 1 239 ? 17.766 -14.234 -16.312 1 98.56 239 LEU B CA 1
ATOM 4393 C C . LEU B 1 239 ? 18.609 -15.5 -16.312 1 98.56 239 LEU B C 1
ATOM 4395 O O . LEU B 1 239 ? 19.844 -15.422 -16.219 1 98.56 239 LEU B O 1
ATOM 4399 N N . GLY B 1 240 ? 18.031 -16.641 -16.359 1 97.56 240 GLY B N 1
ATOM 4400 C CA . GLY B 1 240 ? 18.75 -17.906 -16.359 1 97.56 240 GLY B CA 1
ATOM 4401 C C . GLY B 1 240 ? 19 -18.469 -14.969 1 97.56 240 GLY B C 1
ATOM 4402 O O . GLY B 1 240 ? 19.781 -19.391 -14.789 1 97.56 240 GLY B O 1
ATOM 4403 N N . ARG B 1 241 ? 18.375 -17.859 -14.047 1 97.38 241 ARG B N 1
ATOM 4404 C CA . ARG B 1 241 ? 18.484 -18.344 -12.672 1 97.38 241 ARG B CA 1
ATOM 4405 C C . ARG B 1 241 ? 17.656 -19.609 -12.461 1 97.38 241 ARG B C 1
ATOM 4407 O O . ARG B 1 241 ? 18.062 -20.5 -11.719 1 97.38 241 ARG B O 1
ATOM 4414 N N . ALA B 1 242 ? 16.484 -19.656 -13 1 96.12 242 ALA B N 1
ATOM 4415 C CA . ALA B 1 242 ? 15.648 -20.844 -13.008 1 96.12 242 ALA B CA 1
ATOM 4416 C C . ALA B 1 242 ? 15.836 -21.641 -14.289 1 96.12 242 ALA B C 1
ATOM 4418 O O . ALA B 1 242 ? 15.812 -21.078 -15.391 1 96.12 242 ALA B O 1
ATOM 4419 N N . PRO B 1 243 ? 16.031 -22.875 -14.094 1 93.19 243 PRO B N 1
ATOM 4420 C CA . PRO B 1 243 ? 16.281 -23.688 -15.297 1 93.19 243 PRO B CA 1
ATOM 4421 C C . PRO B 1 243 ? 14.992 -24.078 -16.016 1 93.19 243 PRO B C 1
ATOM 4423 O O . PRO B 1 243 ? 14.078 -24.641 -15.406 1 93.19 243 PRO B O 1
ATOM 4426 N N . SER B 1 244 ? 14.977 -23.844 -17.344 1 95.19 244 SER B N 1
ATOM 4427 C CA . SER B 1 244 ? 13.898 -24.297 -18.203 1 95.19 244 SER B CA 1
ATOM 4428 C C . SER B 1 244 ? 14.344 -24.312 -19.672 1 95.19 244 SER B C 1
ATOM 4430 O O . SER B 1 244 ? 14.891 -23.344 -20.172 1 95.19 244 SER B O 1
ATOM 4432 N N . PRO B 1 245 ? 14.07 -25.422 -20.266 1 94.69 245 PRO B N 1
ATOM 4433 C CA . PRO B 1 245 ? 14.375 -25.453 -21.703 1 94.69 245 PRO B CA 1
ATOM 4434 C C . PRO B 1 245 ? 13.297 -24.766 -22.547 1 94.69 245 PRO B C 1
ATOM 4436 O O . PRO B 1 245 ? 13.43 -24.703 -23.781 1 94.69 245 PRO B O 1
ATOM 4439 N N . ALA B 1 246 ? 12.289 -24.219 -21.953 1 96.38 246 ALA B N 1
ATOM 4440 C CA . ALA B 1 246 ? 11.125 -23.75 -22.703 1 96.38 246 ALA B CA 1
ATOM 4441 C C . ALA B 1 246 ? 11.172 -22.25 -22.922 1 96.38 246 ALA B C 1
ATOM 4443 O O . ALA B 1 246 ? 10.305 -21.688 -23.594 1 96.38 246 ALA B O 1
ATOM 4444 N N . VAL B 1 247 ? 12.141 -21.484 -22.312 1 96.88 247 VAL B N 1
ATOM 4445 C CA . VAL B 1 247 ? 12.242 -20.047 -22.516 1 96.88 247 VAL B CA 1
ATOM 4446 C C . VAL B 1 247 ? 12.445 -19.766 -24 1 96.88 247 VAL B C 1
ATOM 4448 O O . VAL B 1 247 ? 13.391 -20.266 -24.625 1 96.88 247 VAL B O 1
ATOM 4451 N N . PRO B 1 248 ? 11.484 -18.969 -24.578 1 95.06 248 PRO B N 1
ATOM 4452 C CA . PRO B 1 248 ? 11.609 -18.719 -26.016 1 95.06 248 PRO B CA 1
ATOM 4453 C C . PRO B 1 248 ? 12.648 -17.656 -26.328 1 95.06 248 PRO B C 1
ATOM 4455 O O . PRO B 1 248 ? 12.297 -16.5 -26.594 1 95.06 248 PRO B O 1
ATOM 4458 N N . GLY B 1 249 ? 13.906 -17.922 -26.344 1 91.06 249 GLY B N 1
ATOM 4459 C CA . GLY B 1 249 ? 14.977 -16.984 -26.656 1 91.06 249 GLY B CA 1
ATOM 4460 C C . GLY B 1 249 ? 16.172 -17.125 -25.75 1 91.06 249 GLY B C 1
ATOM 4461 O O . GLY B 1 249 ? 16.219 -18.031 -24.906 1 91.06 249 GLY B O 1
ATOM 4462 N N . ARG B 1 250 ? 17.062 -16.281 -25.891 1 92.19 250 ARG B N 1
ATOM 4463 C CA . ARG B 1 250 ? 18.266 -16.312 -25.062 1 92.19 250 ARG B CA 1
ATOM 4464 C C . ARG B 1 250 ? 18.016 -15.633 -23.719 1 92.19 250 ARG B C 1
ATOM 4466 O O . ARG B 1 250 ? 17.359 -14.602 -23.641 1 92.19 250 ARG B O 1
ATOM 4473 N N . CYS B 1 251 ? 18.5 -16.312 -22.734 1 93.62 251 CYS B N 1
ATOM 4474 C CA . CYS B 1 251 ? 18.453 -15.688 -21.422 1 93.62 251 CYS B CA 1
ATOM 4475 C C . CYS B 1 251 ? 19.281 -14.414 -21.391 1 93.62 251 CYS B C 1
ATOM 4477 O O . CYS B 1 251 ? 20.312 -14.32 -22.047 1 93.62 251 CYS B O 1
ATOM 4479 N N . GLY B 1 252 ? 18.859 -13.492 -20.641 1 95.69 252 GLY B N 1
ATOM 4480 C CA . GLY B 1 252 ? 19.5 -12.188 -20.516 1 95.69 252 GLY B CA 1
ATOM 4481 C C . GLY B 1 252 ? 18.719 -11.219 -19.656 1 95.69 252 GLY B C 1
ATOM 4482 O O . GLY B 1 252 ? 17.922 -11.633 -18.797 1 95.69 252 GLY B O 1
ATOM 4483 N N . ASP B 1 253 ? 19.062 -9.977 -19.875 1 97 253 ASP B N 1
ATOM 4484 C CA . ASP B 1 253 ? 18.469 -8.938 -19.031 1 97 253 ASP B CA 1
ATOM 4485 C C . ASP B 1 253 ? 16.984 -8.781 -19.344 1 97 253 ASP B C 1
ATOM 4487 O O . ASP B 1 253 ? 16.234 -8.227 -18.531 1 97 253 ASP B O 1
ATOM 4491 N N . ARG B 1 254 ? 16.641 -9.211 -20.531 1 98.25 254 ARG B N 1
ATOM 4492 C CA . ARG B 1 254 ? 15.25 -9.086 -20.969 1 98.25 254 ARG B CA 1
ATOM 4493 C C . ARG B 1 254 ? 14.906 -10.133 -22.031 1 98.25 254 ARG B C 1
ATOM 4495 O O . ARG B 1 254 ? 15.805 -10.758 -22.594 1 98.25 254 ARG B O 1
ATOM 4502 N N . LEU B 1 255 ? 13.641 -10.414 -22.172 1 98.62 255 LEU B N 1
ATOM 4503 C CA . LEU B 1 255 ? 13.086 -11.242 -23.25 1 98.62 255 LEU B CA 1
ATOM 4504 C C . LEU B 1 255 ? 11.984 -10.5 -23.984 1 98.62 255 LEU B C 1
ATOM 4506 O O . LEU B 1 255 ? 10.969 -10.133 -23.391 1 98.62 255 LEU B O 1
ATOM 4510 N N . VAL B 1 256 ? 12.219 -10.188 -25.203 1 98.62 256 VAL B N 1
ATOM 4511 C CA . VAL B 1 256 ? 11.234 -9.539 -26.062 1 98.62 256 VAL B CA 1
ATOM 4512 C C . VAL B 1 256 ? 10.758 -10.523 -27.125 1 98.62 256 VAL B C 1
ATOM 4514 O O . VAL B 1 256 ? 11.547 -10.984 -27.953 1 98.62 256 VAL B O 1
ATOM 4517 N N . LEU B 1 257 ? 9.469 -10.883 -27.094 1 98.12 257 LEU B N 1
ATOM 4518 C CA . LEU B 1 257 ? 8.945 -11.828 -28.078 1 98.12 257 LEU B CA 1
ATOM 4519 C C . LEU B 1 257 ? 8.867 -11.195 -29.469 1 98.12 257 LEU B C 1
ATOM 4521 O O . LEU B 1 257 ? 8.789 -9.969 -29.578 1 98.12 257 LEU B O 1
ATOM 4525 N N . PRO B 1 258 ? 8.938 -11.93 -30.531 1 95.5 258 PRO B N 1
ATOM 4526 C CA . PRO B 1 258 ? 9.172 -11.438 -31.891 1 95.5 258 PRO B CA 1
ATOM 4527 C C . PRO B 1 258 ? 8.117 -10.43 -32.344 1 95.5 258 PRO B C 1
ATOM 4529 O O . PRO B 1 258 ? 8.438 -9.445 -33.031 1 95.5 258 PRO B O 1
ATOM 4532 N N . SER B 1 259 ? 6.859 -10.492 -31.984 1 97.69 259 SER B N 1
ATOM 4533 C CA . SER B 1 259 ? 5.828 -9.602 -32.5 1 97.69 259 SER B CA 1
ATOM 4534 C C . SER B 1 259 ? 5.684 -8.359 -31.625 1 97.69 259 SER B C 1
ATOM 4536 O O . SER B 1 259 ? 4.91 -7.453 -31.953 1 97.69 259 SER B O 1
ATOM 4538 N N . ALA B 1 260 ? 6.488 -8.328 -30.594 1 98.5 260 ALA B N 1
ATOM 4539 C CA . ALA B 1 260 ? 6.465 -7.16 -29.719 1 98.5 260 ALA B CA 1
ATOM 4540 C C . ALA B 1 260 ? 7.203 -5.984 -30.359 1 98.5 260 ALA B C 1
ATOM 4542 O O . ALA B 1 260 ? 8.062 -6.176 -31.219 1 98.5 260 ALA B O 1
ATOM 4543 N N . ARG B 1 261 ? 6.812 -4.809 -30.047 1 98.81 261 ARG B N 1
ATOM 4544 C CA . ARG B 1 261 ? 7.469 -3.584 -30.484 1 98.81 261 ARG B CA 1
ATOM 4545 C C . ARG B 1 261 ? 7.969 -2.766 -29.312 1 98.81 261 ARG B C 1
ATOM 4547 O O . ARG B 1 261 ? 7.184 -2.371 -28.438 1 98.81 261 ARG B O 1
ATOM 4554 N N . VAL B 1 262 ? 9.273 -2.488 -29.297 1 98.81 262 VAL B N 1
ATOM 4555 C CA . VAL B 1 262 ? 9.891 -1.752 -28.203 1 98.81 262 VAL B CA 1
ATOM 4556 C C . VAL B 1 262 ? 10.633 -0.539 -28.75 1 98.81 262 VAL B C 1
ATOM 4558 O O . VAL B 1 262 ? 11.445 -0.665 -29.672 1 98.81 262 VAL B O 1
ATOM 4561 N N . ALA B 1 263 ? 10.281 0.594 -28.172 1 98.81 263 ALA B N 1
ATOM 4562 C CA . ALA B 1 263 ? 11 1.8 -28.578 1 98.81 263 ALA B CA 1
ATOM 4563 C C . ALA B 1 263 ? 12.5 1.653 -28.328 1 98.81 263 ALA B C 1
ATOM 4565 O O . ALA B 1 263 ? 12.914 1.077 -27.328 1 98.81 263 ALA B O 1
ATOM 4566 N N . PRO B 1 264 ? 13.375 2.217 -29.203 1 98.25 264 PRO B N 1
ATOM 4567 C CA . PRO B 1 264 ? 14.82 2.045 -29.109 1 98.25 264 PRO B CA 1
ATOM 4568 C C . PRO B 1 264 ? 15.398 2.6 -27.812 1 98.25 264 PRO B C 1
ATOM 4570 O O . PRO B 1 264 ? 16.422 2.113 -27.328 1 98.25 264 PRO B O 1
ATOM 4573 N N . ASP B 1 265 ? 14.742 3.613 -27.297 1 98.38 265 ASP B N 1
ATOM 4574 C CA . ASP B 1 265 ? 15.32 4.254 -26.125 1 98.38 265 ASP B CA 1
ATOM 4575 C C . ASP B 1 265 ? 14.656 3.742 -24.844 1 98.38 265 ASP B C 1
ATOM 4577 O O . ASP B 1 265 ? 14.898 4.273 -23.75 1 98.38 265 ASP B O 1
ATOM 4581 N N . ALA B 1 266 ? 13.75 2.793 -24.953 1 98.62 266 ALA B N 1
ATOM 4582 C CA . ALA B 1 266 ? 13.211 2.143 -23.766 1 98.62 266 ALA B CA 1
ATOM 4583 C C . ALA B 1 266 ? 14.266 1.288 -23.078 1 98.62 266 ALA B C 1
ATOM 4585 O O . ALA B 1 266 ? 15.156 0.743 -23.734 1 98.62 266 ALA B O 1
ATOM 4586 N N . LYS B 1 267 ? 14.227 1.246 -21.781 1 98.75 267 LYS B N 1
ATOM 4587 C CA . LYS B 1 267 ? 15.164 0.438 -21.016 1 98.75 267 LYS B CA 1
ATOM 4588 C C . LYS B 1 267 ? 14.469 -0.753 -20.359 1 98.75 267 LYS B C 1
ATOM 4590 O O . LYS B 1 267 ? 13.539 -0.579 -19.562 1 98.75 267 LYS B O 1
ATOM 4595 N N . LEU B 1 268 ? 14.828 -1.906 -20.734 1 98.75 268 LEU B N 1
ATOM 4596 C CA . LEU B 1 268 ? 14.297 -3.154 -20.203 1 98.75 268 LEU B CA 1
ATOM 4597 C C . LEU B 1 268 ? 15.367 -3.926 -19.438 1 98.75 268 LEU B C 1
ATOM 4599 O O . LEU B 1 268 ? 16.406 -4.277 -20.016 1 98.75 268 LEU B O 1
ATOM 4603 N N . THR B 1 269 ? 15.164 -4.141 -18.172 1 98.69 269 THR B N 1
ATOM 4604 C CA . THR B 1 269 ? 16.188 -4.809 -17.375 1 98.69 269 THR B CA 1
ATOM 4605 C C . THR B 1 269 ? 15.555 -5.762 -16.375 1 98.69 269 THR B C 1
ATOM 4607 O O . THR B 1 269 ? 14.328 -5.895 -16.312 1 98.69 269 THR B O 1
ATOM 4610 N N . GLY B 1 270 ? 16.375 -6.469 -15.68 1 98.62 270 GLY B N 1
ATOM 4611 C CA . GLY B 1 270 ? 15.945 -7.27 -14.547 1 98.62 270 GLY B CA 1
ATOM 4612 C C . GLY B 1 270 ? 15.125 -8.484 -14.945 1 98.62 270 GLY B C 1
ATOM 4613 O O . GLY B 1 270 ? 14.266 -8.93 -14.188 1 98.62 270 GLY B O 1
ATOM 4614 N N . GLY B 1 271 ? 15.25 -9.008 -16.094 1 98.75 271 GLY B N 1
ATOM 4615 C CA . GLY B 1 271 ? 14.5 -10.172 -16.547 1 98.75 271 GLY B CA 1
ATOM 4616 C C . GLY B 1 271 ? 13.125 -9.828 -17.094 1 98.75 271 GLY B C 1
ATOM 4617 O O . GLY B 1 271 ? 12.227 -10.672 -17.094 1 98.75 271 GLY B O 1
ATOM 4618 N N . THR B 1 272 ? 12.969 -8.617 -17.531 1 98.81 272 THR B N 1
ATOM 4619 C CA . THR B 1 272 ? 11.695 -8.133 -18.062 1 98.81 272 THR B CA 1
ATOM 4620 C C . THR B 1 272 ? 11.273 -8.938 -19.297 1 98.81 272 THR B C 1
ATOM 4622 O O . THR B 1 272 ? 12.102 -9.273 -20.141 1 98.81 272 THR B O 1
ATOM 4625 N N . VAL B 1 273 ? 9.977 -9.195 -19.312 1 98.81 273 VAL B N 1
ATOM 4626 C CA . VAL B 1 273 ? 9.414 -9.906 -20.453 1 98.81 273 VAL B CA 1
ATOM 4627 C C . VAL B 1 273 ? 8.422 -9 -21.188 1 98.81 273 VAL B C 1
ATOM 4629 O O . VAL B 1 273 ? 7.551 -8.391 -20.562 1 98.81 273 VAL B O 1
ATOM 4632 N N . VAL B 1 274 ? 8.586 -8.906 -22.484 1 98.88 274 VAL B N 1
ATOM 4633 C CA . VAL B 1 274 ? 7.625 -8.227 -23.344 1 98.88 274 VAL B CA 1
ATOM 4634 C C . VAL B 1 274 ? 6.93 -9.242 -24.25 1 98.88 274 VAL B C 1
ATOM 4636 O O . VAL B 1 274 ? 7.535 -9.773 -25.172 1 98.88 274 VAL B O 1
ATOM 4639 N N . GLY B 1 275 ? 5.648 -9.477 -23.953 1 98.5 275 GLY B N 1
ATOM 4640 C CA . GLY B 1 275 ? 4.883 -10.523 -24.625 1 98.5 275 GLY B CA 1
ATOM 4641 C C . GLY B 1 275 ? 4.555 -10.18 -26.062 1 98.5 275 GLY B C 1
ATOM 4642 O O . GLY B 1 275 ? 4.895 -9.102 -26.547 1 98.5 275 GLY B O 1
ATOM 4643 N N . ALA B 1 276 ? 3.918 -11.141 -26.703 1 98.19 276 ALA B N 1
ATOM 4644 C CA . ALA B 1 276 ? 3.578 -11.008 -28.125 1 98.19 276 ALA B CA 1
ATOM 4645 C C . ALA B 1 276 ? 2.693 -9.789 -28.359 1 98.19 276 ALA B C 1
ATOM 4647 O O . ALA B 1 276 ? 1.777 -9.516 -27.578 1 98.19 276 ALA B O 1
ATOM 4648 N N . ASP B 1 277 ? 3.012 -8.969 -29.312 1 98.75 277 ASP B N 1
ATOM 4649 C CA . ASP B 1 277 ? 2.219 -7.848 -29.812 1 98.75 277 ASP B CA 1
ATOM 4650 C C . ASP B 1 277 ? 2.176 -6.715 -28.781 1 98.75 277 ASP B C 1
ATOM 4652 O O . ASP B 1 277 ? 1.406 -5.762 -28.938 1 98.75 277 ASP B O 1
ATOM 4656 N N . ALA B 1 278 ? 2.877 -6.883 -27.719 1 98.88 278 ALA B N 1
ATOM 4657 C CA . ALA B 1 278 ? 2.959 -5.789 -26.766 1 98.88 278 ALA B CA 1
ATOM 4658 C C . ALA B 1 278 ? 3.754 -4.613 -27.328 1 98.88 278 ALA B C 1
ATOM 4660 O O . ALA B 1 278 ? 4.578 -4.793 -28.234 1 98.88 278 ALA B O 1
ATOM 4661 N N . VAL B 1 279 ? 3.465 -3.445 -26.844 1 98.94 279 VAL B N 1
ATOM 4662 C CA . VAL B 1 279 ? 4.113 -2.225 -27.328 1 98.94 279 VAL B CA 1
ATOM 4663 C C . VAL B 1 279 ? 4.68 -1.449 -26.141 1 98.94 279 VAL B C 1
ATOM 4665 O O . VAL B 1 279 ? 3.977 -1.206 -25.156 1 98.94 279 VAL B O 1
ATOM 4668 N N . VAL B 1 280 ? 5.996 -1.111 -26.203 1 98.94 280 VAL B N 1
ATOM 4669 C CA . VAL B 1 280 ? 6.652 -0.297 -25.188 1 98.94 280 VAL B CA 1
ATOM 4670 C C . VAL B 1 280 ? 7.109 1.025 -25.812 1 98.94 280 VAL B C 1
ATOM 4672 O O . VAL B 1 280 ? 7.887 1.038 -26.766 1 98.94 280 VAL B O 1
ATOM 4675 N N . GLY B 1 281 ? 6.609 2.061 -25.203 1 98.88 281 GLY B N 1
ATOM 4676 C CA . GLY B 1 281 ? 6.824 3.379 -25.781 1 98.88 281 GLY B CA 1
ATOM 4677 C C . GLY B 1 281 ? 8.156 3.99 -25.391 1 98.88 281 GLY B C 1
ATOM 4678 O O . GLY B 1 281 ? 8.922 3.393 -24.625 1 98.88 281 GLY B O 1
ATOM 4679 N N . ASP B 1 282 ? 8.406 5.234 -25.938 1 98.75 282 ASP B N 1
ATOM 4680 C CA . ASP B 1 282 ? 9.672 5.953 -25.797 1 98.75 282 ASP B CA 1
ATOM 4681 C C . ASP B 1 282 ? 9.961 6.266 -24.328 1 98.75 282 ASP B C 1
ATOM 4683 O O . ASP B 1 282 ? 9.07 6.707 -23.594 1 98.75 282 ASP B O 1
ATOM 4687 N N . GLY B 1 283 ? 11.188 5.98 -23.969 1 98.75 283 GLY B N 1
ATOM 4688 C CA . GLY B 1 283 ? 11.648 6.418 -22.656 1 98.75 283 GLY B CA 1
ATOM 4689 C C . GLY B 1 283 ? 11.094 5.586 -21.516 1 98.75 283 GLY B C 1
ATOM 4690 O O . GLY B 1 283 ? 11.352 5.879 -20.344 1 98.75 283 GLY B O 1
ATOM 4691 N N . ALA B 1 284 ? 10.305 4.602 -21.828 1 98.88 284 ALA B N 1
ATOM 4692 C CA . ALA B 1 284 ? 9.797 3.721 -20.781 1 98.88 284 ALA B CA 1
ATOM 4693 C C . ALA B 1 284 ? 10.93 2.955 -20.109 1 98.88 284 ALA B C 1
ATOM 4695 O O . ALA B 1 284 ? 11.93 2.627 -20.75 1 98.88 284 ALA B O 1
ATOM 4696 N N . ARG B 1 285 ? 10.883 2.764 -18.875 1 98.94 285 ARG B N 1
ATOM 4697 C CA . ARG B 1 285 ? 11.82 1.97 -18.094 1 98.94 285 ARG B CA 1
ATOM 4698 C C . ARG B 1 285 ? 11.117 0.825 -17.391 1 98.94 285 ARG B C 1
ATOM 4700 O O . ARG B 1 285 ? 10.266 1.058 -16.531 1 98.94 285 ARG B O 1
ATOM 4707 N N . ILE B 1 286 ? 11.359 -0.364 -17.703 1 98.94 286 ILE B N 1
ATOM 4708 C CA . ILE B 1 286 ? 10.688 -1.534 -17.156 1 98.94 286 ILE B CA 1
ATOM 4709 C C . ILE B 1 286 ? 11.719 -2.484 -16.547 1 98.94 286 ILE B C 1
ATOM 4711 O O . ILE B 1 286 ? 12.68 -2.871 -17.219 1 98.94 286 ILE B O 1
ATOM 4715 N N . THR B 1 287 ? 11.609 -2.812 -15.297 1 98.88 287 THR B N 1
ATOM 4716 C CA . THR B 1 287 ? 12.547 -3.684 -14.594 1 98.88 287 THR B CA 1
ATOM 4717 C C . THR B 1 287 ? 11.812 -4.863 -13.961 1 98.88 287 THR B C 1
ATOM 4719 O O . THR B 1 287 ? 10.859 -4.672 -13.203 1 98.88 287 THR B O 1
ATOM 4722 N N . GLY B 1 288 ? 12.273 -6.078 -14.211 1 98.56 288 GLY B N 1
ATOM 4723 C CA . GLY B 1 288 ? 11.805 -7.277 -13.531 1 98.56 288 GLY B CA 1
ATOM 4724 C C . GLY B 1 288 ? 10.297 -7.469 -13.633 1 98.56 288 GLY B C 1
ATOM 4725 O O . GLY B 1 288 ? 9.656 -7.895 -12.672 1 98.56 288 GLY B O 1
ATOM 4726 N N . SER B 1 289 ? 9.734 -7.102 -14.758 1 98.81 289 SER B N 1
ATOM 4727 C CA . SER B 1 289 ? 8.281 -7.125 -14.914 1 98.81 289 SER B CA 1
ATOM 4728 C C . SER B 1 289 ? 7.871 -7.992 -16.094 1 98.81 289 SER B C 1
ATOM 4730 O O . SER B 1 289 ? 8.711 -8.398 -16.891 1 98.81 289 SER B O 1
ATOM 4732 N N . THR B 1 290 ? 6.613 -8.32 -16.078 1 98.75 290 THR B N 1
ATOM 4733 C CA . THR B 1 290 ? 6.059 -9.133 -17.156 1 98.75 290 THR B CA 1
ATOM 4734 C C . THR B 1 290 ? 4.906 -8.414 -17.859 1 98.75 290 THR B C 1
ATOM 4736 O O . THR B 1 290 ? 3.912 -8.07 -17.219 1 98.75 290 THR B O 1
ATOM 4739 N N . LEU B 1 291 ? 5.051 -8.094 -19.125 1 98.88 291 LEU B N 1
ATOM 4740 C CA . LEU B 1 291 ? 3.977 -7.602 -19.984 1 98.88 291 LEU B CA 1
ATOM 4741 C C . LEU B 1 291 ? 3.363 -8.734 -20.797 1 98.88 291 LEU B C 1
ATOM 4743 O O . LEU B 1 291 ? 4.051 -9.383 -21.578 1 98.88 291 LEU B O 1
ATOM 4747 N N . LEU B 1 292 ? 2.1 -8.992 -20.609 1 98.56 292 LEU B N 1
ATOM 4748 C CA . LEU B 1 292 ? 1.441 -10.055 -21.375 1 98.56 292 LEU B CA 1
ATOM 4749 C C . LEU B 1 292 ? 1.062 -9.57 -22.766 1 98.56 292 LEU B C 1
ATOM 4751 O O . LEU B 1 292 ? 1.401 -8.445 -23.156 1 98.56 292 LEU B O 1
ATOM 4755 N N . ALA B 1 293 ? 0.459 -10.438 -23.5 1 98.5 293 ALA B N 1
ATOM 4756 C CA . ALA B 1 293 ? 0.215 -10.227 -24.922 1 98.5 293 ALA B CA 1
ATOM 4757 C C . ALA B 1 293 ? -0.617 -8.969 -25.156 1 98.5 293 ALA B C 1
ATOM 4759 O O . ALA B 1 293 ? -1.642 -8.766 -24.5 1 98.5 293 ALA B O 1
ATOM 4760 N N . GLY B 1 294 ? -0.112 -8.117 -26.016 1 98.81 294 GLY B N 1
ATOM 4761 C CA . GLY B 1 294 ? -0.887 -6.973 -26.469 1 98.81 294 GLY B CA 1
ATOM 4762 C C . GLY B 1 294 ? -0.874 -5.816 -25.5 1 98.81 294 GLY B C 1
ATOM 4763 O O . GLY B 1 294 ? -1.514 -4.789 -25.734 1 98.81 294 GLY B O 1
ATOM 4764 N N . ALA B 1 295 ? -0.208 -5.945 -24.422 1 98.88 295 ALA B N 1
ATOM 4765 C CA . ALA B 1 295 ? -0.103 -4.848 -23.469 1 98.88 295 ALA B CA 1
ATOM 4766 C C . ALA B 1 295 ? 0.591 -3.639 -24.094 1 98.88 295 ALA B C 1
ATOM 4768 O O . ALA B 1 295 ? 1.469 -3.791 -24.938 1 98.88 295 ALA B O 1
ATOM 4769 N N . VAL B 1 296 ? 0.185 -2.473 -23.672 1 99 296 VAL B N 1
ATOM 4770 C CA . VAL B 1 296 ? 0.769 -1.237 -24.188 1 99 296 VAL B CA 1
ATOM 4771 C C . VAL B 1 296 ? 1.304 -0.398 -23.031 1 99 296 VAL B C 1
ATOM 4773 O O . VAL B 1 296 ? 0.578 -0.114 -22.078 1 99 296 VAL B O 1
ATOM 4776 N N . VAL B 1 297 ? 2.543 -0.062 -23.062 1 98.94 297 VAL B N 1
ATOM 4777 C CA . VAL B 1 297 ? 3.172 0.86 -22.125 1 98.94 297 VAL B CA 1
ATOM 4778 C C . VAL B 1 297 ? 3.521 2.166 -22.828 1 98.94 297 VAL B C 1
ATOM 4780 O O . VAL B 1 297 ? 4.332 2.176 -23.766 1 98.94 297 VAL B O 1
ATOM 4783 N N . GLU B 1 298 ? 2.939 3.207 -22.453 1 98.94 298 GLU B N 1
ATOM 4784 C CA . GLU B 1 298 ? 3.098 4.496 -23.125 1 98.94 298 GLU B CA 1
ATOM 4785 C C . GLU B 1 298 ? 4.387 5.188 -22.688 1 98.94 298 GLU B C 1
ATOM 4787 O O . GLU B 1 298 ? 5.074 4.719 -21.781 1 98.94 298 GLU B O 1
ATOM 4792 N N . PRO B 1 299 ? 4.777 6.258 -23.375 1 98.88 299 PRO B N 1
ATOM 4793 C CA . PRO B 1 299 ? 6.086 6.883 -23.188 1 98.88 299 PRO B CA 1
ATOM 4794 C C . PRO B 1 299 ? 6.332 7.324 -21.75 1 98.88 299 PRO B C 1
ATOM 4796 O O . PRO B 1 299 ? 5.434 7.879 -21.109 1 98.88 299 PRO B O 1
ATOM 4799 N N . GLY B 1 300 ? 7.504 7.074 -21.297 1 98.81 300 GLY B N 1
ATOM 4800 C CA . GLY B 1 300 ? 7.992 7.609 -20.031 1 98.81 300 GLY B CA 1
ATOM 4801 C C . GLY B 1 300 ? 7.488 6.844 -18.828 1 98.81 300 GLY B C 1
ATOM 4802 O O . GLY B 1 300 ? 7.809 7.191 -17.688 1 98.81 300 GLY B O 1
ATOM 4803 N N . ALA B 1 301 ? 6.688 5.82 -19 1 98.88 301 ALA B N 1
ATOM 4804 C CA . ALA B 1 301 ? 6.203 5.023 -17.875 1 98.88 301 ALA B CA 1
ATOM 4805 C C . ALA B 1 301 ? 7.348 4.266 -17.203 1 98.88 301 ALA B C 1
ATOM 4807 O O . ALA B 1 301 ? 8.312 3.881 -17.875 1 98.88 301 ALA B O 1
ATOM 4808 N N . VAL B 1 302 ? 7.309 4.121 -15.922 1 98.94 302 VAL B N 1
ATOM 4809 C CA . VAL B 1 302 ? 8.289 3.371 -15.141 1 98.94 302 VAL B CA 1
ATOM 4810 C C . VAL B 1 302 ? 7.598 2.205 -14.43 1 98.94 302 VAL B C 1
ATOM 4812 O O . VAL B 1 302 ? 6.723 2.412 -13.594 1 98.94 302 VAL B O 1
ATOM 4815 N N . ILE B 1 303 ? 7.949 0.977 -14.75 1 98.94 303 ILE B N 1
ATOM 4816 C CA . ILE B 1 303 ? 7.293 -0.218 -14.234 1 98.94 303 ILE B CA 1
ATOM 4817 C C . ILE B 1 303 ? 8.32 -1.135 -13.578 1 98.94 303 ILE B C 1
ATOM 4819 O O . ILE B 1 303 ? 9.305 -1.532 -14.219 1 98.94 303 ILE B O 1
ATOM 4823 N N . THR B 1 304 ? 8.141 -1.407 -12.32 1 98.94 304 THR B N 1
ATOM 4824 C CA . THR B 1 304 ? 9.055 -2.271 -11.586 1 98.94 304 THR B CA 1
ATOM 4825 C C . THR B 1 304 ? 8.297 -3.412 -10.914 1 98.94 304 THR B C 1
ATOM 4827 O O . THR B 1 304 ? 7.246 -3.195 -10.305 1 98.94 304 THR B O 1
ATOM 4830 N N . ASP B 1 305 ? 8.75 -4.672 -11.078 1 98.69 305 ASP B N 1
ATOM 4831 C CA . ASP B 1 305 ? 8.258 -5.848 -10.367 1 98.69 305 ASP B CA 1
ATOM 4832 C C . ASP B 1 305 ? 6.738 -5.953 -10.484 1 98.69 305 ASP B C 1
ATOM 4834 O O . ASP B 1 305 ? 6.047 -6.152 -9.477 1 98.69 305 ASP B O 1
ATOM 4838 N N . SER B 1 306 ? 6.223 -5.758 -11.656 1 98.81 306 SER B N 1
ATOM 4839 C CA . SER B 1 306 ? 4.777 -5.707 -11.859 1 98.81 306 SER B CA 1
ATOM 4840 C C . SER B 1 306 ? 4.34 -6.668 -12.953 1 98.81 306 SER B C 1
ATOM 4842 O O . SER B 1 306 ? 5.164 -7.148 -13.734 1 98.81 306 SER B O 1
ATOM 4844 N N . LEU B 1 307 ? 3.117 -7.027 -12.883 1 98.56 307 LEU B N 1
ATOM 4845 C CA . LEU B 1 307 ? 2.482 -7.895 -13.867 1 98.56 307 LEU B CA 1
ATOM 4846 C C . LEU B 1 307 ? 1.39 -7.145 -14.625 1 98.56 307 LEU B C 1
ATOM 4848 O O . LEU B 1 307 ? 0.4 -6.711 -14.023 1 98.56 307 LEU B O 1
ATOM 4852 N N . ILE B 1 308 ? 1.598 -6.969 -15.938 1 98.88 308 ILE B N 1
ATOM 4853 C CA . ILE B 1 308 ? 0.669 -6.227 -16.781 1 98.88 308 ILE B CA 1
ATOM 4854 C C . ILE B 1 308 ? -0.13 -7.195 -17.641 1 98.88 308 ILE B C 1
ATOM 4856 O O . ILE B 1 308 ? 0.435 -7.891 -18.5 1 98.88 308 ILE B O 1
ATOM 4860 N N . GLY B 1 309 ? -1.397 -7.207 -17.484 1 98.62 309 GLY B N 1
ATOM 4861 C CA . GLY B 1 309 ? -2.271 -8.164 -18.125 1 98.62 309 GLY B CA 1
ATOM 4862 C C . GLY B 1 309 ? -2.369 -7.965 -19.625 1 98.62 309 GLY B C 1
ATOM 4863 O O . GLY B 1 309 ? -1.896 -6.953 -20.156 1 98.62 309 GLY B O 1
ATOM 4864 N N . ALA B 1 310 ? -2.973 -8.938 -20.281 1 98.56 310 ALA B N 1
ATOM 4865 C CA . ALA B 1 310 ? -3.123 -8.906 -21.734 1 98.56 310 ALA B CA 1
ATOM 4866 C C . ALA B 1 310 ? -4.004 -7.738 -22.156 1 98.56 310 ALA B C 1
ATOM 4868 O O . ALA B 1 310 ? -5.082 -7.523 -21.609 1 98.56 310 ALA B O 1
ATOM 4869 N N . GLY B 1 311 ? -3.463 -6.996 -23.141 1 98.75 311 GLY B N 1
ATOM 4870 C CA . GLY B 1 311 ? -4.238 -5.914 -23.719 1 98.75 311 GLY B CA 1
ATOM 4871 C C . GLY B 1 311 ? -4.367 -4.711 -22.797 1 98.75 311 GLY B C 1
ATOM 4872 O O . GLY B 1 311 ? -5.066 -3.75 -23.125 1 98.75 311 GLY B O 1
ATOM 4873 N N . ALA B 1 312 ? -3.783 -4.762 -21.672 1 98.88 312 ALA B N 1
ATOM 4874 C CA . ALA B 1 312 ? -3.828 -3.623 -20.75 1 98.88 312 ALA B CA 1
ATOM 4875 C C . ALA B 1 312 ? -2.984 -2.465 -21.281 1 98.88 312 ALA B C 1
ATOM 4877 O O . ALA B 1 312 ? -2.078 -2.668 -22.094 1 98.88 312 ALA B O 1
ATOM 4878 N N . ARG B 1 313 ? -3.312 -1.289 -20.844 1 98.94 313 ARG B N 1
ATOM 4879 C CA . ARG B 1 313 ? -2.604 -0.084 -21.266 1 98.94 313 ARG B CA 1
ATOM 4880 C C . ARG B 1 313 ? -2.146 0.731 -20.062 1 98.94 313 ARG B C 1
ATOM 4882 O O . ARG B 1 313 ? -2.947 1.04 -19.188 1 98.94 313 ARG B O 1
ATOM 4889 N N . ILE B 1 314 ? -0.858 1.034 -20 1 98.94 314 ILE B N 1
ATOM 4890 C CA . ILE B 1 314 ? -0.272 1.882 -18.953 1 98.94 314 ILE B CA 1
ATOM 4891 C C . ILE B 1 314 ? 0.046 3.258 -19.547 1 98.94 314 ILE B C 1
ATOM 4893 O O . ILE B 1 314 ? 0.91 3.389 -20.406 1 98.94 314 ILE B O 1
ATOM 4897 N N . GLY B 1 315 ? -0.583 4.242 -19.047 1 98.88 315 GLY B N 1
ATOM 4898 C CA . GLY B 1 315 ? -0.476 5.586 -19.594 1 98.88 315 GLY B CA 1
ATOM 4899 C C . GLY B 1 315 ? 0.893 6.207 -19.375 1 98.88 315 GLY B C 1
ATOM 4900 O O . GLY B 1 315 ? 1.673 5.742 -18.547 1 98.88 315 GLY B O 1
ATOM 4901 N N . ALA B 1 316 ? 1.108 7.312 -20.109 1 98.88 316 ALA B N 1
ATOM 4902 C CA . ALA B 1 316 ? 2.4 7.996 -20.109 1 98.88 316 ALA B CA 1
ATOM 4903 C C . ALA B 1 316 ? 2.787 8.453 -18.719 1 98.88 316 ALA B C 1
ATOM 4905 O O . ALA B 1 316 ? 1.938 8.914 -17.953 1 98.88 316 ALA B O 1
ATOM 4906 N N . ARG B 1 317 ? 4.062 8.273 -18.312 1 98.5 317 ARG B N 1
ATOM 4907 C CA . ARG B 1 317 ? 4.707 8.789 -17.109 1 98.5 317 ARG B CA 1
ATOM 4908 C C . ARG B 1 317 ? 4.117 8.148 -15.852 1 98.5 317 ARG B C 1
ATOM 4910 O O . ARG B 1 317 ? 4.395 8.594 -14.734 1 98.5 317 ARG B O 1
ATOM 4917 N N . SER B 1 318 ? 3.242 7.152 -16.062 1 98.75 318 SER B N 1
ATOM 4918 C CA . SER B 1 318 ? 2.746 6.43 -14.891 1 98.75 318 SER B CA 1
ATOM 4919 C C . SER B 1 318 ? 3.848 5.59 -14.25 1 98.75 318 SER B C 1
ATOM 4921 O O . SER B 1 318 ? 4.77 5.141 -14.938 1 98.75 318 SER B O 1
ATOM 4923 N N . VAL B 1 319 ? 3.781 5.469 -12.977 1 98.81 319 VAL B N 1
ATOM 4924 C CA . VAL B 1 319 ? 4.781 4.727 -12.211 1 98.81 319 VAL B CA 1
ATOM 4925 C C . VAL B 1 319 ? 4.125 3.555 -11.492 1 98.81 319 VAL B C 1
ATOM 4927 O O . VAL B 1 319 ? 3.232 3.75 -10.664 1 98.81 319 VAL B O 1
ATOM 4930 N N . LEU B 1 320 ? 4.48 2.354 -11.805 1 98.81 320 LEU B N 1
ATOM 4931 C CA . LEU B 1 320 ? 3.963 1.137 -11.188 1 98.81 320 LEU B CA 1
ATOM 4932 C C . LEU B 1 320 ? 5.07 0.389 -10.453 1 98.81 320 LEU B C 1
ATOM 4934 O O . LEU B 1 320 ? 6.145 0.158 -11.008 1 98.81 320 LEU B O 1
ATOM 4938 N N . THR B 1 321 ? 4.895 0.044 -9.219 1 98.69 321 THR B N 1
ATOM 4939 C CA . THR B 1 321 ? 5.801 -0.806 -8.461 1 98.69 321 THR B CA 1
ATOM 4940 C C . THR B 1 321 ? 5.031 -1.901 -7.727 1 98.69 321 THR B C 1
ATOM 4942 O O . THR B 1 321 ? 4.234 -1.613 -6.832 1 98.69 321 THR B O 1
ATOM 4945 N N . GLY B 1 322 ? 5.266 -3.186 -8.094 1 98.12 322 GLY B N 1
ATOM 4946 C CA . GLY B 1 322 ? 4.574 -4.297 -7.461 1 98.12 322 GLY B CA 1
ATOM 4947 C C . GLY B 1 322 ? 3.086 -4.312 -7.742 1 98.12 322 GLY B C 1
ATOM 4948 O O . GLY B 1 322 ? 2.287 -4.668 -6.871 1 98.12 322 GLY B O 1
ATOM 4949 N N . ALA B 1 323 ? 2.678 -3.844 -8.867 1 98.31 323 ALA B N 1
ATOM 4950 C CA . ALA B 1 323 ? 1.264 -3.736 -9.219 1 98.31 323 ALA B CA 1
ATOM 4951 C C . ALA B 1 323 ? 0.833 -4.891 -10.125 1 98.31 323 ALA B C 1
ATOM 4953 O O . ALA B 1 323 ? 1.66 -5.477 -10.828 1 98.31 323 ALA B O 1
ATOM 4954 N N . VAL B 1 324 ? -0.423 -5.211 -10.023 1 98.44 324 VAL B N 1
ATOM 4955 C CA . VAL B 1 324 ? -1.038 -6.199 -10.906 1 98.44 324 VAL B CA 1
ATOM 4956 C C . VAL B 1 324 ? -2.154 -5.543 -11.711 1 98.44 324 VAL B C 1
ATOM 4958 O O . VAL B 1 324 ? -3.133 -5.051 -11.148 1 98.44 324 VAL B O 1
ATOM 4961 N N . ILE B 1 325 ? -1.995 -5.52 -13.008 1 98.75 325 ILE B N 1
ATOM 4962 C CA . ILE B 1 325 ? -2.961 -4.887 -13.898 1 98.75 325 ILE B CA 1
ATOM 4963 C C . ILE B 1 325 ? -3.721 -5.961 -14.68 1 98.75 325 ILE B C 1
ATOM 4965 O O . ILE B 1 325 ? -3.119 -6.738 -15.43 1 98.75 325 ILE B O 1
ATOM 4969 N N . GLY B 1 326 ? -5.016 -5.992 -14.5 1 98.06 326 GLY B N 1
ATOM 4970 C CA . GLY B 1 326 ? -5.836 -7.008 -15.148 1 98.06 326 GLY B CA 1
ATOM 4971 C C . GLY B 1 326 ? -5.926 -6.836 -16.656 1 98.06 326 GLY B C 1
ATOM 4972 O O . GLY B 1 326 ? -5.574 -5.781 -17.188 1 98.06 326 GLY B O 1
ATOM 4973 N N . ASP B 1 327 ? -6.402 -7.891 -17.297 1 98.44 327 ASP B N 1
ATOM 4974 C CA . ASP B 1 327 ? -6.559 -7.879 -18.75 1 98.44 327 ASP B CA 1
ATOM 4975 C C . ASP B 1 327 ? -7.449 -6.719 -19.188 1 98.44 327 ASP B C 1
ATOM 4977 O O . ASP B 1 327 ? -8.5 -6.473 -18.594 1 98.44 327 ASP B O 1
ATOM 4981 N N . GLY B 1 328 ? -6.949 -5.996 -20.188 1 98.69 328 GLY B N 1
ATOM 4982 C CA . GLY B 1 328 ? -7.758 -4.973 -20.844 1 98.69 328 GLY B CA 1
ATOM 4983 C C . GLY B 1 328 ? -7.898 -3.713 -20 1 98.69 328 GLY B C 1
ATOM 4984 O O . GLY B 1 328 ? -8.562 -2.76 -20.422 1 98.69 328 GLY B O 1
ATOM 4985 N N . ALA B 1 329 ? -7.359 -3.684 -18.828 1 98.75 329 ALA B N 1
ATOM 4986 C CA . ALA B 1 329 ? -7.449 -2.502 -17.984 1 98.75 329 ALA B CA 1
ATOM 4987 C C . ALA B 1 329 ? -6.711 -1.319 -18.594 1 98.75 329 ALA B C 1
ATOM 4989 O O . ALA B 1 329 ? -5.723 -1.502 -19.312 1 98.75 329 ALA B O 1
ATOM 4990 N N . GLN B 1 330 ? -7.211 -0.107 -18.359 1 98.88 330 GLN B N 1
ATOM 4991 C CA . GLN B 1 330 ? -6.609 1.136 -18.828 1 98.88 330 GLN B CA 1
ATOM 4992 C C . GLN B 1 330 ? -6.184 2.018 -17.656 1 98.88 330 GLN B C 1
ATOM 4994 O O . GLN B 1 330 ? -7.027 2.531 -16.922 1 98.88 330 GLN B O 1
ATOM 4999 N N . VAL B 1 331 ? -4.898 2.205 -17.5 1 98.88 331 VAL B N 1
ATOM 5000 C CA . VAL B 1 331 ? -4.359 3.125 -16.5 1 98.88 331 VAL B CA 1
ATOM 5001 C C . VAL B 1 331 ? -3.939 4.43 -17.188 1 98.88 331 VAL B C 1
ATOM 5003 O O . VAL B 1 331 ? -2.938 4.469 -17.906 1 98.88 331 VAL B O 1
ATOM 5006 N N . GLY B 1 332 ? -4.672 5.477 -16.969 1 98.69 332 GLY B N 1
ATOM 5007 C CA . GLY B 1 332 ? -4.359 6.758 -17.578 1 98.69 332 GLY B CA 1
ATOM 5008 C C . GLY B 1 332 ? -2.984 7.277 -17.203 1 98.69 332 GLY B C 1
ATOM 5009 O O . GLY B 1 332 ? -2.316 6.707 -16.344 1 98.69 332 GLY B O 1
ATOM 5010 N N . PRO B 1 333 ? -2.572 8.375 -17.906 1 98.69 333 PRO B N 1
ATOM 5011 C CA . PRO B 1 333 ? -1.238 8.914 -17.625 1 98.69 333 PRO B CA 1
ATOM 5012 C C . PRO B 1 333 ? -1.112 9.469 -16.203 1 98.69 333 PRO B C 1
ATOM 5014 O O . PRO B 1 333 ? -2.113 9.859 -15.602 1 98.69 333 PRO B O 1
ATOM 5017 N N . ASP B 1 334 ? 0.092 9.438 -15.672 1 98.19 334 ASP B N 1
ATOM 5018 C CA . ASP B 1 334 ? 0.498 10.133 -14.461 1 98.19 334 ASP B CA 1
ATOM 5019 C C . ASP B 1 334 ? -0.133 9.492 -13.227 1 98.19 334 ASP B C 1
ATOM 5021 O O . ASP B 1 334 ? -0.385 10.172 -12.227 1 98.19 334 ASP B O 1
ATOM 5025 N N . ASN B 1 335 ? -0.497 8.242 -13.352 1 98.62 335 ASN B N 1
ATOM 5026 C CA . ASN B 1 335 ? -0.899 7.488 -12.164 1 98.62 335 ASN B CA 1
ATOM 5027 C C . ASN B 1 335 ? 0.304 6.871 -11.453 1 98.62 335 ASN B C 1
ATOM 5029 O O . ASN B 1 335 ? 1.343 6.641 -12.078 1 98.62 335 ASN B O 1
ATOM 5033 N N . GLU B 1 336 ? 0.223 6.703 -10.203 1 98.44 336 GLU B N 1
ATOM 5034 C CA . GLU B 1 336 ? 1.127 5.891 -9.398 1 98.44 336 GLU B CA 1
ATOM 5035 C C . GLU B 1 336 ? 0.397 4.699 -8.781 1 98.44 336 GLU B C 1
ATOM 5037 O O . GLU B 1 336 ? -0.647 4.863 -8.148 1 98.44 336 GLU B O 1
ATOM 5042 N N . LEU B 1 337 ? 0.911 3.508 -9.016 1 98.5 337 LEU B N 1
ATOM 5043 C CA . LEU B 1 337 ? 0.367 2.291 -8.422 1 98.5 337 LEU B CA 1
ATOM 5044 C C . LEU B 1 337 ? 1.457 1.503 -7.699 1 98.5 337 LEU B C 1
ATOM 5046 O O . LEU B 1 337 ? 2.459 1.125 -8.312 1 98.5 337 LEU B O 1
ATOM 5050 N N . ARG B 1 338 ? 1.293 1.344 -6.426 1 97.19 338 ARG B N 1
ATOM 5051 C CA . ARG B 1 338 ? 2.322 0.635 -5.672 1 97.19 338 ARG B CA 1
ATOM 5052 C C . ARG B 1 338 ? 1.705 -0.186 -4.543 1 97.19 338 ARG B C 1
ATOM 5054 O O . ARG B 1 338 ? 0.483 -0.333 -4.473 1 97.19 338 ARG B O 1
ATOM 5061 N N . ASP B 1 339 ? 2.475 -0.938 -3.896 1 93.88 339 ASP B N 1
ATOM 5062 C CA . ASP B 1 339 ? 2.121 -1.624 -2.658 1 93.88 339 ASP B CA 1
ATOM 5063 C C . ASP B 1 339 ? 1.095 -2.727 -2.914 1 93.88 339 ASP B C 1
ATOM 5065 O O . ASP B 1 339 ? 0.168 -2.914 -2.121 1 93.88 339 ASP B O 1
ATOM 5069 N N . GLY B 1 340 ? 1.201 -3.428 -3.998 1 96 340 GLY B N 1
ATOM 5070 C CA . GLY B 1 340 ? 0.371 -4.598 -4.242 1 96 340 GLY B CA 1
ATOM 5071 C C . GLY B 1 340 ? -0.996 -4.25 -4.805 1 96 340 GLY B C 1
ATOM 5072 O O . GLY B 1 340 ? -1.899 -5.09 -4.812 1 96 340 GLY B O 1
ATOM 5073 N N . VAL B 1 341 ? -1.16 -3.051 -5.332 1 97.56 341 VAL B N 1
ATOM 5074 C CA . VAL B 1 341 ? -2.43 -2.621 -5.91 1 97.56 341 VAL B CA 1
ATOM 5075 C C . VAL B 1 341 ? -2.789 -3.516 -7.094 1 97.56 341 VAL B C 1
ATOM 5077 O O . VAL B 1 341 ? -1.924 -3.869 -7.898 1 97.56 341 VAL B O 1
ATOM 5080 N N . ARG B 1 342 ? -4.035 -3.803 -7.16 1 98.06 342 ARG B N 1
ATOM 5081 C CA . ARG B 1 342 ? -4.609 -4.539 -8.281 1 98.06 342 ARG B CA 1
ATOM 5082 C C . ARG B 1 342 ? -5.633 -3.691 -9.031 1 98.06 342 ARG B C 1
ATOM 5084 O O . ARG B 1 342 ? -6.547 -3.133 -8.422 1 98.06 342 ARG B O 1
ATOM 5091 N N . VAL B 1 343 ? -5.445 -3.521 -10.281 1 98.56 343 VAL B N 1
ATOM 5092 C CA . VAL B 1 343 ? -6.465 -2.922 -11.141 1 98.56 343 VAL B CA 1
ATOM 5093 C C . VAL B 1 343 ? -7.207 -4.02 -11.906 1 98.56 343 VAL B C 1
ATOM 5095 O O . VAL B 1 343 ? -6.594 -4.785 -12.648 1 98.56 343 VAL B O 1
ATOM 5098 N N . TRP B 1 344 ? -8.469 -4.098 -11.711 1 97.88 344 TRP B N 1
ATOM 5099 C CA . TRP B 1 344 ? -9.219 -5.242 -12.203 1 97.88 344 TRP B CA 1
ATOM 5100 C C . TRP B 1 344 ? -9.391 -5.172 -13.719 1 97.88 344 TRP B C 1
ATOM 5102 O O . TRP B 1 344 ? -9.172 -4.125 -14.328 1 97.88 344 TRP B O 1
ATOM 5112 N N . CYS B 1 345 ? -9.734 -6.316 -14.312 1 97.88 345 CYS B N 1
ATOM 5113 C CA . CYS B 1 345 ? -9.859 -6.434 -15.758 1 97.88 345 CYS B CA 1
ATOM 5114 C C . CYS B 1 345 ? -10.828 -5.395 -16.312 1 97.88 345 CYS B C 1
ATOM 5116 O O . CYS B 1 345 ? -11.875 -5.145 -15.727 1 97.88 345 CYS B O 1
ATOM 5118 N N . ASP B 1 346 ? -10.43 -4.703 -17.375 1 98.12 346 ASP B N 1
ATOM 5119 C CA . ASP B 1 346 ? -11.227 -3.791 -18.188 1 98.12 346 ASP B CA 1
ATOM 5120 C C . ASP B 1 346 ? -11.547 -2.508 -17.422 1 98.12 346 ASP B C 1
ATOM 5122 O O . ASP B 1 346 ? -12.281 -1.649 -17.922 1 98.12 346 ASP B O 1
ATOM 5126 N N . ALA B 1 347 ? -11.039 -2.367 -16.219 1 98.12 347 ALA B N 1
ATOM 5127 C CA . ALA B 1 347 ? -11.227 -1.12 -15.484 1 98.12 347 ALA B CA 1
ATOM 5128 C C . ALA B 1 347 ? -10.438 0.02 -16.125 1 98.12 347 ALA B C 1
ATOM 5130 O O . ALA B 1 347 ? -9.359 -0.201 -16.688 1 98.12 347 ALA B O 1
ATOM 5131 N N . THR B 1 348 ? -10.961 1.237 -16 1 98.69 348 THR B N 1
ATOM 5132 C CA . THR B 1 348 ? -10.297 2.434 -16.516 1 98.69 348 THR B CA 1
ATOM 5133 C C . THR B 1 348 ? -10.016 3.42 -15.383 1 98.69 348 THR B C 1
ATOM 5135 O O . THR B 1 348 ? -10.938 3.873 -14.703 1 98.69 348 THR B O 1
ATOM 5138 N N . LEU B 1 349 ? -8.766 3.715 -15.109 1 98.62 349 LEU B N 1
ATOM 5139 C CA . LEU B 1 349 ? -8.352 4.785 -14.211 1 98.62 349 LEU B CA 1
ATOM 5140 C C . LEU B 1 349 ? -8.039 6.059 -14.984 1 98.62 349 LEU B C 1
ATOM 5142 O O . LEU B 1 349 ? -7.16 6.062 -15.852 1 98.62 349 LEU B O 1
ATOM 5146 N N . PRO B 1 350 ? -8.672 7.137 -14.68 1 98.31 350 PRO B N 1
ATOM 5147 C CA . PRO B 1 350 ? -8.375 8.398 -15.367 1 98.31 350 PRO B CA 1
ATOM 5148 C C . PRO B 1 350 ? -6.961 8.898 -15.086 1 98.31 350 PRO B C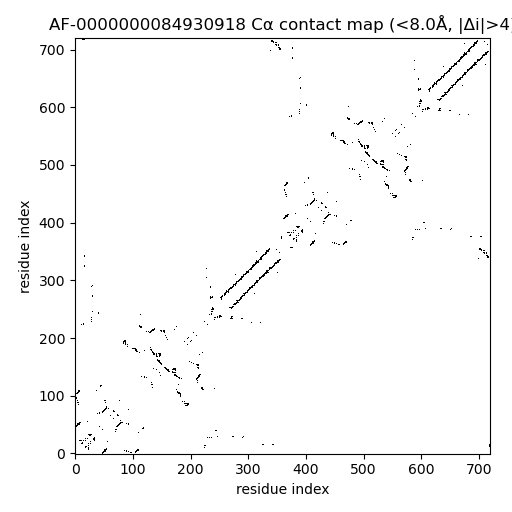 1
ATOM 5150 O O . PRO B 1 350 ? -6.277 8.367 -14.203 1 98.31 350 PRO B O 1
ATOM 5153 N N . ALA B 1 351 ? -6.559 9.953 -15.875 1 98.12 351 ALA B N 1
ATOM 5154 C CA . ALA B 1 351 ? -5.242 10.562 -15.711 1 98.12 351 ALA B CA 1
ATOM 5155 C C . ALA B 1 351 ? -5.051 11.094 -14.297 1 98.12 351 ALA B C 1
ATOM 5157 O O . ALA B 1 351 ? -5.906 11.805 -13.773 1 98.12 351 ALA B O 1
ATOM 5158 N N . GLY B 1 352 ? -3.949 10.711 -13.695 1 97.25 352 GLY B N 1
ATOM 5159 C CA . GLY B 1 352 ? -3.553 11.242 -12.398 1 97.25 352 GLY B CA 1
ATOM 5160 C C . GLY B 1 352 ? -4.578 10.984 -11.312 1 97.25 352 GLY B C 1
ATOM 5161 O O . GLY B 1 352 ? -4.691 11.758 -10.359 1 97.25 352 GLY B O 1
ATOM 5162 N N . ALA B 1 353 ? -5.312 9.93 -11.461 1 97.88 353 ALA B N 1
ATOM 5163 C CA . ALA B 1 353 ? -6.414 9.664 -10.539 1 97.88 353 ALA B CA 1
ATOM 5164 C C . ALA B 1 353 ? -5.902 9.047 -9.242 1 97.88 353 ALA B C 1
ATOM 5166 O O . ALA B 1 353 ? -6.34 9.422 -8.148 1 97.88 353 ALA B O 1
ATOM 5167 N N . VAL B 1 354 ? -5.023 8.094 -9.32 1 98.19 354 VAL B N 1
ATOM 5168 C CA . VAL B 1 354 ? -4.496 7.371 -8.164 1 98.19 354 VAL B CA 1
ATOM 5169 C C . VAL B 1 354 ? -3.012 7.676 -7.996 1 98.19 354 VAL B C 1
ATOM 5171 O O . VAL B 1 354 ? -2.223 7.477 -8.922 1 98.19 354 VAL B O 1
ATOM 5174 N N . ARG B 1 355 ? -2.674 8.172 -6.859 1 97.44 355 ARG B N 1
ATOM 5175 C CA . ARG B 1 355 ? -1.284 8.523 -6.59 1 97.44 355 ARG B CA 1
ATOM 5176 C C . ARG B 1 355 ? -0.891 8.141 -5.164 1 97.44 355 ARG B C 1
ATOM 5178 O O . ARG B 1 355 ? -1.748 7.793 -4.352 1 97.44 355 ARG B O 1
ATOM 5185 N N . PHE B 1 356 ? 0.419 8.195 -4.871 1 96.12 356 PHE B N 1
ATOM 5186 C CA . PHE B 1 356 ? 0.962 8.016 -3.531 1 96.12 356 PHE B CA 1
ATOM 5187 C C . PHE B 1 356 ? 1.862 9.18 -3.145 1 96.12 356 PHE B C 1
ATOM 5189 O O . PHE B 1 356 ? 2.123 9.406 -1.962 1 96.12 356 PHE B O 1
ATOM 5196 N N . SER B 1 357 ? 2.299 9.875 -4.156 1 92.62 357 SER B N 1
ATOM 5197 C CA . SER B 1 357 ? 3.031 11.117 -3.947 1 92.62 357 SER B CA 1
ATOM 5198 C C . SER B 1 357 ? 2.088 12.312 -3.9 1 92.62 357 SER B C 1
ATOM 5200 O O . SER B 1 357 ? 0.996 12.273 -4.469 1 92.62 357 SER B O 1
ATOM 5202 N N . SER B 1 358 ? 2.572 13.305 -3.213 1 89.31 358 SER B N 1
ATOM 5203 C CA . SER B 1 358 ? 1.753 14.508 -3.117 1 89.31 358 SER B CA 1
ATOM 5204 C C . SER B 1 358 ? 2.088 15.492 -4.23 1 89.31 358 SER B C 1
ATOM 5206 O O . SER B 1 358 ? 1.45 16.547 -4.352 1 89.31 358 SER B O 1
ATOM 5208 N N . ASP B 1 359 ? 3.09 15.203 -4.961 1 80.44 359 ASP B N 1
ATOM 5209 C CA . ASP B 1 359 ? 3.51 16.125 -6.008 1 80.44 359 ASP B CA 1
ATOM 5210 C C . ASP B 1 359 ? 2.582 16.047 -7.219 1 80.44 359 ASP B C 1
ATOM 5212 O O . ASP B 1 359 ? 1.956 15.016 -7.461 1 80.44 359 ASP B O 1
ATOM 5216 N N . GLN B 1 360 ? 2 17.234 -7.715 1 65.19 360 GLN B N 1
ATOM 5217 C CA . GLN B 1 360 ? 1.23 17.172 -8.953 1 65.19 360 GLN B CA 1
ATOM 5218 C C . GLN B 1 360 ? 2.146 17.219 -10.172 1 65.19 360 GLN B C 1
ATOM 5220 O O . GLN B 1 360 ? 3.119 17.969 -10.203 1 65.19 360 GLN B O 1
#

Secondary structure (DSSP, 8-state):
--EEEEE-----GGGTTTTSSS-GGGSEETTEEHHHHHHHHHHHTT--EEEEEE-TTGGGHHHHHTTSGGGT-EEEEEE-SS--HHHHHHHHHGGG----TTSEEEEEETTEEE---HHHHHHHHHHHT-SEEEEEEE-S--TTSEE--B-TTSBB---EES-SSGGG---SEEEEEEEEEEHHHHTTSPSSS---IIIIIHHHHHHTT--EEEEE--S-EEE--SHHHHHHHHHHHHHTSS--TT-SS--SSEEE-TT-EE-TT-EEETTEEE-TT-EE-TT-EEES-EE-TT-EE-TT-EEES-EE-TT-EE-TT-EEES-EE-TT-EE-TT-EE-TT-EEPTT-EEPTT-EESS---/--EEEEE-----GGGTTTTSSS-GGGSEETTEEHHHHHHHHHHHTT--EEEEEE-TTGGGHHHHHTTSGGGT-EEEEEE-SS--HHHHHHHHTGGG----TTSEEEEEETTEEE---HHHHHHHHHHHT-SEEEEEEE-S--TTSEE--B-TTSBB---EES-SSGGG---SEEEEEEEEEEHHHHTTSPSSS---IIIIIHHHHHHTT--EEEEE--S-EEE--SHHHHHHHHHHHHHTSS--TT-SS--SSEEE-TT-EE-TT-EEETTEEE-TT-EE-TT-EEES-EE-TT-EE-TT-EEES-EE-TT-EE-TT-EEES-EE-TT-EE-TT-EE-TT-EEPTT-EEPTT-EESS---

Organism: Streptomyces venezuelae (strain ATCC 10712 / CBS 650.69 / DSM 40230 / JCM 4526 / NBRC 13096 / PD 04745) (NCBI:txid953739)

Radius of gyration: 32.72 Å; Cα contacts (8 Å, |Δi|>4): 2034; chains: 2; bounding box: 56×99×67 Å

pLDDT: mean 96.69, std 3.28, range [65.19, 99.0]

Foldseek 3Di:
DAEEEEEQADQLVQAPPQSVPPGQQQPDFLAGRVVLQVLLVCVVLPHAEYEYQHEHPQVVPCVVCPLVVVSNHGYHYDYDPDAQAPLQSLLRCLVVDPDDQQDKYKYFYSQKFWPDNPNVQNVQCVVVVAQKEFEKEFDPDCQQFWDWDAPPQQWTQDIRGRDDDPVPCPGRIGGQGMMIHRSNLSNVRDYDHHDYCRPHSVRVCNVVVGTYGYDYDHTDMFGRSHLLRSLQRSLCVLQVRGDGPSNPDHRDQEAEDPQEEEDPQEAGGSSEYHYHLEYHEACEYAHSEYAYALEYEYHLEYYYSEYAHHNEYAEHNEYEYLEYEYALEYEYAPAYHYDHHYHHHNHYDYHNRHHDDPDD/DAEEEEEQADQLVQAPPQSVPPGQQQPDFLAGRVVQQVLLVCVVLPHAEYEYQHEHPQVVPCVVCPLVVVSNHGYHYDYDPDAQAPLQSLLRCLVVDPDDQQDKYKYFYSQKFWPDNPNVQNVQCVVVVAQKEFEKEFDPDQQQFWDWDAPPQQWTQDIRGRDDDPVPCPGRIGGQGMMIHRSNLSNVRDYDHHDYCRPHSVRVCVVVVGTYGYDYDHTDMFGRSHLLRSLQRSQCVLQVRGDGPRNPDHRDQEAEDPQEAEDPQEAGGSSEYHYHLEYHEACEYAHSEYAYALEYEYHLEYYYSEYAEHNEYAEHNEYEYLEYEYALEYEYAPAYHYDNHYHHHNHYHYHNRHHDDPDD

Sequence (720 aa):
MTEAILLVGGKGTRLRPLTVNTPKPMVPAAGVPFLTHQLARARAAGVEHIVLATSYLAEVFEPHFGDGSSLGLSLEYVTEEEPLGTGGAIRNVASRLHSGPDDPVLIFNGDILTGLDIQALVATHSSSGADVSLHLTRVEDPRAFGLVPTDATGRVTAFLEKPQTPEEIVTDQINAGAYVFRRSVIDTIPAGRPVSVERETFPDLLASGAHLQGMVDSTYWLDLGTPQAFVRGSADLVLGRAPSPAVPGRCGDRLVLPSARVAPDAKLTGGTVVGADAVVGDGARITGSTLLAGAVVEPGAVITDSLIGAGARIGARSVLTGAVIGDGAQVGPDNELRDGVRVWCDATLPAGAVRFSSDQMTEAILLVGGKGTRLRPLTVNTPKPMVPAAGVPFLTHQLARARAAGVEHIVLATSYLAEVFEPHFGDGSSLGLSLEYVTEEEPLGTGGAIRNVASRLHSGPDDPVLIFNGDILTGLDIQALVATHSSSGADVSLHLTRVEDPRAFGLVPTDATGRVTAFLEKPQTPEEIVTDQINAGAYVFRRSVIDTIPAGRPVSVERETFPDLLASGAHLQGMVDSTYWLDLGTPQAFVRGSADLVLGRAPSPAVPGRCGDRLVLPSARVAPDAKLTGGTVVGADAVVGDGARITGSTLLAGAVVEPGAVITDSLIGAGARIGARSVLTGAVIGDGAQVGPDNELRDGVRVWCDATLPAGAVRFSSDQ